Protein AF-A0A956M4W8-F1 (afdb_monomer_lite)

Secondary structure (DSSP, 8-state):
---S-TT-SSSTTGGGT-GGGGGGS-SEEEEEEEE-STTSSTT-TTSSEEEEEEEEES-STTSSEEEEEEEEEEE-SSEEEEEEEEEEEEEEETTEEEEEEEEEEEEEE-GGG---S-TT-GGGTT-SEEEEEEEEEEEEEE-SSSEEEEEEEE-TT--B--TT----BPPPEEEEEEEEEETTEEEEEEEEEETTEEEEEEEEEEEETTTEEEEEEEETTEEEEEEEEESSSSEEEEEEEEEE-SGGGGT---EEEEEEEEE-SS---------BS-SEEEEEEEEEEEEE-----S------GGGGTT-------TT-EEEEEEGGGS-------GGGS-HHHHHHHHHHHHHHHH-TTEEEEEEE-GGGHHHHHHHHHHHHHHH---GGGEEEEEEE-TT-TT-------------TT---EEE------SS-----EEEEEEEEEETTS-EEEEEEESSS--S-EEE-SB-TTSPBP-SEEEEEEEEEEETT--EEEPPPEEEEEEEEEEEEEEEEEE----SS---EEEEEEE--

Structure (mmCIF, N/CA/C/O backbone):
data_AF-A0A956M4W8-F1
#
_entry.id   AF-A0A956M4W8-F1
#
loop_
_atom_site.group_PDB
_atom_site.id
_atom_site.type_symbol
_atom_site.label_atom_id
_atom_site.label_alt_id
_atom_site.label_comp_id
_atom_site.label_asym_id
_atom_site.label_entity_id
_atom_site.label_seq_id
_atom_site.pdbx_PDB_ins_code
_atom_site.Cartn_x
_atom_site.Cartn_y
_atom_site.Cartn_z
_atom_site.occupancy
_atom_site.B_iso_or_equiv
_atom_site.auth_seq_id
_atom_site.auth_comp_id
_atom_site.auth_asym_id
_atom_site.auth_atom_id
_atom_site.pdbx_PDB_model_num
ATOM 1 N N . MET A 1 1 ? 10.907 4.126 -14.577 1.00 55.62 1 MET A N 1
ATOM 2 C CA . MET A 1 1 ? 10.685 3.325 -13.343 1.00 55.62 1 MET A CA 1
ATOM 3 C C . MET A 1 1 ? 9.929 4.182 -12.346 1.00 55.62 1 MET A C 1
ATOM 5 O O . MET A 1 1 ? 10.175 5.380 -12.286 1.00 55.62 1 MET A O 1
ATOM 9 N N . THR A 1 2 ? 9.020 3.588 -11.575 1.00 72.88 2 THR A N 1
ATOM 10 C CA . THR A 1 2 ? 8.290 4.302 -10.520 1.00 72.88 2 THR A CA 1
ATOM 11 C C . THR A 1 2 ? 9.212 4.561 -9.327 1.00 72.88 2 THR A C 1
ATOM 13 O O . THR A 1 2 ? 9.685 3.611 -8.712 1.00 72.88 2 THR A O 1
ATOM 16 N N . ASN A 1 3 ? 9.452 5.830 -8.992 1.00 85.69 3 ASN A N 1
ATOM 17 C CA . ASN A 1 3 ? 10.292 6.219 -7.858 1.00 85.69 3 ASN A CA 1
ATOM 18 C C . ASN A 1 3 ? 9.462 6.268 -6.568 1.00 85.69 3 ASN A C 1
ATOM 20 O O . ASN A 1 3 ? 9.004 7.327 -6.148 1.00 85.69 3 ASN A O 1
ATOM 24 N N . THR A 1 4 ? 9.236 5.100 -5.973 1.00 90.75 4 THR A N 1
ATOM 25 C CA . THR A 1 4 ? 8.591 4.955 -4.661 1.00 90.75 4 THR A CA 1
ATOM 26 C C . THR A 1 4 ? 9.123 3.714 -3.945 1.00 90.75 4 THR A C 1
ATOM 28 O O . THR A 1 4 ? 9.995 3.011 -4.461 1.00 90.75 4 THR A O 1
ATOM 31 N N . THR A 1 5 ? 8.631 3.437 -2.742 1.00 93.12 5 THR A N 1
ATOM 32 C CA . THR A 1 5 ? 9.071 2.307 -1.923 1.00 93.12 5 THR A CA 1
ATOM 33 C C . THR A 1 5 ? 8.136 1.103 -2.036 1.00 93.12 5 THR A C 1
ATOM 35 O O . THR A 1 5 ? 6.938 1.225 -2.281 1.00 93.12 5 THR A O 1
ATOM 38 N N . VAL A 1 6 ? 8.659 -0.093 -1.747 1.00 95.81 6 VAL A N 1
ATOM 39 C CA . VAL A 1 6 ? 7.882 -1.353 -1.690 1.00 95.81 6 VAL A CA 1
ATOM 40 C C . VAL A 1 6 ? 6.929 -1.453 -0.486 1.00 95.81 6 VAL A C 1
ATOM 42 O O . VAL A 1 6 ? 6.431 -2.537 -0.176 1.00 95.81 6 VAL A O 1
ATOM 45 N N . VAL A 1 7 ? 6.686 -0.335 0.203 1.00 95.06 7 VAL A N 1
ATOM 46 C CA . VAL A 1 7 ? 5.835 -0.209 1.396 1.00 95.06 7 VAL A CA 1
ATOM 47 C C . VAL A 1 7 ? 4.876 0.983 1.342 1.00 95.06 7 VAL A C 1
ATOM 49 O O . VAL A 1 7 ? 4.013 1.084 2.221 1.00 95.06 7 VAL A O 1
ATOM 52 N N . ASP A 1 8 ? 4.974 1.871 0.345 1.00 91.44 8 ASP A N 1
ATOM 53 C CA . ASP A 1 8 ? 4.045 2.995 0.204 1.00 91.44 8 ASP A CA 1
ATOM 54 C C . ASP A 1 8 ? 2.713 2.514 -0.391 1.00 91.44 8 ASP A C 1
ATOM 56 O O . ASP A 1 8 ? 2.595 2.238 -1.581 1.00 91.44 8 ASP A O 1
ATOM 60 N N . PHE A 1 9 ? 1.678 2.415 0.441 1.00 88.19 9 PHE A N 1
ATOM 61 C CA . PHE A 1 9 ? 0.339 2.008 0.010 1.00 88.19 9 PHE A CA 1
ATOM 62 C C . PHE A 1 9 ? -0.431 3.125 -0.707 1.00 88.19 9 PHE A C 1
ATOM 64 O O . PHE A 1 9 ? -1.422 2.836 -1.372 1.00 88.19 9 PHE A O 1
ATOM 71 N N . TYR A 1 10 ? -0.024 4.390 -0.570 1.00 83.88 10 TYR A N 1
ATOM 72 C CA . TYR A 1 10 ? -0.766 5.536 -1.108 1.00 83.88 10 TYR A CA 1
ATOM 73 C C . TYR A 1 10 ? -0.252 5.993 -2.458 1.00 83.88 10 TYR A C 1
ATOM 75 O O . TYR A 1 10 ? -1.006 6.606 -3.213 1.00 83.88 10 TYR A O 1
ATOM 83 N N . HIS A 1 11 ? 1.007 5.704 -2.776 1.00 90.19 11 HIS A N 1
ATOM 84 C CA . HIS A 1 11 ? 1.524 6.004 -4.094 1.00 90.19 11 HIS A CA 1
ATOM 85 C C . HIS A 1 11 ? 0.819 5.118 -5.155 1.00 90.19 11 HIS A C 1
ATOM 87 O O . HIS A 1 11 ? 0.816 3.886 -5.049 1.00 90.19 11 HIS A O 1
ATOM 93 N N . PRO A 1 12 ? 0.218 5.706 -6.212 1.00 87.81 12 PRO A N 1
ATOM 94 C CA . PRO A 1 12 ? -0.587 4.959 -7.189 1.00 87.81 12 PRO A CA 1
ATOM 95 C C . PRO A 1 12 ? 0.181 3.829 -7.892 1.00 87.81 12 PRO A C 1
ATOM 97 O O . PRO A 1 12 ? -0.344 2.735 -8.094 1.00 87.81 12 PRO A O 1
ATOM 100 N N . GLY A 1 13 ? 1.455 4.072 -8.202 1.00 89.31 13 GLY A N 1
ATOM 101 C CA . GLY A 1 13 ? 2.339 3.120 -8.879 1.00 89.31 13 GLY A CA 1
ATOM 102 C C . GLY A 1 13 ? 3.021 2.062 -7.998 1.00 89.31 13 GLY A C 1
ATOM 103 O O . GLY A 1 13 ? 3.844 1.319 -8.520 1.00 89.31 13 GLY A O 1
ATOM 104 N N . SER A 1 14 ? 2.752 1.969 -6.690 1.00 92.56 14 SER A N 1
ATOM 105 C CA . SER A 1 14 ? 3.516 1.050 -5.818 1.00 92.56 14 SER A CA 1
ATOM 106 C C . SER A 1 14 ? 3.260 -0.429 -6.092 1.00 92.56 14 SER A C 1
ATOM 108 O O . SER A 1 14 ? 4.164 -1.249 -5.936 1.00 92.56 14 SER A O 1
ATOM 110 N N . ALA A 1 15 ? 2.058 -0.792 -6.551 1.00 92.38 15 ALA A N 1
ATOM 111 C CA . ALA A 1 15 ? 1.762 -2.175 -6.927 1.00 92.38 15 ALA A CA 1
ATOM 112 C C . ALA A 1 15 ? 2.580 -2.649 -8.143 1.00 92.38 15 ALA A C 1
ATOM 114 O O . ALA A 1 15 ? 2.796 -3.849 -8.305 1.00 92.38 15 ALA A O 1
ATOM 115 N N . ALA A 1 16 ? 3.110 -1.730 -8.962 1.00 91.31 16 ALA A N 1
ATOM 116 C CA . ALA A 1 16 ? 4.058 -2.078 -10.016 1.00 91.31 16 ALA A CA 1
ATOM 117 C C . ALA A 1 16 ? 5.395 -2.611 -9.478 1.00 91.31 16 ALA A C 1
ATOM 119 O O . ALA A 1 16 ? 6.044 -3.379 -10.187 1.00 91.31 16 ALA A O 1
ATOM 120 N N . LEU A 1 17 ? 5.785 -2.199 -8.264 1.00 92.88 17 LEU A N 1
ATOM 121 C CA . LEU A 1 17 ? 7.017 -2.613 -7.583 1.00 92.88 17 LEU A CA 1
ATOM 122 C C . LEU A 1 17 ? 6.797 -3.803 -6.648 1.00 92.88 17 LEU A C 1
ATOM 124 O O . LEU A 1 17 ? 7.687 -4.622 -6.467 1.00 92.88 17 LEU A O 1
ATOM 128 N N . ASN A 1 18 ? 5.636 -3.876 -5.997 1.00 97.19 18 ASN A N 1
ATOM 129 C CA . ASN A 1 18 ? 5.330 -4.950 -5.062 1.00 97.19 18 ASN A CA 1
ATOM 130 C C . ASN A 1 18 ? 3.857 -5.369 -5.192 1.00 97.19 18 ASN A C 1
ATOM 132 O O . ASN A 1 18 ? 2.979 -4.668 -4.673 1.00 97.19 18 ASN A O 1
ATOM 136 N N . PRO A 1 19 ? 3.553 -6.523 -5.820 1.00 96.56 19 PRO A N 1
ATOM 137 C CA . PRO A 1 19 ? 2.172 -6.967 -5.994 1.00 96.56 19 PRO A CA 1
ATOM 138 C C . PRO A 1 19 ? 1.455 -7.192 -4.653 1.00 96.56 19 PRO A C 1
ATOM 140 O O . PRO A 1 19 ? 0.238 -7.046 -4.581 1.00 96.56 19 PRO A O 1
ATOM 143 N N . ALA A 1 20 ? 2.174 -7.462 -3.555 1.00 97.00 20 ALA A N 1
ATOM 144 C CA . ALA A 1 20 ? 1.566 -7.637 -2.235 1.00 97.00 20 ALA A CA 1
ATOM 145 C C . ALA A 1 20 ? 0.953 -6.349 -1.650 1.00 97.00 20 ALA A C 1
ATOM 147 O O . ALA A 1 20 ? 0.258 -6.420 -0.636 1.00 97.00 20 ALA A O 1
ATOM 148 N N . ILE A 1 21 ? 1.168 -5.184 -2.271 1.00 94.50 21 ILE A N 1
ATOM 149 C CA . ILE A 1 21 ? 0.552 -3.914 -1.865 1.00 94.50 21 ILE A CA 1
ATOM 150 C C . ILE A 1 21 ? -0.913 -3.807 -2.316 1.00 94.50 21 ILE A C 1
ATOM 152 O O . ILE A 1 21 ? -1.688 -3.110 -1.662 1.00 94.50 21 ILE A O 1
ATOM 156 N N . ILE A 1 22 ? -1.317 -4.502 -3.389 1.00 92.88 22 ILE A N 1
ATOM 157 C CA . ILE A 1 22 ? -2.647 -4.348 -4.009 1.00 92.88 22 ILE A CA 1
ATOM 158 C C . ILE A 1 22 ? -3.801 -4.440 -2.993 1.00 92.88 22 ILE A C 1
ATOM 160 O O . ILE A 1 22 ? -4.662 -3.566 -3.061 1.00 92.88 22 ILE A O 1
ATOM 164 N N . PRO A 1 23 ? -3.838 -5.387 -2.025 1.00 89.19 23 PRO A N 1
ATOM 165 C CA . PRO A 1 23 ? -4.940 -5.473 -1.060 1.00 89.19 23 PRO A CA 1
ATOM 166 C C . PRO A 1 23 ? -5.125 -4.224 -0.184 1.00 89.19 23 PRO A C 1
ATOM 168 O O . PRO A 1 23 ? -6.196 -4.034 0.386 1.00 89.19 23 PRO A O 1
ATOM 171 N N . PHE A 1 24 ? -4.091 -3.387 -0.058 1.00 86.31 24 PHE A N 1
ATOM 172 C CA . PHE A 1 24 ? -4.095 -2.172 0.761 1.00 86.31 24 PHE A CA 1
ATOM 173 C C . PHE A 1 24 ? -4.310 -0.885 -0.055 1.00 86.31 24 PHE A C 1
ATOM 175 O O . PHE A 1 24 ? -4.397 0.198 0.529 1.00 86.31 24 PHE A O 1
ATOM 182 N N . GLN A 1 25 ? -4.388 -0.989 -1.386 1.00 85.81 25 GLN A N 1
ATOM 183 C CA . GLN A 1 25 ? -4.691 0.123 -2.290 1.00 85.81 25 GLN A CA 1
ATOM 184 C C . GLN A 1 25 ? -6.196 0.274 -2.527 1.00 85.81 25 GLN A C 1
ATOM 186 O O . GLN A 1 25 ? -6.999 -0.573 -2.140 1.00 85.81 25 GLN A O 1
ATOM 191 N N . ASP A 1 26 ? -6.586 1.367 -3.186 1.00 84.56 26 ASP A N 1
ATOM 192 C CA . ASP A 1 26 ? -7.940 1.498 -3.721 1.00 84.56 26 ASP A CA 1
ATOM 193 C C . ASP A 1 26 ? -8.119 0.677 -5.001 1.00 84.56 26 ASP A C 1
ATOM 195 O O . ASP A 1 26 ? -7.163 0.403 -5.730 1.00 84.56 26 ASP A O 1
ATOM 199 N N . GLU A 1 27 ? -9.377 0.390 -5.336 1.00 88.94 27 GLU A N 1
ATOM 200 C CA . GLU A 1 27 ? -9.757 0.020 -6.698 1.00 88.94 27 GLU A CA 1
ATOM 201 C C . GLU A 1 27 ? -9.496 1.199 -7.635 1.00 88.94 27 GLU A C 1
ATOM 203 O O . GLU A 1 27 ? -10.240 2.188 -7.626 1.00 88.94 27 GLU A O 1
ATOM 208 N N . GLN A 1 28 ? -8.434 1.112 -8.431 1.00 92.31 28 GLN A N 1
ATOM 209 C CA . GLN A 1 28 ? -7.964 2.243 -9.220 1.00 92.31 28 GLN A CA 1
ATOM 210 C C . GLN A 1 28 ? -7.407 1.848 -10.583 1.00 92.31 28 GLN A C 1
ATOM 212 O O . GLN A 1 28 ? -6.894 0.748 -10.778 1.00 92.31 28 GLN A O 1
ATOM 217 N N . LEU A 1 29 ? -7.499 2.802 -11.502 1.00 95.69 29 LEU A N 1
ATOM 218 C CA . LEU A 1 29 ? -6.809 2.868 -12.776 1.00 95.69 29 LEU A CA 1
ATOM 219 C C . LEU A 1 29 ? -5.824 4.029 -12.716 1.00 95.69 29 LEU A C 1
ATOM 221 O O . LEU A 1 29 ? -6.204 5.151 -12.384 1.00 95.69 29 LEU A O 1
ATOM 225 N N . VAL A 1 30 ? -4.580 3.755 -13.073 1.00 97.00 30 VAL A N 1
ATOM 226 C CA . VAL A 1 30 ? -3.510 4.730 -13.234 1.00 97.00 30 VAL A CA 1
ATOM 227 C C . VAL A 1 30 ? -3.102 4.724 -14.696 1.00 97.00 30 VAL A C 1
ATOM 229 O O . VAL A 1 30 ? -2.858 3.660 -15.259 1.00 97.00 30 VAL A O 1
ATOM 232 N N . VAL A 1 31 ? -3.026 5.897 -15.308 1.00 98.06 31 VAL A N 1
ATOM 233 C CA . VAL A 1 31 ? -2.438 6.085 -16.637 1.00 98.06 31 VAL A CA 1
ATOM 234 C C . VAL A 1 31 ? -1.485 7.253 -16.542 1.00 98.06 31 VAL A C 1
ATOM 236 O O . VAL A 1 31 ? -1.883 8.318 -16.080 1.00 98.06 31 VAL A O 1
ATOM 239 N N . GLY A 1 32 ? -0.249 7.084 -16.981 1.00 96.31 32 GLY A N 1
ATOM 240 C CA . GLY A 1 32 ? 0.731 8.148 -16.889 1.00 96.31 32 GLY A CA 1
ATOM 241 C C . GLY A 1 32 ? 1.836 8.050 -17.911 1.00 96.31 32 GLY A C 1
ATOM 242 O O . GLY A 1 32 ? 1.986 7.057 -18.621 1.00 96.31 32 GLY A O 1
ATOM 243 N N . THR A 1 33 ? 2.597 9.129 -17.983 1.00 95.19 33 THR A N 1
ATOM 244 C CA . THR A 1 33 ? 3.746 9.263 -18.869 1.00 95.19 33 THR A CA 1
ATOM 245 C C . THR A 1 33 ? 4.869 9.976 -18.134 1.00 95.19 33 THR A C 1
ATOM 247 O O . THR A 1 33 ? 4.640 10.875 -17.317 1.00 95.19 33 THR A O 1
ATOM 250 N N . GLN A 1 34 ? 6.093 9.553 -18.407 1.00 94.44 34 GLN A N 1
ATOM 251 C CA . GLN A 1 34 ? 7.308 10.135 -17.874 1.00 94.44 34 GLN A CA 1
ATOM 252 C C . GLN A 1 34 ? 8.211 10.549 -19.029 1.00 94.44 34 GLN A C 1
ATOM 254 O O . GLN A 1 34 ? 8.673 9.704 -19.794 1.00 94.44 34 GLN A O 1
ATOM 259 N N . ALA A 1 35 ? 8.494 11.845 -19.120 1.00 93.00 35 ALA A N 1
ATOM 260 C CA . ALA A 1 35 ? 9.582 12.369 -19.928 1.00 93.00 35 ALA A CA 1
ATOM 261 C C . ALA A 1 35 ? 10.880 12.187 -19.139 1.00 93.00 35 ALA A C 1
ATOM 263 O O . ALA A 1 35 ? 11.041 12.744 -18.047 1.00 93.00 35 ALA A O 1
ATOM 264 N N . LEU A 1 36 ? 11.779 11.359 -19.660 1.00 90.81 36 LEU A N 1
ATOM 265 C CA . LEU A 1 36 ? 13.033 11.031 -19.002 1.00 90.81 36 LEU A CA 1
ATOM 266 C C . LEU A 1 36 ? 14.126 11.972 -19.476 1.00 90.81 36 LEU A C 1
ATOM 268 O O . LEU A 1 36 ? 14.299 12.180 -20.672 1.00 90.81 36 LEU A O 1
ATOM 272 N N . HIS A 1 37 ? 14.870 12.501 -18.512 1.00 88.75 37 HIS A N 1
ATOM 273 C CA . HIS A 1 37 ? 16.031 13.347 -18.744 1.00 88.75 37 HIS A CA 1
ATOM 274 C C . HIS A 1 37 ? 15.770 14.457 -19.774 1.00 88.75 37 HIS A C 1
ATOM 276 O O . HIS A 1 37 ? 16.412 14.531 -20.820 1.00 88.75 37 HIS A O 1
ATOM 282 N N . ALA A 1 38 ? 14.818 15.341 -19.472 1.00 84.25 38 ALA A N 1
ATOM 283 C CA . ALA A 1 38 ? 14.508 16.485 -20.315 1.00 84.25 38 ALA A CA 1
ATOM 284 C C . ALA A 1 38 ? 15.789 17.279 -20.638 1.00 84.25 38 ALA A C 1
ATOM 286 O O . ALA A 1 38 ? 16.643 17.486 -19.769 1.00 84.25 38 ALA A O 1
ATOM 287 N N . GLY A 1 39 ? 15.933 17.667 -21.907 1.00 78.44 39 GLY A N 1
ATOM 288 C CA . GLY A 1 39 ? 17.123 18.343 -22.433 1.00 78.44 39 GLY A CA 1
ATOM 289 C C . GLY A 1 39 ? 18.265 17.426 -22.887 1.00 78.44 39 GLY A C 1
ATOM 290 O O . GLY A 1 39 ? 19.198 17.931 -23.490 1.00 78.44 39 GLY A O 1
ATOM 291 N N . PHE A 1 40 ? 18.186 16.107 -22.666 1.00 81.69 40 PHE A N 1
ATOM 292 C CA . PHE A 1 40 ? 19.262 15.177 -23.043 1.00 81.69 40 PHE A CA 1
ATOM 293 C C . PHE A 1 40 ? 19.378 14.928 -24.555 1.00 81.69 40 PHE A C 1
ATOM 295 O O . PHE A 1 40 ? 20.442 14.562 -25.043 1.00 81.69 40 PHE A O 1
ATOM 302 N N . LEU A 1 41 ? 18.285 15.093 -25.304 1.00 79.75 41 LEU A N 1
ATOM 303 C CA . LEU A 1 41 ? 18.261 14.933 -26.759 1.00 79.75 41 LEU A CA 1
ATOM 304 C C . LEU A 1 41 ? 17.976 16.284 -27.418 1.00 79.75 41 LEU A C 1
ATOM 306 O O . LEU A 1 41 ? 16.873 16.816 -27.279 1.00 79.75 41 LEU A O 1
ATOM 310 N N . ASP A 1 42 ? 18.945 16.790 -28.184 1.00 66.19 42 ASP A N 1
ATOM 311 C CA . ASP A 1 42 ? 18.939 18.143 -28.767 1.00 66.19 42 ASP A CA 1
ATOM 312 C C . ASP A 1 42 ? 17.717 18.442 -29.661 1.00 66.19 42 ASP A C 1
ATOM 314 O O . ASP A 1 42 ? 17.279 19.586 -29.751 1.00 66.19 42 ASP A O 1
ATOM 318 N N . ASN A 1 43 ? 17.118 17.412 -30.276 1.00 62.84 43 ASN A N 1
ATOM 319 C CA . ASN A 1 43 ? 16.016 17.542 -31.242 1.00 62.84 43 ASN A CA 1
ATOM 320 C C . ASN A 1 43 ? 14.707 16.845 -30.822 1.00 62.84 43 ASN A C 1
ATOM 322 O O . ASN A 1 43 ? 13.794 16.712 -31.638 1.00 62.84 43 ASN A O 1
ATOM 326 N N . SER A 1 44 ? 14.585 16.369 -29.578 1.00 61.53 44 SER A N 1
ATOM 327 C CA . SER A 1 44 ? 13.360 15.695 -29.127 1.00 61.53 44 SER A CA 1
ATOM 328 C C . SER A 1 44 ? 13.097 15.897 -27.640 1.00 61.53 44 SER A C 1
ATOM 330 O O . SER A 1 44 ? 13.658 15.214 -26.784 1.00 61.53 44 SER A O 1
ATOM 332 N N . THR A 1 45 ? 12.158 16.793 -27.328 1.00 58.69 45 THR A N 1
ATOM 333 C CA . THR A 1 45 ? 11.713 17.094 -25.956 1.00 58.69 45 THR A CA 1
ATOM 334 C C . THR A 1 45 ? 11.094 15.896 -25.225 1.00 58.69 45 THR A C 1
ATOM 336 O O . THR A 1 45 ? 11.039 15.909 -23.999 1.00 58.69 45 THR A O 1
ATOM 339 N N . PHE A 1 46 ? 10.674 14.849 -25.946 1.00 68.62 46 PHE A N 1
ATOM 340 C CA . PHE A 1 46 ? 10.090 13.615 -25.395 1.00 68.62 46 PHE A CA 1
ATOM 341 C C . PHE A 1 46 ? 10.728 12.342 -25.977 1.00 68.62 46 PHE A C 1
ATOM 343 O O . PHE A 1 46 ? 10.089 11.291 -26.023 1.00 68.62 46 PHE A O 1
ATOM 350 N N . GLY A 1 47 ? 11.974 12.427 -26.457 1.00 75.31 47 GLY A N 1
ATOM 351 C CA . GLY A 1 47 ? 12.626 11.315 -27.155 1.00 75.31 47 GLY A CA 1
ATOM 352 C C . GLY A 1 47 ? 12.910 10.110 -26.261 1.00 75.31 47 GLY A C 1
ATOM 353 O O . GLY A 1 47 ? 12.916 8.988 -26.754 1.00 75.31 47 GLY A O 1
ATOM 354 N N . LEU A 1 48 ? 13.074 10.333 -24.953 1.00 89.62 48 LEU A N 1
ATOM 355 C CA . LEU A 1 48 ? 13.111 9.291 -23.930 1.00 89.62 48 LEU A CA 1
ATOM 356 C C . LEU A 1 48 ? 11.812 9.357 -23.125 1.00 89.62 48 LEU A C 1
ATOM 358 O O . LEU A 1 48 ? 11.588 10.302 -22.362 1.00 89.62 48 LEU A O 1
ATOM 362 N N . ARG A 1 49 ? 10.946 8.358 -23.294 1.00 92.06 49 ARG A N 1
ATOM 363 C CA . ARG A 1 49 ? 9.625 8.331 -22.656 1.00 92.06 49 ARG A CA 1
ATOM 364 C C . ARG A 1 49 ? 9.343 6.987 -22.006 1.00 92.06 49 ARG A C 1
ATOM 366 O O . ARG A 1 49 ? 9.698 5.943 -22.548 1.00 92.06 49 ARG A O 1
ATOM 373 N N . HIS A 1 50 ? 8.673 7.014 -20.859 1.00 94.69 50 HIS A N 1
ATOM 374 C CA . HIS A 1 50 ? 8.142 5.832 -20.183 1.00 94.69 50 HIS A CA 1
ATOM 375 C C . HIS A 1 50 ? 6.656 6.034 -19.886 1.00 94.69 50 HIS A C 1
ATOM 377 O O . HIS A 1 50 ? 6.294 6.852 -19.046 1.00 94.69 50 HIS A O 1
ATOM 383 N N . ASP A 1 51 ? 5.799 5.305 -20.591 1.00 95.88 51 ASP A N 1
ATOM 384 C CA . ASP A 1 51 ? 4.352 5.311 -20.387 1.00 95.88 51 ASP A CA 1
ATOM 385 C C . ASP A 1 51 ? 3.939 4.138 -19.502 1.00 95.88 51 ASP A C 1
ATOM 387 O O . ASP A 1 51 ? 4.492 3.040 -19.606 1.00 95.88 51 ASP A O 1
ATOM 391 N N . ILE A 1 52 ? 2.955 4.368 -18.636 1.00 95.69 52 ILE A N 1
ATOM 392 C CA . ILE A 1 52 ? 2.480 3.395 -17.655 1.00 95.69 52 ILE A CA 1
ATOM 393 C C . ILE A 1 52 ? 0.954 3.355 -17.677 1.00 95.69 52 ILE A C 1
ATOM 395 O O . ILE A 1 52 ? 0.279 4.382 -17.689 1.00 95.69 52 ILE A O 1
ATOM 399 N N . PHE A 1 53 ? 0.412 2.149 -17.607 1.00 96.25 53 PHE A N 1
ATOM 400 C CA . PHE A 1 53 ? -0.972 1.873 -17.256 1.00 96.25 53 PHE A CA 1
ATOM 401 C C . PHE A 1 53 ? -0.983 0.851 -16.118 1.00 96.25 53 PHE A C 1
ATOM 403 O O . PHE A 1 53 ? -0.232 -0.123 -16.144 1.00 96.25 53 PHE A O 1
ATOM 410 N N . GLN A 1 54 ? -1.836 1.038 -15.119 1.00 96.56 54 GLN A N 1
ATOM 411 C CA . GLN A 1 54 ? -1.979 0.094 -14.018 1.00 96.56 54 GLN A CA 1
ATOM 412 C C . GLN A 1 54 ? -3.430 0.024 -13.564 1.00 96.56 54 GLN A C 1
ATOM 414 O O . GLN A 1 54 ? -4.081 1.048 -13.385 1.00 96.56 54 GLN A O 1
ATOM 419 N N . VAL A 1 55 ? -3.923 -1.182 -13.319 1.00 95.94 55 VAL A N 1
ATOM 420 C CA . VAL A 1 55 ? -5.208 -1.438 -12.673 1.00 95.94 55 VAL A CA 1
ATOM 421 C C . VAL A 1 55 ? -4.953 -2.247 -11.412 1.00 95.94 55 VAL A C 1
ATOM 423 O O . VAL A 1 55 ? -4.283 -3.274 -11.472 1.00 95.94 55 VAL A O 1
ATOM 426 N N . SER A 1 56 ? -5.509 -1.796 -10.291 1.00 93.44 56 SER A N 1
ATOM 427 C CA . SER A 1 56 ? -5.450 -2.479 -8.996 1.00 93.44 56 SER A CA 1
ATOM 428 C C . SER A 1 56 ? -6.870 -2.797 -8.528 1.00 93.44 56 SER A C 1
ATOM 430 O O . SER A 1 56 ? -7.716 -1.904 -8.484 1.00 93.44 56 SER A O 1
ATOM 432 N N . LEU A 1 57 ? -7.132 -4.054 -8.166 1.00 91.44 57 LEU A N 1
ATOM 433 C CA . LEU A 1 57 ? -8.422 -4.553 -7.677 1.00 91.44 57 LEU A CA 1
ATOM 434 C C . LEU A 1 57 ? -8.220 -5.285 -6.331 1.00 91.44 57 LEU A C 1
ATOM 436 O O . LEU A 1 57 ? -8.037 -6.502 -6.331 1.00 91.44 57 LEU A O 1
ATOM 440 N N . PRO A 1 58 ? -8.224 -4.578 -5.181 1.00 85.62 58 PRO A N 1
ATOM 441 C CA . PRO A 1 58 ? -7.921 -5.108 -3.840 1.00 85.62 58 PRO A CA 1
ATOM 442 C C . PRO A 1 58 ? -8.824 -6.232 -3.314 1.00 85.62 58 PRO A C 1
ATOM 444 O O . PRO A 1 58 ? -8.384 -6.987 -2.452 1.00 85.62 58 PRO A O 1
ATOM 447 N N . ALA A 1 59 ? -10.070 -6.371 -3.768 1.00 75.06 59 ALA A N 1
ATOM 448 C CA . ALA A 1 59 ? -10.997 -7.330 -3.161 1.00 75.06 59 ALA A CA 1
ATOM 449 C C . ALA A 1 59 ? -11.970 -7.934 -4.179 1.00 75.06 59 ALA A C 1
ATOM 451 O O . ALA A 1 59 ? -13.156 -7.604 -4.222 1.00 75.06 59 ALA A O 1
ATOM 452 N N . VAL A 1 60 ? -11.488 -8.876 -4.987 1.00 69.69 60 VAL A N 1
ATOM 453 C CA . VAL A 1 60 ? -12.354 -9.596 -5.924 1.00 69.69 60 VAL A CA 1
ATOM 454 C C . VAL A 1 60 ? -13.190 -10.628 -5.148 1.00 69.69 60 VAL A C 1
ATOM 456 O O . VAL A 1 60 ? -12.669 -11.623 -4.650 1.00 69.69 60 VAL A O 1
ATOM 459 N N . ARG A 1 61 ? -14.508 -10.393 -5.037 1.00 56.16 61 ARG A N 1
ATOM 460 C CA . ARG A 1 61 ? -15.528 -11.348 -4.532 1.00 56.16 61 ARG A CA 1
ATOM 461 C C . ARG A 1 61 ? -15.255 -11.978 -3.144 1.00 56.16 61 ARG A C 1
ATOM 463 O O . ARG A 1 61 ? -15.379 -13.186 -2.989 1.00 56.16 61 ARG A O 1
ATOM 470 N N . ASN A 1 62 ? -14.955 -11.188 -2.108 1.00 57.28 62 ASN A N 1
ATOM 471 C CA . ASN A 1 62 ? -14.790 -11.660 -0.711 1.00 57.28 62 ASN A CA 1
ATOM 472 C C . ASN A 1 62 ? -13.719 -12.760 -0.484 1.00 57.28 62 ASN A C 1
ATOM 474 O O . ASN A 1 62 ? -13.692 -13.363 0.586 1.00 57.28 62 ASN A O 1
ATOM 478 N N . TRP A 1 63 ? -12.832 -13.040 -1.444 1.00 60.72 63 TRP A N 1
ATOM 479 C CA . TRP A 1 63 ? -11.901 -14.181 -1.381 1.00 60.72 63 TRP A CA 1
ATOM 480 C C . TRP A 1 63 ? -10.500 -13.857 -0.836 1.00 60.72 63 TRP A C 1
ATOM 482 O O . TRP A 1 63 ? -9.568 -14.613 -1.084 1.00 60.72 63 TRP A O 1
ATOM 492 N N . ASN A 1 64 ? -10.309 -12.741 -0.117 1.00 83.62 64 ASN A N 1
ATOM 493 C CA . ASN A 1 64 ? -8.975 -12.228 0.262 1.00 83.62 64 ASN A CA 1
ATOM 494 C C . ASN A 1 64 ? -7.987 -12.143 -0.923 1.00 83.62 64 ASN A C 1
ATOM 496 O O . ASN A 1 64 ? -6.775 -12.099 -0.723 1.00 83.62 64 ASN A O 1
ATOM 500 N N . LEU A 1 65 ? -8.515 -12.132 -2.150 1.00 89.69 65 LEU A N 1
ATOM 501 C CA . LEU A 1 65 ? -7.777 -12.136 -3.400 1.00 89.69 65 LEU A CA 1
ATOM 502 C C . LEU A 1 65 ? -7.876 -10.754 -4.031 1.00 89.69 65 LEU A C 1
ATOM 504 O O . LEU A 1 65 ? -8.970 -10.213 -4.227 1.00 89.69 65 LEU A O 1
ATOM 508 N N . SER A 1 66 ? -6.722 -10.238 -4.409 1.00 92.62 66 SER A N 1
ATOM 509 C CA . SER A 1 66 ? -6.573 -9.015 -5.171 1.00 92.62 66 SER A CA 1
ATOM 510 C C . SER A 1 66 ? -5.935 -9.317 -6.514 1.00 92.62 66 SER A C 1
ATOM 512 O O . SER A 1 66 ? -5.051 -10.169 -6.610 1.00 92.62 66 SER A O 1
ATOM 514 N N . LEU A 1 67 ? -6.365 -8.602 -7.547 1.00 95.50 67 LEU A N 1
ATOM 515 C CA . LEU A 1 67 ? -5.829 -8.734 -8.897 1.00 95.50 67 LEU A CA 1
ATOM 516 C C . LEU A 1 67 ? -5.230 -7.407 -9.346 1.00 95.50 67 LEU A C 1
ATOM 518 O O . LEU A 1 67 ? -5.728 -6.339 -8.990 1.00 95.50 67 LEU A O 1
ATOM 522 N N . GLY A 1 68 ? -4.176 -7.482 -10.147 1.00 95.88 68 GLY A N 1
ATOM 523 C CA . GLY A 1 68 ? -3.546 -6.321 -10.753 1.00 95.88 68 GLY A CA 1
ATOM 524 C C . GLY A 1 68 ? -3.157 -6.584 -12.200 1.00 95.88 68 GLY A C 1
ATOM 525 O O . GLY A 1 68 ? -2.851 -7.712 -12.588 1.00 95.88 68 GLY A O 1
ATOM 526 N N . LEU A 1 69 ? -3.171 -5.525 -12.997 1.00 97.75 69 LEU A N 1
ATOM 527 C CA . LEU A 1 69 ? -2.649 -5.520 -14.355 1.00 97.75 69 LEU A CA 1
ATOM 528 C C . LEU A 1 69 ? -1.760 -4.290 -14.515 1.00 97.75 69 LEU A C 1
ATOM 530 O O . LEU A 1 69 ? -2.156 -3.194 -14.130 1.00 97.75 69 LEU A O 1
ATOM 534 N N . ARG A 1 70 ? -0.576 -4.460 -15.092 1.00 96.00 70 ARG A N 1
ATOM 535 C CA . ARG A 1 70 ? 0.385 -3.384 -15.356 1.00 96.00 70 ARG A CA 1
ATOM 536 C C . ARG A 1 70 ? 0.817 -3.449 -16.810 1.00 96.00 70 ARG A C 1
ATOM 538 O O . ARG A 1 70 ? 1.208 -4.509 -17.277 1.00 96.00 70 ARG A O 1
ATOM 545 N N . GLY A 1 71 ? 0.788 -2.323 -17.501 1.00 96.94 71 GLY A N 1
ATOM 546 C CA . GLY A 1 71 ? 1.372 -2.143 -18.822 1.00 96.94 71 GLY A CA 1
ATOM 547 C C . GLY A 1 71 ? 2.420 -1.044 -18.765 1.00 96.94 71 GLY A C 1
ATOM 548 O O . GLY A 1 71 ? 2.184 -0.004 -18.155 1.00 96.94 71 GLY A O 1
ATOM 549 N N . GLU A 1 72 ? 3.565 -1.263 -19.394 1.00 96.56 72 GLU A N 1
ATOM 550 C CA . GLU A 1 72 ? 4.593 -0.244 -19.554 1.00 96.56 72 GLU A CA 1
ATOM 551 C C . GLU A 1 72 ? 5.146 -0.231 -20.965 1.00 96.56 72 GLU A C 1
ATOM 553 O O . GLU A 1 72 ? 5.360 -1.281 -21.573 1.00 96.56 72 GLU A O 1
ATOM 558 N N . HIS A 1 73 ? 5.424 0.971 -21.446 1.00 96.44 73 HIS A N 1
ATOM 559 C CA . HIS A 1 73 ? 6.056 1.208 -22.728 1.00 96.44 73 HIS A CA 1
ATOM 560 C C . HIS A 1 73 ? 7.200 2.197 -22.536 1.00 96.44 73 HIS A C 1
ATOM 562 O O . HIS A 1 73 ? 6.984 3.363 -22.218 1.00 96.44 73 HIS A O 1
ATOM 568 N N . PHE A 1 74 ? 8.429 1.724 -22.686 1.00 95.44 74 PHE A N 1
ATOM 569 C CA . PHE A 1 74 ? 9.617 2.562 -22.728 1.00 95.44 74 PHE A CA 1
ATOM 570 C C . PHE A 1 74 ? 10.051 2.734 -24.178 1.00 95.44 74 PHE A C 1
ATOM 572 O O . PHE A 1 74 ? 10.150 1.756 -24.922 1.00 95.44 74 PHE A O 1
ATOM 579 N N . ASN A 1 75 ? 10.307 3.975 -24.566 1.00 92.00 75 ASN A N 1
ATOM 580 C CA . ASN A 1 75 ? 10.645 4.336 -25.928 1.00 92.00 75 ASN A CA 1
ATOM 581 C C . ASN A 1 75 ? 11.840 5.283 -25.946 1.00 92.00 75 ASN A C 1
ATOM 583 O O . ASN A 1 75 ? 11.837 6.321 -25.280 1.00 92.00 75 ASN A O 1
ATOM 587 N N . THR A 1 76 ? 12.822 4.921 -26.760 1.00 90.00 76 THR A N 1
ATOM 588 C CA . THR A 1 76 ? 13.901 5.775 -27.253 1.00 90.00 76 THR A CA 1
ATOM 589 C C . THR A 1 76 ? 13.886 5.729 -28.788 1.00 90.00 76 THR A C 1
ATOM 591 O O . THR A 1 76 ? 13.162 4.904 -29.354 1.00 90.00 76 THR A O 1
ATOM 594 N N . PRO A 1 77 ? 14.666 6.572 -29.491 1.00 86.19 77 PRO A N 1
ATOM 595 C CA . PRO A 1 77 ? 14.772 6.479 -30.947 1.00 86.19 77 PRO A CA 1
ATOM 596 C C . PRO A 1 77 ? 15.209 5.085 -31.431 1.00 86.19 77 PRO A C 1
ATOM 598 O O . PRO A 1 77 ? 14.601 4.530 -32.335 1.00 86.19 77 PRO A O 1
ATOM 601 N N . ILE A 1 78 ? 16.199 4.475 -30.771 1.00 88.62 78 ILE A N 1
ATOM 602 C CA . ILE A 1 78 ? 16.817 3.210 -31.211 1.00 88.62 78 ILE A CA 1
ATOM 603 C C . ILE A 1 78 ? 16.286 1.960 -30.496 1.00 88.62 78 ILE A C 1
ATOM 605 O O . ILE A 1 78 ? 16.487 0.845 -30.974 1.00 88.62 78 ILE A O 1
ATOM 609 N N . PHE A 1 79 ? 15.655 2.109 -29.329 1.00 91.69 79 PHE A N 1
ATOM 610 C CA . PHE A 1 79 ? 15.299 1.000 -28.446 1.00 91.69 79 PHE A CA 1
ATOM 611 C C . PHE A 1 79 ? 13.910 1.192 -27.845 1.00 91.69 79 PHE A C 1
ATOM 613 O O . PHE A 1 79 ? 13.566 2.251 -27.321 1.00 91.69 79 PHE A O 1
ATOM 620 N N . LYS A 1 80 ? 13.116 0.125 -27.879 1.00 95.19 80 LYS A N 1
ATOM 621 C CA . LYS A 1 80 ? 11.757 0.087 -27.344 1.00 95.19 80 LYS A CA 1
ATOM 622 C C . LYS A 1 80 ? 11.611 -1.127 -26.442 1.00 95.19 80 LYS A C 1
ATOM 624 O O . LYS A 1 80 ? 12.093 -2.214 -26.757 1.00 95.19 80 LYS A O 1
ATOM 629 N N . GLN A 1 81 ? 10.898 -0.951 -25.339 1.00 96.38 81 GLN A N 1
ATOM 630 C CA . GLN A 1 81 ? 10.596 -2.020 -24.403 1.00 96.38 81 GLN A CA 1
ATOM 631 C C . GLN A 1 81 ? 9.126 -1.962 -23.995 1.00 96.38 81 GLN A C 1
ATOM 633 O O . GLN A 1 81 ? 8.664 -0.969 -23.443 1.00 96.38 81 GLN A O 1
ATOM 638 N N . ASN A 1 82 ? 8.404 -3.054 -24.226 1.00 97.75 82 ASN A N 1
ATOM 639 C CA . ASN A 1 82 ? 7.028 -3.239 -23.781 1.00 97.75 82 ASN A CA 1
ATOM 640 C C . ASN A 1 82 ? 6.998 -4.262 -22.653 1.00 97.75 82 ASN A C 1
ATOM 642 O O . ASN A 1 82 ? 7.585 -5.335 -22.783 1.00 97.75 82 ASN A O 1
ATOM 646 N N . ARG A 1 83 ? 6.289 -3.962 -21.568 1.00 97.06 83 ARG A N 1
ATOM 647 C CA . ARG A 1 83 ? 6.084 -4.895 -20.460 1.00 97.06 83 ARG A CA 1
ATOM 648 C C . ARG A 1 83 ? 4.604 -4.998 -20.133 1.00 97.06 83 ARG A C 1
ATOM 650 O O . ARG A 1 83 ? 3.940 -3.984 -19.949 1.00 97.06 83 ARG A O 1
ATOM 657 N N . LEU A 1 84 ? 4.107 -6.222 -20.009 1.00 98.38 84 LEU A N 1
ATOM 658 C CA . LEU A 1 84 ? 2.796 -6.528 -19.450 1.00 98.38 84 LEU A CA 1
ATOM 659 C C . LEU A 1 84 ? 3.000 -7.377 -18.195 1.00 98.38 84 LEU A C 1
ATOM 661 O O . LEU A 1 84 ? 3.666 -8.401 -18.251 1.00 98.38 84 LEU A O 1
ATOM 665 N N . GLY A 1 85 ? 2.456 -6.955 -17.063 1.00 97.81 85 GLY A N 1
ATOM 666 C CA . GLY A 1 85 ? 2.503 -7.681 -15.799 1.00 97.81 85 GLY A CA 1
ATOM 667 C C . GLY A 1 85 ? 1.102 -8.063 -15.351 1.00 97.81 85 GLY A C 1
ATOM 668 O O . GLY A 1 85 ? 0.237 -7.196 -15.226 1.00 97.81 85 GLY A O 1
ATOM 669 N N . MET A 1 86 ? 0.884 -9.347 -15.094 1.00 98.50 86 MET A N 1
ATOM 670 C CA . MET A 1 86 ? -0.325 -9.867 -14.463 1.00 98.50 86 MET A CA 1
ATOM 671 C C . MET A 1 86 ? -0.018 -10.188 -13.005 1.00 98.50 86 MET A C 1
ATOM 673 O O . MET A 1 86 ? 0.915 -10.936 -12.713 1.00 98.50 86 MET A O 1
ATOM 677 N N . GLN A 1 87 ? -0.801 -9.630 -12.090 1.00 98.19 87 GLN A N 1
ATOM 678 C CA . GLN A 1 87 ? -0.521 -9.686 -10.661 1.00 98.19 87 GLN A CA 1
ATOM 679 C C . GLN A 1 87 ? -1.685 -10.310 -9.898 1.00 98.19 87 GLN A C 1
ATOM 681 O O . GLN A 1 87 ? -2.855 -10.037 -10.177 1.00 98.19 87 GLN A O 1
ATOM 686 N N . ALA A 1 88 ? -1.352 -11.113 -8.895 1.00 97.06 88 ALA A N 1
ATOM 687 C CA . ALA A 1 88 ? -2.299 -11.614 -7.911 1.00 97.06 88 ALA A CA 1
ATOM 688 C C . ALA A 1 88 ? -1.704 -11.447 -6.514 1.00 97.06 88 ALA A C 1
ATOM 690 O O . ALA A 1 88 ? -0.520 -11.710 -6.306 1.00 97.06 88 ALA A O 1
ATOM 691 N N . ALA A 1 89 ? -2.519 -11.025 -5.555 1.00 96.38 89 ALA A N 1
ATOM 692 C CA . ALA A 1 89 ? -2.113 -10.910 -4.164 1.00 96.38 89 ALA A CA 1
ATOM 693 C C . ALA A 1 89 ? -3.160 -11.501 -3.232 1.00 96.38 89 ALA A C 1
ATOM 695 O O . ALA A 1 89 ? -4.359 -11.410 -3.480 1.00 96.38 89 ALA A O 1
ATOM 696 N N . PHE A 1 90 ? -2.685 -12.112 -2.158 1.00 93.00 90 PHE A N 1
ATOM 697 C CA . PHE A 1 90 ? -3.498 -12.774 -1.158 1.00 93.00 90 PHE A CA 1
ATOM 698 C C . PHE A 1 90 ? -3.270 -12.119 0.194 1.00 93.00 90 PHE A C 1
ATOM 700 O O . PHE A 1 90 ? -2.152 -12.103 0.717 1.00 93.00 90 PHE A O 1
ATOM 707 N N . LEU A 1 91 ? -4.354 -11.627 0.784 1.00 89.12 91 LEU A N 1
ATOM 708 C CA . LEU A 1 91 ? -4.371 -11.142 2.154 1.00 89.12 91 LEU A CA 1
ATOM 709 C C . LEU A 1 91 ? -4.449 -12.351 3.101 1.00 89.12 91 LEU A C 1
ATOM 711 O O . LEU A 1 91 ? -5.527 -12.860 3.409 1.00 89.12 91 LEU A O 1
ATOM 715 N N . VAL A 1 92 ? -3.284 -12.844 3.531 1.00 88.88 92 VAL A N 1
ATOM 716 C CA . VAL A 1 92 ? -3.151 -14.019 4.415 1.00 88.88 92 VAL A CA 1
ATOM 717 C C . VAL A 1 92 ? -3.803 -13.752 5.774 1.00 88.88 92 VAL A C 1
ATOM 719 O O . VAL A 1 92 ? -4.427 -14.630 6.369 1.00 88.88 92 VAL A O 1
ATOM 722 N N . ARG A 1 93 ? -3.650 -12.521 6.267 1.00 81.81 93 ARG A N 1
ATOM 723 C CA . ARG A 1 93 ? -4.311 -11.949 7.449 1.00 81.81 93 ARG A CA 1
ATOM 724 C C . ARG A 1 93 ? -4.554 -10.470 7.179 1.00 81.81 93 ARG A C 1
ATOM 726 O O . ARG A 1 93 ? -3.870 -9.919 6.327 1.00 81.81 93 ARG A O 1
ATOM 733 N N . ASP A 1 94 ? -5.401 -9.807 7.969 1.00 76.38 94 ASP A N 1
ATOM 734 C CA . ASP A 1 94 ? -5.692 -8.358 7.863 1.00 76.38 94 ASP A CA 1
ATOM 735 C C . ASP A 1 94 ? -4.444 -7.454 7.748 1.00 76.38 94 ASP A C 1
ATOM 737 O O . ASP A 1 94 ? -4.544 -6.297 7.358 1.00 76.38 94 ASP A O 1
ATOM 741 N N . ASN A 1 95 ? -3.272 -7.963 8.128 1.00 81.56 95 ASN A N 1
ATOM 742 C CA . ASN A 1 95 ? -2.027 -7.232 8.229 1.00 81.56 95 ASN A CA 1
ATOM 743 C C . ASN A 1 95 ? -0.823 -7.911 7.538 1.00 81.56 95 ASN A C 1
ATOM 745 O O . ASN A 1 95 ? 0.301 -7.432 7.675 1.00 81.56 95 ASN A O 1
ATOM 749 N N . ILE A 1 96 ? -1.030 -9.026 6.826 1.00 92.50 96 ILE A N 1
ATOM 750 C CA . ILE A 1 96 ? 0.010 -9.740 6.065 1.00 92.50 96 ILE A CA 1
ATOM 751 C C . ILE A 1 96 ? -0.531 -10.047 4.674 1.00 92.50 96 ILE A C 1
ATOM 753 O O . ILE A 1 96 ? -1.568 -10.697 4.541 1.00 92.50 96 ILE A O 1
ATOM 757 N N . SER A 1 97 ? 0.212 -9.643 3.650 1.00 95.50 97 SER A N 1
ATOM 758 C CA . SER A 1 97 ? -0.110 -9.906 2.251 1.00 95.50 97 SER A CA 1
ATOM 759 C C . SER A 1 97 ? 1.086 -10.502 1.525 1.00 95.50 97 SER A C 1
ATOM 761 O O . SER A 1 97 ? 2.218 -10.059 1.724 1.00 95.50 97 SER A O 1
ATOM 763 N N . CYS A 1 98 ? 0.815 -11.469 0.655 1.00 98.00 98 CYS A N 1
ATOM 764 C CA . CYS A 1 98 ? 1.787 -12.035 -0.271 1.00 98.00 98 CYS A CA 1
ATOM 765 C C . CYS A 1 98 ? 1.287 -11.832 -1.701 1.00 98.00 98 CYS A C 1
ATOM 767 O O . CYS A 1 98 ? 0.092 -11.955 -1.956 1.00 98.00 98 CYS A O 1
ATOM 769 N N . GLY A 1 99 ? 2.183 -11.562 -2.644 1.00 98.06 99 GLY A N 1
ATOM 770 C CA . GLY A 1 99 ? 1.832 -11.316 -4.038 1.00 98.06 99 GLY A CA 1
ATOM 771 C C . GLY A 1 99 ? 2.760 -12.025 -5.010 1.00 98.06 99 GLY A C 1
ATOM 772 O O . GLY A 1 99 ? 3.913 -12.304 -4.692 1.00 98.06 99 GLY A O 1
ATOM 773 N N . VAL A 1 100 ? 2.248 -12.291 -6.204 1.00 98.50 100 VAL A N 1
ATOM 774 C CA . VAL A 1 100 ? 2.987 -12.834 -7.3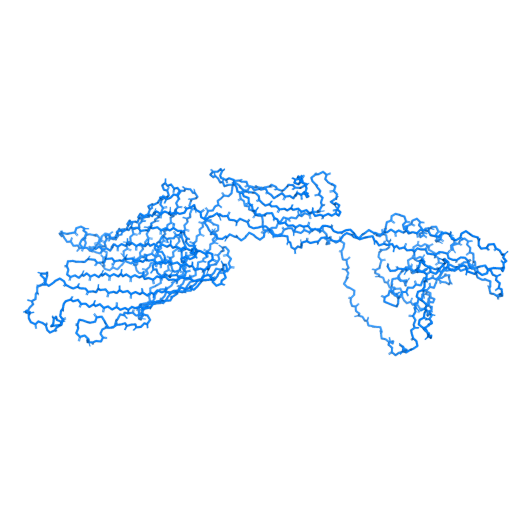43 1.00 98.50 100 VAL A CA 1
ATOM 775 C C . VAL A 1 100 ? 2.742 -11.957 -8.565 1.00 98.50 100 VAL A C 1
ATOM 777 O O . VAL A 1 100 ? 1.644 -11.428 -8.754 1.00 98.50 100 VAL A O 1
ATOM 780 N N . ASN A 1 101 ? 3.772 -11.804 -9.391 1.00 98.31 101 ASN A N 1
ATOM 781 C CA . ASN A 1 101 ? 3.711 -11.139 -10.682 1.00 98.31 101 ASN A CA 1
ATOM 782 C C . ASN A 1 101 ? 4.221 -12.090 -11.769 1.00 98.31 101 ASN A C 1
ATOM 784 O O . ASN A 1 101 ? 5.288 -12.679 -11.619 1.00 98.31 101 ASN A O 1
ATOM 788 N N . ILE A 1 102 ? 3.479 -12.196 -12.868 1.00 98.56 102 ILE A N 1
ATOM 789 C CA . ILE A 1 102 ? 3.930 -12.823 -14.111 1.00 98.56 102 ILE A CA 1
ATOM 790 C C . ILE A 1 102 ? 4.112 -11.702 -15.131 1.00 98.56 102 ILE A C 1
ATOM 792 O O . ILE A 1 102 ? 3.146 -11.042 -15.516 1.00 98.56 102 ILE A O 1
ATOM 796 N N . GLY A 1 103 ? 5.359 -11.460 -15.520 1.00 98.19 103 GLY A N 1
ATOM 797 C CA . GLY A 1 103 ? 5.756 -10.454 -16.493 1.00 98.19 103 GLY A CA 1
ATOM 798 C C . GLY A 1 103 ? 5.955 -11.048 -17.881 1.00 98.19 103 GLY A C 1
ATOM 799 O O . GLY A 1 103 ? 6.496 -12.138 -18.028 1.00 98.19 103 GLY A O 1
ATOM 800 N N . PHE A 1 104 ? 5.554 -10.300 -18.899 1.00 98.44 104 PHE A N 1
ATOM 801 C CA . PHE A 1 104 ? 5.869 -10.524 -20.302 1.00 98.44 104 PHE A CA 1
ATOM 802 C C . PHE A 1 104 ? 6.598 -9.288 -20.810 1.00 98.44 104 PHE A C 1
ATOM 804 O O . PHE A 1 104 ? 6.074 -8.176 -20.724 1.00 98.44 104 PHE A O 1
ATOM 8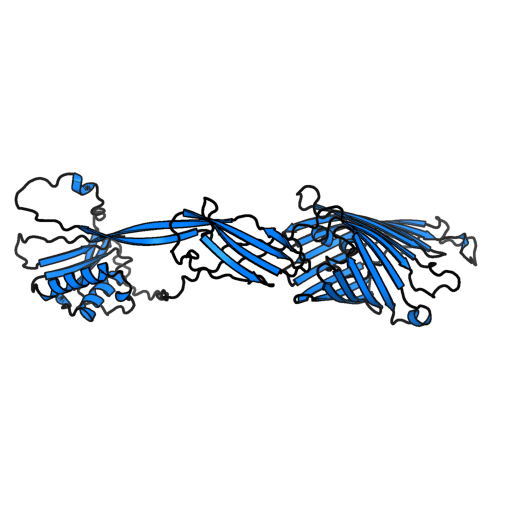11 N N . LEU A 1 105 ? 7.813 -9.475 -21.303 1.00 97.81 105 LEU A N 1
ATOM 812 C CA . LEU A 1 105 ? 8.718 -8.419 -21.724 1.00 97.81 105 LEU A CA 1
ATOM 813 C C . LEU A 1 105 ? 9.042 -8.610 -23.202 1.00 97.81 105 LEU A C 1
ATOM 815 O O . LEU A 1 105 ? 9.522 -9.666 -23.594 1.00 97.81 105 LEU A O 1
ATOM 819 N N . ASN A 1 106 ? 8.823 -7.572 -24.001 1.00 97.69 106 ASN A N 1
ATOM 820 C CA . ASN A 1 106 ? 9.296 -7.497 -25.374 1.00 97.69 106 ASN A CA 1
ATOM 821 C C . ASN A 1 106 ? 10.292 -6.347 -25.500 1.00 97.69 106 ASN A C 1
ATOM 823 O O . ASN A 1 106 ? 9.903 -5.188 -25.345 1.00 97.69 106 ASN A O 1
ATOM 827 N N . GLN A 1 107 ? 11.544 -6.658 -25.808 1.00 95.81 107 GLN A N 1
ATOM 828 C CA . GLN A 1 107 ? 12.564 -5.671 -26.154 1.00 95.81 107 GLN A CA 1
ATOM 829 C C . GLN A 1 107 ? 12.769 -5.681 -27.661 1.00 95.81 107 GLN A C 1
ATOM 831 O O . GLN A 1 107 ? 12.812 -6.745 -28.272 1.00 95.81 107 GLN A O 1
ATOM 836 N N . SER A 1 108 ? 12.870 -4.505 -28.266 1.00 94.81 108 SER A N 1
ATOM 837 C CA . SER A 1 108 ? 13.040 -4.369 -29.708 1.00 94.81 108 SER A CA 1
ATOM 838 C C . SER A 1 108 ? 13.907 -3.175 -30.060 1.00 94.81 108 SER A C 1
ATOM 840 O O . SER A 1 108 ? 13.818 -2.137 -29.406 1.00 94.81 108 SER A O 1
ATOM 842 N N . PHE A 1 109 ? 14.672 -3.304 -31.133 1.00 92.19 109 PHE A N 1
ATOM 843 C CA . PHE A 1 109 ? 15.509 -2.239 -31.656 1.00 92.19 109 PHE A CA 1
ATOM 844 C C . PHE A 1 109 ? 15.037 -1.761 -33.027 1.00 92.19 109 PHE A C 1
ATOM 846 O O . PHE A 1 109 ? 14.584 -2.560 -33.855 1.00 92.19 109 PHE A O 1
ATOM 853 N N . ASP A 1 110 ? 15.165 -0.456 -33.246 1.00 87.12 110 ASP A N 1
ATOM 854 C CA . ASP A 1 110 ? 14.797 0.210 -34.489 1.00 87.12 110 ASP A CA 1
ATOM 855 C C . ASP A 1 110 ? 16.002 0.261 -35.435 1.00 87.12 110 ASP A C 1
ATOM 857 O O . ASP A 1 110 ? 16.924 1.053 -35.244 1.00 87.12 110 ASP A O 1
ATOM 861 N N . LYS A 1 111 ? 16.023 -0.638 -36.428 1.00 81.69 111 LYS A N 1
ATOM 862 C CA . LYS A 1 111 ? 17.171 -0.779 -37.337 1.00 81.69 111 LYS A CA 1
ATOM 863 C C . LYS A 1 111 ? 17.367 0.442 -38.235 1.00 81.69 111 LYS A C 1
ATOM 865 O O . LYS A 1 111 ? 18.489 0.670 -38.678 1.00 81.69 111 LYS A O 1
ATOM 870 N N . ASP A 1 112 ? 16.308 1.203 -38.497 1.00 81.81 112 ASP A N 1
ATOM 871 C CA . ASP A 1 112 ? 16.362 2.356 -39.399 1.00 81.81 112 ASP A CA 1
ATOM 872 C C . ASP A 1 112 ? 17.126 3.533 -38.770 1.00 81.81 112 ASP A C 1
ATOM 874 O O . ASP A 1 112 ? 17.728 4.338 -39.477 1.00 81.81 112 ASP A O 1
ATOM 878 N N . GLU A 1 113 ? 17.178 3.580 -37.437 1.00 82.19 113 GLU A N 1
ATOM 879 C CA . GLU A 1 113 ? 17.938 4.566 -36.659 1.00 82.19 113 GLU A CA 1
ATOM 880 C C . GLU A 1 113 ? 19.392 4.131 -36.405 1.00 82.19 113 GLU A C 1
ATOM 882 O O . GLU A 1 113 ? 20.189 4.863 -35.810 1.00 82.19 113 GLU A O 1
ATOM 887 N N . PHE A 1 114 ? 19.779 2.927 -36.838 1.00 79.62 114 PHE A N 1
ATOM 888 C CA . PHE A 1 114 ? 21.140 2.454 -36.652 1.00 79.62 114 PHE A CA 1
ATOM 889 C C . PHE A 1 114 ? 22.089 3.073 -37.678 1.00 79.62 114 PHE A C 1
ATOM 891 O O . PHE A 1 114 ? 21.970 2.865 -38.885 1.00 79.62 114 PHE A O 1
ATOM 898 N N . GLN A 1 115 ? 23.148 3.715 -37.190 1.00 72.31 115 GLN A N 1
ATOM 899 C CA . GLN A 1 115 ? 24.340 3.975 -37.996 1.00 72.31 115 GLN A CA 1
ATOM 900 C C . GLN A 1 115 ? 25.229 2.726 -37.993 1.00 72.31 115 GLN A C 1
ATOM 902 O O . GLN A 1 115 ? 26.252 2.667 -37.314 1.00 72.31 115 GLN A O 1
ATOM 907 N N . LEU A 1 116 ? 24.790 1.682 -38.702 1.00 64.00 116 LEU A N 1
ATOM 908 C CA . LEU A 1 116 ? 25.528 0.423 -38.778 1.00 64.00 116 LEU A CA 1
ATOM 909 C C . LEU A 1 116 ? 26.853 0.612 -39.528 1.00 64.00 116 LEU A C 1
ATOM 911 O O . LEU A 1 116 ? 26.864 0.991 -40.700 1.00 64.00 116 LEU A O 1
ATOM 915 N N . VAL A 1 117 ? 27.962 0.274 -38.863 1.00 66.50 117 VAL A N 1
ATOM 916 C CA . VAL A 1 117 ? 29.271 0.087 -39.514 1.00 66.50 117 VAL A CA 1
ATOM 917 C C . VAL A 1 117 ? 29.255 -1.185 -40.376 1.00 66.50 117 VAL A C 1
ATOM 919 O O . VAL A 1 117 ? 29.850 -1.202 -41.452 1.00 66.50 117 VAL A O 1
ATOM 922 N N . ASP A 1 118 ? 28.513 -2.215 -39.947 1.00 72.25 118 ASP A N 1
ATOM 923 C CA . ASP A 1 118 ? 28.284 -3.466 -40.677 1.00 72.25 118 ASP A CA 1
ATOM 924 C C . ASP A 1 118 ? 26.779 -3.742 -40.829 1.00 72.25 118 ASP A C 1
ATOM 926 O O . ASP A 1 118 ? 26.044 -3.879 -39.851 1.00 72.25 118 ASP A O 1
ATOM 930 N N . LYS A 1 119 ? 26.310 -3.838 -42.078 1.00 71.88 119 LYS A N 1
ATOM 931 C CA . LYS A 1 119 ? 24.903 -4.129 -42.396 1.00 71.88 119 LYS A CA 1
ATOM 932 C C . LYS A 1 119 ? 24.492 -5.570 -42.063 1.00 71.88 119 LYS A C 1
ATOM 934 O O . LYS A 1 119 ? 23.295 -5.832 -41.977 1.00 71.88 119 LYS A O 1
ATOM 939 N N . ASN A 1 120 ? 25.452 -6.479 -41.877 1.00 77.81 120 ASN A N 1
ATOM 940 C CA . ASN A 1 120 ? 25.238 -7.900 -41.596 1.00 77.81 120 ASN A CA 1
ATOM 941 C C . ASN A 1 120 ? 25.710 -8.296 -40.187 1.00 77.81 120 ASN A C 1
ATOM 943 O O . ASN A 1 120 ? 26.210 -9.404 -39.994 1.00 77.81 120 ASN A O 1
ATOM 947 N N . ASP A 1 121 ? 25.548 -7.409 -39.205 1.00 81.62 121 ASP A N 1
ATOM 948 C CA . ASP A 1 121 ? 25.924 -7.692 -37.820 1.00 81.62 121 ASP A CA 1
ATOM 949 C C . ASP A 1 121 ? 25.231 -8.981 -37.296 1.00 81.62 121 ASP A C 1
ATOM 951 O O . ASP A 1 121 ? 23.990 -9.056 -37.279 1.00 81.62 121 ASP A O 1
ATOM 955 N N . PRO A 1 122 ? 26.003 -10.001 -36.857 1.00 84.75 122 PRO A N 1
ATOM 956 C CA . PRO A 1 122 ? 25.476 -11.275 -36.369 1.00 84.75 122 PRO A CA 1
ATOM 957 C C . PRO A 1 122 ? 24.480 -11.160 -35.210 1.00 84.75 122 PRO A C 1
ATOM 959 O O . PRO A 1 122 ? 23.623 -12.032 -35.071 1.00 84.75 122 PRO A O 1
ATOM 962 N N . VAL A 1 123 ? 24.538 -10.096 -34.400 1.00 85.81 123 VAL A N 1
ATOM 963 C CA . VAL A 1 123 ? 23.613 -9.872 -33.273 1.00 85.81 123 VAL A CA 1
ATOM 964 C C . VAL A 1 123 ? 22.164 -9.722 -33.744 1.00 85.81 123 VAL A C 1
ATOM 966 O O . VAL A 1 123 ? 21.235 -10.068 -33.017 1.00 85.81 123 VAL A O 1
ATOM 969 N N . PHE A 1 124 ? 21.948 -9.261 -34.976 1.00 85.12 124 PHE A N 1
ATOM 970 C CA . PHE A 1 124 ? 20.610 -9.060 -35.535 1.00 85.12 124 PHE A CA 1
ATOM 971 C C . PHE A 1 124 ? 20.193 -10.142 -36.537 1.00 85.12 124 PHE A C 1
ATOM 973 O O . PHE A 1 124 ? 19.171 -9.975 -37.218 1.00 85.12 124 PHE A O 1
ATOM 980 N N . ALA A 1 125 ? 20.958 -11.238 -36.634 1.00 83.00 125 ALA A N 1
ATOM 981 C CA . ALA A 1 125 ? 20.698 -12.347 -37.553 1.00 83.00 125 ALA A CA 1
ATOM 982 C C . ALA A 1 125 ? 19.358 -13.047 -37.269 1.00 83.00 125 ALA A C 1
ATOM 984 O O . ALA A 1 125 ? 18.664 -13.457 -38.196 1.00 83.00 125 ALA A O 1
ATOM 985 N N . SER A 1 126 ? 18.968 -13.123 -35.994 1.00 84.12 126 SER A N 1
ATOM 986 C CA . SER A 1 126 ? 17.719 -13.753 -35.538 1.00 84.12 126 SER A CA 1
ATOM 987 C C . SER A 1 126 ? 16.543 -12.773 -35.407 1.00 84.12 126 SER A C 1
ATOM 989 O O . SER A 1 126 ? 15.482 -13.146 -34.912 1.00 84.12 126 SER A O 1
ATOM 991 N N . GLY A 1 127 ? 16.712 -11.522 -35.848 1.00 88.75 127 GLY A N 1
ATOM 992 C CA . GLY A 1 127 ? 15.728 -10.446 -35.706 1.00 88.75 127 GLY A CA 1
ATOM 993 C C . GLY A 1 127 ? 16.224 -9.297 -34.825 1.00 88.75 127 GLY A C 1
ATOM 994 O O . GLY A 1 127 ? 17.352 -9.302 -34.344 1.00 88.75 127 GLY A O 1
ATOM 995 N N . SER A 1 128 ? 15.387 -8.273 -34.642 1.00 91.62 128 SER A N 1
ATOM 996 C CA . SER A 1 128 ? 15.681 -7.114 -33.780 1.00 91.62 128 SER A CA 1
ATOM 997 C C . SER A 1 128 ? 14.844 -7.077 -32.508 1.00 91.62 128 SER A C 1
ATOM 999 O O . SER A 1 128 ? 14.829 -6.052 -31.832 1.00 91.62 128 SER A O 1
ATOM 1001 N N . SER A 1 129 ? 14.138 -8.158 -32.173 1.00 94.19 129 SER A N 1
ATOM 1002 C CA . SER A 1 129 ? 13.305 -8.221 -30.975 1.00 94.19 129 SER A CA 1
ATOM 1003 C C . SER A 1 129 ? 13.416 -9.550 -30.251 1.00 94.19 129 SER A C 1
ATOM 1005 O O . SER A 1 129 ? 13.510 -10.597 -30.888 1.00 94.19 129 SER A O 1
ATOM 1007 N N . VAL A 1 130 ? 13.302 -9.500 -28.929 1.00 95.75 130 VAL A N 1
ATOM 1008 C CA . VAL A 1 130 ? 13.241 -10.663 -28.047 1.00 95.75 130 VAL A CA 1
ATOM 1009 C C . VAL A 1 130 ? 12.028 -10.543 -27.131 1.00 95.75 130 VAL A C 1
ATOM 1011 O O . VAL A 1 130 ? 11.739 -9.472 -26.591 1.00 95.75 130 VAL A O 1
ATOM 1014 N N . PHE A 1 131 ? 11.319 -11.657 -26.960 1.00 96.81 131 PHE A N 1
ATOM 1015 C CA . PHE A 1 131 ? 10.194 -11.780 -26.044 1.00 96.81 131 PHE A CA 1
ATOM 1016 C C . PHE A 1 131 ? 10.531 -12.787 -24.950 1.00 96.81 131 PHE A C 1
ATOM 1018 O O . PHE A 1 131 ? 10.909 -13.921 -25.241 1.00 96.81 131 PHE A O 1
ATOM 1025 N N . VAL A 1 132 ? 10.354 -12.390 -23.695 1.00 98.06 132 VAL A N 1
ATOM 1026 C CA . VAL A 1 132 ? 10.609 -13.239 -22.531 1.00 98.06 132 VAL A CA 1
ATOM 1027 C C . VAL A 1 132 ? 9.489 -13.128 -21.509 1.00 98.06 132 VAL A C 1
ATOM 1029 O O . VAL A 1 132 ? 8.768 -12.132 -21.455 1.00 98.06 132 VAL A O 1
ATOM 1032 N N . ALA A 1 133 ? 9.369 -14.151 -20.667 1.00 98.38 133 ALA A N 1
ATOM 1033 C CA . ALA A 1 133 ? 8.497 -14.128 -19.504 1.00 98.38 133 ALA A CA 1
ATOM 1034 C C . ALA A 1 133 ? 9.322 -14.179 -18.215 1.00 98.38 133 ALA A C 1
ATOM 1036 O O . ALA A 1 133 ? 10.319 -14.904 -18.134 1.00 98.38 133 ALA A O 1
ATOM 1037 N N . ASP A 1 134 ? 8.894 -13.430 -17.204 1.00 98.19 134 ASP A N 1
ATOM 1038 C CA . ASP A 1 134 ? 9.540 -13.378 -15.899 1.00 98.19 134 ASP A CA 1
ATOM 1039 C C . ASP A 1 134 ? 8.557 -13.518 -14.732 1.00 98.19 134 ASP A C 1
ATOM 1041 O O . ASP A 1 134 ? 7.354 -13.308 -14.883 1.00 98.19 134 ASP A O 1
ATOM 1045 N N . VAL A 1 135 ? 9.070 -13.910 -13.565 1.00 98.56 135 VAL A N 1
ATOM 1046 C CA . VAL A 1 135 ? 8.276 -14.077 -12.339 1.00 98.56 135 VAL A CA 1
ATOM 1047 C C . VAL A 1 135 ? 8.834 -13.202 -11.223 1.00 98.56 135 VAL A C 1
ATOM 1049 O O . VAL A 1 135 ? 10.045 -13.171 -10.998 1.00 98.56 135 VAL A O 1
ATOM 1052 N N . GLY A 1 136 ? 7.935 -12.536 -10.500 1.00 98.44 136 GLY A N 1
ATOM 1053 C CA . GLY A 1 136 ? 8.237 -11.759 -9.302 1.00 98.44 136 GLY A CA 1
ATOM 1054 C C . GLY A 1 136 ? 7.357 -12.148 -8.115 1.00 98.44 136 GLY A C 1
ATOM 1055 O O . GLY A 1 136 ? 6.268 -12.705 -8.279 1.00 98.44 136 GLY A O 1
ATOM 1056 N N . LEU A 1 137 ? 7.834 -11.853 -6.910 1.00 98.69 137 LEU A N 1
ATOM 1057 C CA . LEU A 1 137 ? 7.178 -12.120 -5.634 1.00 98.69 137 LEU A CA 1
ATOM 1058 C C . LEU A 1 137 ? 7.174 -10.869 -4.758 1.00 98.69 137 LEU A C 1
ATOM 1060 O O . LEU A 1 137 ? 8.109 -10.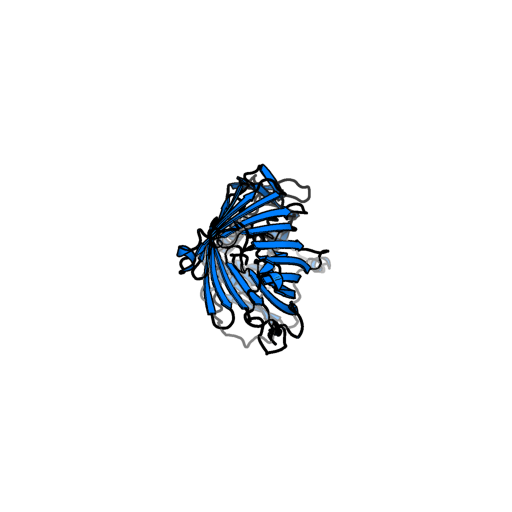074 -4.771 1.00 98.69 137 LEU A O 1
ATOM 1064 N N . GLY A 1 138 ? 6.133 -10.734 -3.948 1.00 98.56 138 GLY A N 1
ATOM 1065 C CA . GLY A 1 138 ? 5.955 -9.637 -3.010 1.00 98.56 138 GLY A CA 1
ATOM 1066 C C . GLY A 1 138 ? 5.528 -10.131 -1.635 1.00 98.56 138 GLY A C 1
ATOM 1067 O O . GLY A 1 138 ? 4.744 -11.073 -1.521 1.00 98.56 138 GLY A O 1
ATOM 1068 N N . LEU A 1 139 ? 6.002 -9.464 -0.591 1.00 98.69 139 LEU A N 1
ATOM 1069 C CA . LEU A 1 139 ? 5.558 -9.644 0.785 1.00 98.69 139 LEU A CA 1
ATOM 1070 C C . LEU A 1 139 ? 5.383 -8.274 1.432 1.00 98.69 139 LEU A C 1
ATOM 1072 O O . LEU A 1 139 ? 6.234 -7.394 1.297 1.00 98.69 139 LEU A O 1
ATOM 1076 N N . VAL A 1 140 ? 4.291 -8.110 2.167 1.00 97.81 140 VAL A N 1
ATOM 1077 C CA . VAL A 1 140 ? 4.017 -6.928 2.978 1.00 97.81 140 VAL A CA 1
ATOM 1078 C C . VAL A 1 140 ? 3.526 -7.371 4.347 1.00 97.81 140 VAL A C 1
ATOM 1080 O O . VAL A 1 140 ? 2.629 -8.208 4.463 1.00 97.81 140 VAL A O 1
ATOM 1083 N N . TYR A 1 141 ? 4.090 -6.769 5.389 1.00 96.25 141 TYR A N 1
ATOM 1084 C CA . TYR A 1 141 ? 3.656 -6.933 6.768 1.00 96.25 141 TYR A CA 1
ATOM 1085 C C . TYR A 1 141 ? 3.418 -5.571 7.413 1.00 96.25 141 TYR A C 1
ATOM 1087 O O . TYR A 1 141 ? 4.315 -4.732 7.501 1.00 96.25 141 TYR A O 1
ATOM 1095 N N . GLN A 1 142 ? 2.206 -5.365 7.909 1.00 90.94 142 GLN A N 1
ATOM 1096 C CA . GLN A 1 142 ? 1.836 -4.218 8.718 1.00 90.94 142 GLN A CA 1
ATOM 1097 C C . GLN A 1 142 ? 1.726 -4.666 10.181 1.00 90.94 142 GLN A C 1
ATOM 1099 O O . GLN A 1 142 ? 0.865 -5.461 10.546 1.00 90.94 142 GLN A O 1
ATOM 1104 N N . ARG A 1 143 ? 2.606 -4.184 11.059 1.00 86.25 143 ARG A N 1
ATOM 1105 C CA . ARG A 1 143 ? 2.546 -4.568 12.481 1.00 86.25 143 ARG A CA 1
ATOM 1106 C C . ARG A 1 143 ? 1.391 -3.862 13.194 1.00 86.25 143 ARG A C 1
ATOM 1108 O O . ARG A 1 143 ? 0.683 -4.480 13.984 1.00 86.25 143 ARG A O 1
ATOM 1115 N N . ASP A 1 144 ? 1.234 -2.573 12.919 1.00 80.56 144 ASP A N 1
ATOM 1116 C CA . ASP A 1 144 ? 0.232 -1.673 13.492 1.00 80.56 144 ASP A CA 1
ATOM 1117 C C . ASP A 1 144 ? 0.002 -0.471 12.546 1.00 80.56 144 ASP A C 1
ATOM 1119 O O . ASP A 1 144 ? 0.369 -0.506 11.370 1.00 80.56 144 ASP A O 1
ATOM 1123 N N . GLU A 1 145 ? -0.633 0.606 13.017 1.00 72.25 145 GLU A N 1
ATOM 1124 C CA . GLU A 1 145 ? -0.826 1.820 12.207 1.00 72.25 145 GLU A CA 1
ATOM 1125 C C . GLU A 1 145 ? 0.486 2.575 11.908 1.00 72.25 145 GLU A C 1
ATOM 1127 O O . GLU A 1 145 ? 0.502 3.409 10.998 1.00 72.25 145 GLU A O 1
ATOM 1132 N N . LYS A 1 146 ? 1.568 2.296 12.652 1.00 85.56 146 LYS A N 1
ATOM 1133 C CA . LYS A 1 146 ? 2.852 3.005 12.588 1.00 85.56 146 LYS A CA 1
ATOM 1134 C C . LYS A 1 146 ? 3.884 2.283 11.733 1.00 85.56 146 LYS A C 1
ATOM 1136 O O . LYS A 1 146 ? 4.598 2.949 10.995 1.00 85.56 146 LYS A O 1
ATOM 1141 N N . TRP A 1 147 ? 3.981 0.960 11.824 1.00 93.19 147 TRP A N 1
ATOM 1142 C CA . TRP A 1 147 ? 5.066 0.188 11.214 1.00 93.19 147 TRP A CA 1
ATOM 1143 C C . TRP A 1 147 ? 4.605 -0.666 10.033 1.00 93.19 147 TRP A C 1
ATOM 1145 O O . TRP A 1 147 ? 3.706 -1.505 10.164 1.00 93.19 147 TRP A O 1
ATOM 1155 N N . ARG A 1 148 ? 5.297 -0.510 8.901 1.00 96.19 148 ARG A N 1
ATOM 1156 C CA . ARG A 1 148 ? 5.155 -1.334 7.695 1.00 96.19 148 ARG A CA 1
ATOM 1157 C C . ARG A 1 148 ? 6.507 -1.871 7.243 1.00 96.19 148 ARG A C 1
ATOM 1159 O O . ARG A 1 148 ? 7.507 -1.165 7.296 1.00 96.19 148 ARG A O 1
ATOM 1166 N N . TYR A 1 149 ? 6.506 -3.107 6.770 1.00 98.38 149 TYR A N 1
ATOM 1167 C CA . TYR A 1 149 ? 7.665 -3.818 6.246 1.00 98.38 149 TYR A CA 1
ATOM 1168 C C . TYR A 1 149 ? 7.287 -4.401 4.890 1.00 98.38 149 TYR A C 1
ATOM 1170 O O . TYR A 1 149 ? 6.186 -4.936 4.738 1.00 98.38 149 TYR A O 1
ATOM 1178 N N . GLY A 1 150 ? 8.181 -4.307 3.916 1.00 98.44 150 GLY A N 1
ATOM 1179 C CA . GLY A 1 150 ? 7.925 -4.788 2.566 1.00 98.44 150 GLY A CA 1
ATOM 1180 C C . GLY A 1 150 ? 9.176 -5.365 1.943 1.00 98.44 150 GLY A C 1
ATOM 1181 O O . GLY A 1 150 ? 10.271 -4.838 2.138 1.00 98.44 150 GLY A O 1
ATOM 1182 N N . LEU A 1 151 ? 8.985 -6.449 1.201 1.00 98.69 151 LEU A N 1
ATOM 1183 C CA . LEU A 1 151 ? 9.993 -7.106 0.385 1.00 98.69 151 LEU A CA 1
ATOM 1184 C C . LEU A 1 151 ? 9.388 -7.377 -0.993 1.00 98.69 151 LEU A C 1
ATOM 1186 O O . LEU A 1 151 ? 8.235 -7.799 -1.085 1.00 98.69 151 LEU A O 1
ATOM 1190 N N . ALA A 1 152 ? 10.163 -7.157 -2.045 1.00 98.50 152 ALA A N 1
ATOM 1191 C CA . ALA A 1 152 ? 9.803 -7.520 -3.408 1.00 98.50 152 ALA A CA 1
ATOM 1192 C C . ALA A 1 152 ? 11.021 -8.102 -4.122 1.00 98.50 152 ALA A C 1
ATOM 1194 O O . ALA A 1 152 ? 12.129 -7.591 -3.964 1.00 98.50 152 ALA A O 1
ATOM 1195 N N . LEU A 1 153 ? 10.808 -9.172 -4.878 1.00 98.44 153 LEU A N 1
ATOM 1196 C CA . LEU A 1 153 ? 11.811 -9.831 -5.703 1.00 98.44 153 LEU A CA 1
ATOM 1197 C C . LEU A 1 153 ? 11.265 -9.898 -7.126 1.00 98.44 153 LEU A C 1
ATOM 1199 O O . LEU A 1 153 ? 10.177 -10.433 -7.318 1.00 98.44 153 LEU A O 1
ATOM 1203 N N . ASP A 1 154 ? 12.008 -9.417 -8.109 1.00 97.06 154 ASP A N 1
ATOM 1204 C CA . ASP A 1 154 ? 11.617 -9.456 -9.517 1.00 97.06 154 ASP A CA 1
ATOM 1205 C C . ASP A 1 154 ? 12.629 -10.252 -10.342 1.00 97.06 154 ASP A C 1
ATOM 1207 O O . ASP A 1 154 ? 13.793 -10.420 -9.970 1.00 97.06 154 ASP A O 1
ATOM 1211 N N . HIS A 1 155 ? 12.158 -10.760 -11.483 1.00 97.25 155 HIS A N 1
ATOM 1212 C CA . HIS A 1 155 ? 12.977 -11.483 -12.456 1.00 97.25 155 HIS A CA 1
ATOM 1213 C C . HIS A 1 155 ? 13.651 -12.739 -11.877 1.00 97.25 155 HIS A C 1
ATOM 1215 O O . HIS A 1 155 ? 14.777 -13.076 -12.236 1.00 97.25 155 HIS A O 1
ATOM 1221 N N . LEU A 1 156 ? 12.952 -13.473 -11.003 1.00 97.62 156 LEU A N 1
ATOM 1222 C CA . LEU A 1 156 ? 13.480 -14.645 -10.287 1.00 97.62 156 LEU A CA 1
ATOM 1223 C C . LEU A 1 156 ? 14.050 -15.726 -11.215 1.00 97.62 156 LEU A C 1
ATOM 1225 O O . LEU A 1 156 ? 15.026 -16.390 -10.877 1.00 97.62 156 LEU A O 1
ATOM 1229 N N . ASN A 1 157 ? 13.442 -15.902 -12.386 1.00 97.44 157 ASN A N 1
ATOM 1230 C CA . ASN A 1 157 ? 13.855 -16.869 -13.400 1.00 97.44 157 ASN A CA 1
ATOM 1231 C C . ASN A 1 157 ? 14.901 -16.324 -14.391 1.00 97.44 157 ASN A C 1
ATOM 1233 O O . ASN A 1 157 ? 15.302 -17.081 -15.272 1.00 97.44 157 ASN A O 1
ATOM 1237 N N . ARG A 1 158 ? 15.316 -15.050 -14.266 1.00 97.44 158 ARG A N 1
ATOM 1238 C CA . ARG A 1 158 ? 16.383 -14.378 -15.039 1.00 97.44 158 ARG A CA 1
ATOM 1239 C C . ARG A 1 158 ? 16.449 -14.843 -16.506 1.00 97.44 158 ARG A C 1
ATOM 1241 O O . ARG A 1 158 ? 17.432 -15.481 -16.898 1.00 97.44 158 ARG A O 1
ATOM 1248 N N . PRO A 1 159 ? 15.393 -14.617 -17.312 1.00 97.75 159 PRO A N 1
ATOM 1249 C CA . PRO A 1 159 ? 15.360 -15.088 -18.694 1.00 97.75 159 PRO A CA 1
ATOM 1250 C C . PRO A 1 159 ? 16.481 -14.465 -19.540 1.00 97.75 159 PRO A C 1
ATOM 1252 O O . PRO A 1 159 ? 17.003 -13.404 -19.207 1.00 97.75 159 PRO A O 1
ATOM 1255 N N . ASP A 1 160 ? 16.854 -15.137 -20.631 1.00 96.44 160 ASP A N 1
ATOM 1256 C CA . ASP A 1 160 ? 17.825 -14.616 -21.601 1.00 96.44 160 ASP A CA 1
ATOM 1257 C C . ASP A 1 160 ? 17.177 -13.536 -22.476 1.00 96.44 160 ASP A C 1
ATOM 1259 O O . ASP A 1 160 ? 16.191 -13.812 -23.153 1.00 96.44 160 ASP A O 1
ATOM 1263 N N . ILE A 1 161 ? 17.721 -12.324 -22.434 1.00 94.81 161 ILE A N 1
ATOM 1264 C CA . ILE A 1 161 ? 17.262 -11.144 -23.174 1.00 94.81 161 ILE A CA 1
ATOM 1265 C C . ILE A 1 161 ? 18.173 -10.805 -24.361 1.00 94.81 161 ILE A C 1
ATOM 1267 O O . ILE A 1 161 ? 18.047 -9.740 -24.961 1.00 94.81 161 ILE A O 1
ATOM 1271 N N . SER A 1 162 ? 19.106 -11.684 -24.723 1.00 93.19 162 SER A N 1
ATOM 1272 C CA . SER A 1 162 ? 19.890 -11.505 -25.943 1.00 93.19 162 SER A CA 1
ATOM 1273 C C . SER A 1 162 ? 19.066 -11.840 -27.191 1.00 93.19 162 SER A C 1
ATOM 1275 O O . SER A 1 162 ? 18.264 -12.773 -27.208 1.00 93.19 162 SER A O 1
ATOM 1277 N N . LEU A 1 163 ? 19.316 -11.115 -28.284 1.00 91.00 163 LEU A N 1
ATOM 1278 C CA . LEU A 1 163 ? 18.673 -11.373 -29.581 1.00 91.00 163 LEU A CA 1
ATOM 1279 C C . LEU A 1 163 ? 19.089 -12.720 -30.203 1.00 91.00 163 LEU A C 1
ATOM 1281 O O . LEU A 1 163 ? 18.382 -13.253 -31.054 1.00 91.00 163 LEU A O 1
ATOM 1285 N N . VAL A 1 164 ? 20.231 -13.270 -29.781 1.00 90.38 164 VAL A N 1
ATOM 1286 C CA . VAL A 1 164 ? 20.863 -14.464 -30.375 1.00 90.38 164 VAL A CA 1
ATOM 1287 C C . VAL A 1 164 ? 21.054 -15.623 -29.392 1.00 90.38 164 VAL A C 1
ATOM 1289 O O . VAL A 1 164 ? 21.675 -16.620 -29.747 1.00 90.38 164 VAL A O 1
ATOM 1292 N N . GLY A 1 165 ? 20.546 -15.522 -28.161 1.00 84.62 165 GLY A N 1
ATOM 1293 C CA . GLY A 1 165 ? 20.773 -16.540 -27.126 1.00 84.62 165 GLY A CA 1
ATOM 1294 C C . GLY A 1 165 ? 22.223 -16.594 -26.623 1.00 84.62 165 GLY A C 1
ATOM 1295 O O . GLY A 1 165 ? 22.724 -17.664 -26.287 1.00 84.62 165 GLY A O 1
ATOM 1296 N N . ALA A 1 166 ? 22.909 -15.449 -26.596 1.00 86.62 166 ALA A N 1
ATOM 1297 C CA . ALA A 1 166 ? 24.279 -15.288 -26.106 1.00 86.62 166 ALA A CA 1
ATOM 1298 C C . ALA A 1 166 ? 24.402 -15.331 -24.569 1.00 86.62 166 ALA A C 1
ATOM 1300 O O . ALA A 1 166 ? 25.509 -15.212 -24.049 1.00 86.62 166 ALA A O 1
ATOM 1301 N N . GLY A 1 167 ? 23.302 -15.518 -23.831 1.00 89.75 167 GLY A N 1
ATOM 1302 C CA . GLY A 1 167 ? 23.336 -15.674 -22.380 1.00 89.75 167 GLY A CA 1
ATOM 1303 C C . GLY A 1 167 ? 23.199 -14.382 -21.576 1.00 89.75 167 GLY A C 1
ATOM 1304 O O . GLY A 1 167 ? 23.321 -14.450 -20.353 1.00 89.75 167 GLY A O 1
ATOM 1305 N N . GLU A 1 168 ? 22.899 -13.241 -22.205 1.00 93.06 168 GLU A N 1
ATOM 1306 C CA . GLU A 1 168 ? 22.598 -11.991 -21.492 1.00 93.06 168 GLU A CA 1
ATOM 1307 C C . GLU A 1 168 ? 21.310 -12.155 -20.689 1.00 93.06 168 GLU A C 1
ATOM 1309 O O . GLU A 1 168 ? 20.232 -12.333 -21.251 1.00 93.06 168 GLU A O 1
ATOM 1314 N N . LYS A 1 169 ? 21.400 -12.146 -19.359 1.00 95.94 169 LYS A N 1
ATOM 1315 C CA . LYS A 1 169 ? 20.246 -12.404 -18.489 1.00 95.94 169 LYS A CA 1
ATOM 1316 C C . LYS A 1 169 ? 19.574 -11.114 -18.057 1.00 95.94 169 LYS A C 1
ATOM 1318 O O . LYS A 1 169 ? 20.242 -10.133 -17.744 1.00 95.94 169 LYS A O 1
ATOM 1323 N N . LEU A 1 170 ? 18.248 -11.156 -17.944 1.00 96.19 170 LEU A N 1
ATOM 1324 C CA . LEU A 1 170 ? 17.509 -10.106 -17.259 1.00 96.19 170 LEU A CA 1
ATOM 1325 C C . LEU A 1 170 ? 18.029 -9.996 -15.806 1.00 96.19 170 LEU A C 1
ATOM 1327 O O . LEU A 1 170 ? 18.071 -11.025 -15.113 1.00 96.19 170 LEU A O 1
ATOM 1331 N N . PRO A 1 171 ? 18.450 -8.798 -15.352 1.00 96.75 171 PRO A N 1
ATOM 1332 C CA . PRO A 1 171 ? 19.013 -8.610 -14.018 1.00 96.75 171 PRO A CA 1
ATOM 1333 C C . PRO A 1 171 ? 18.045 -9.058 -12.933 1.00 96.75 171 PRO A C 1
ATOM 1335 O O . PRO A 1 171 ? 16.846 -8.818 -13.036 1.00 96.75 171 PRO A O 1
ATOM 1338 N N . PHE A 1 172 ? 18.549 -9.700 -11.884 1.00 97.25 172 PHE A N 1
ATOM 1339 C CA . PHE A 1 172 ? 17.721 -9.977 -10.715 1.00 97.25 172 PHE A CA 1
ATOM 1340 C C . PHE A 1 172 ? 17.537 -8.690 -9.911 1.00 97.25 172 PHE A C 1
ATOM 1342 O O . PHE A 1 172 ? 18.513 -7.980 -9.660 1.00 97.25 172 PHE A O 1
ATOM 1349 N N . GLU A 1 173 ? 16.315 -8.411 -9.464 1.00 97.50 173 GLU A N 1
ATOM 1350 C CA . GLU A 1 173 ? 16.053 -7.263 -8.601 1.00 97.50 173 GLU A CA 1
ATOM 1351 C C . GLU A 1 173 ? 15.472 -7.688 -7.255 1.00 97.50 173 GLU A C 1
ATOM 1353 O O . GLU A 1 173 ? 14.548 -8.496 -7.176 1.00 97.50 173 GLU A O 1
ATOM 1358 N N . ALA A 1 174 ? 15.991 -7.099 -6.180 1.00 97.75 174 ALA A N 1
ATOM 1359 C CA . ALA A 1 174 ? 15.472 -7.275 -4.832 1.00 97.75 174 ALA A CA 1
ATOM 1360 C C . ALA A 1 174 ? 15.300 -5.916 -4.165 1.00 97.75 174 ALA A C 1
ATOM 1362 O O . ALA A 1 174 ? 16.214 -5.100 -4.159 1.00 97.75 174 ALA A O 1
ATOM 1363 N N . SER A 1 175 ? 14.142 -5.671 -3.570 1.00 97.88 175 SER A N 1
ATOM 1364 C CA . SER A 1 175 ? 13.841 -4.432 -2.863 1.00 97.88 175 SER A CA 1
ATOM 1365 C C . SER A 1 175 ? 13.297 -4.733 -1.478 1.00 97.88 175 SER A C 1
ATOM 1367 O O . SER A 1 175 ? 12.456 -5.615 -1.306 1.00 97.88 175 SER A O 1
ATOM 1369 N N . GLY A 1 176 ? 13.752 -3.980 -0.484 1.00 98.38 176 GLY A N 1
ATOM 1370 C CA . GLY A 1 176 ? 13.279 -4.090 0.888 1.00 98.38 176 GLY A CA 1
ATOM 1371 C C . GLY A 1 176 ? 13.158 -2.723 1.532 1.00 98.38 176 GLY A C 1
ATOM 1372 O O . GLY A 1 176 ? 14.032 -1.878 1.358 1.00 98.38 176 GLY A O 1
ATOM 1373 N N . ALA A 1 177 ? 12.079 -2.492 2.273 1.00 98.44 177 ALA A N 1
ATOM 1374 C CA . ALA A 1 177 ? 11.861 -1.225 2.957 1.00 98.44 177 ALA A CA 1
ATOM 1375 C C . ALA A 1 177 ? 11.102 -1.399 4.273 1.00 98.44 177 ALA A C 1
ATOM 1377 O O . ALA A 1 177 ? 10.297 -2.318 4.449 1.00 98.44 177 ALA A O 1
ATOM 1378 N N . VAL A 1 178 ? 11.351 -0.466 5.187 1.00 98.56 178 VAL A N 1
ATOM 1379 C CA . VAL A 1 178 ? 10.605 -0.274 6.426 1.00 98.56 178 VAL A CA 1
ATOM 1380 C C . VAL A 1 178 ? 10.063 1.141 6.426 1.00 98.56 178 VAL A C 1
ATOM 1382 O O . VAL A 1 178 ? 10.803 2.085 6.166 1.00 98.56 178 VAL A O 1
ATOM 1385 N N . LEU A 1 179 ? 8.785 1.292 6.744 1.00 97.50 179 LEU A N 1
ATOM 1386 C CA . LEU A 1 179 ? 8.130 2.581 6.882 1.00 97.50 179 LEU A CA 1
ATOM 1387 C C . LEU A 1 179 ? 7.631 2.752 8.311 1.00 97.50 179 LEU A C 1
ATOM 1389 O O . LEU A 1 179 ? 6.944 1.884 8.853 1.00 97.50 179 LEU A O 1
ATOM 1393 N N . TYR A 1 180 ? 7.973 3.897 8.895 1.00 96.00 180 TYR A N 1
ATOM 1394 C CA . TYR A 1 180 ? 7.452 4.371 10.166 1.00 96.00 180 TYR A CA 1
ATOM 1395 C C . TYR A 1 180 ? 6.571 5.601 9.952 1.00 96.00 180 TYR A C 1
ATOM 1397 O O . TYR A 1 180 ? 6.982 6.575 9.323 1.00 96.00 180 TYR A O 1
ATOM 1405 N N . ARG A 1 181 ? 5.357 5.577 10.500 1.00 89.06 181 ARG A N 1
ATOM 1406 C CA . ARG A 1 181 ? 4.438 6.712 10.504 1.00 89.06 181 ARG A CA 1
ATOM 1407 C C . ARG A 1 181 ? 4.444 7.411 11.856 1.00 89.06 181 ARG A C 1
ATOM 1409 O O . ARG A 1 181 ? 4.104 6.826 12.886 1.00 89.06 181 ARG A O 1
ATOM 1416 N N . GLN A 1 182 ? 4.689 8.714 11.811 1.00 85.56 182 GLN A N 1
ATOM 1417 C CA . GLN A 1 182 ? 4.516 9.640 12.918 1.00 85.56 182 GLN A CA 1
ATOM 1418 C C . GLN A 1 182 ? 3.419 10.655 12.576 1.00 85.56 182 GLN A C 1
ATOM 1420 O O . GLN A 1 182 ? 3.656 11.668 11.920 1.00 85.56 182 GLN A O 1
ATOM 1425 N N . LYS A 1 183 ? 2.198 10.395 13.060 1.00 77.00 183 LYS A N 1
ATOM 1426 C CA . LYS A 1 183 ? 1.012 11.240 12.845 1.00 77.00 183 LYS A CA 1
ATOM 1427 C C . LYS A 1 183 ? 0.725 11.474 11.349 1.00 77.00 183 LYS A C 1
ATOM 1429 O O . LYS A 1 183 ? 0.140 10.598 10.718 1.00 77.00 183 LYS A O 1
ATOM 1434 N N . TYR A 1 184 ? 1.139 12.617 10.799 1.00 74.94 184 TYR A N 1
ATOM 1435 C CA . TYR A 1 184 ? 0.908 13.018 9.404 1.00 74.94 184 TYR A CA 1
ATOM 1436 C C . TYR A 1 184 ? 2.089 12.761 8.473 1.00 74.94 184 TYR A C 1
ATOM 1438 O O . TYR A 1 184 ? 1.949 12.957 7.273 1.00 74.94 184 TYR A O 1
ATOM 1446 N N . VAL A 1 185 ? 3.234 12.344 9.012 1.00 88.62 185 VAL A N 1
ATOM 1447 C CA . VAL A 1 185 ? 4.445 12.099 8.231 1.00 88.62 185 VAL A CA 1
ATOM 1448 C C . VAL A 1 185 ? 4.755 10.612 8.245 1.00 88.62 185 VAL A C 1
ATOM 1450 O O . VAL A 1 185 ? 4.679 9.956 9.286 1.00 88.62 185 VAL A O 1
ATOM 1453 N N . GLU A 1 186 ? 5.111 10.084 7.087 1.00 94.06 186 GLU A N 1
ATOM 1454 C CA . GLU A 1 186 ? 5.673 8.752 6.930 1.00 94.06 186 GLU A CA 1
ATOM 1455 C C . GLU A 1 186 ? 7.110 8.880 6.477 1.00 94.06 186 GLU A C 1
ATOM 1457 O O . GLU A 1 186 ? 7.415 9.659 5.576 1.00 94.06 186 GLU A O 1
ATOM 1462 N N . THR A 1 187 ? 7.972 8.090 7.095 1.00 97.38 187 THR A N 1
ATOM 1463 C CA . THR A 1 187 ? 9.366 7.966 6.705 1.00 97.38 187 THR A CA 1
ATOM 1464 C C . THR A 1 187 ? 9.610 6.517 6.346 1.00 97.38 187 THR A C 1
ATOM 1466 O O . THR A 1 187 ? 9.445 5.635 7.191 1.00 97.38 187 THR A O 1
ATOM 1469 N N . ALA A 1 188 ? 10.007 6.270 5.107 1.00 97.75 188 ALA A N 1
ATOM 1470 C CA . ALA A 1 188 ? 10.444 4.971 4.644 1.00 97.75 188 ALA A CA 1
ATOM 1471 C C . ALA A 1 188 ? 11.956 4.973 4.426 1.00 97.75 188 ALA A C 1
ATOM 1473 O O . ALA A 1 188 ? 12.514 5.896 3.840 1.00 97.75 188 ALA A O 1
ATOM 1474 N N . ILE A 1 189 ? 12.611 3.923 4.905 1.00 98.44 189 ILE A N 1
ATOM 1475 C CA . ILE A 1 189 ? 14.020 3.639 4.650 1.00 98.44 189 ILE A CA 1
ATOM 1476 C C . ILE A 1 189 ? 14.074 2.261 4.011 1.00 98.44 189 ILE A C 1
ATOM 1478 O O . ILE A 1 189 ? 13.463 1.311 4.505 1.00 98.44 189 ILE A O 1
ATOM 1482 N N . GLY A 1 190 ? 14.799 2.148 2.911 1.00 98.00 190 GLY A N 1
ATOM 1483 C CA . GLY A 1 190 ? 14.906 0.908 2.173 1.00 98.00 190 GLY A CA 1
ATOM 1484 C C . GLY A 1 190 ? 16.167 0.821 1.342 1.00 98.00 190 GLY A C 1
ATOM 1485 O O . GLY A 1 190 ? 17.044 1.682 1.372 1.00 98.00 190 GLY A O 1
ATOM 1486 N N . MET A 1 191 ? 16.239 -0.263 0.594 1.00 97.56 191 MET A N 1
ATOM 1487 C CA . MET A 1 191 ? 17.284 -0.529 -0.372 1.00 97.56 191 MET A CA 1
ATOM 1488 C C . MET A 1 191 ? 16.683 -1.273 -1.554 1.00 97.56 191 MET A C 1
ATOM 1490 O O . MET A 1 191 ? 15.765 -2.082 -1.387 1.00 97.56 191 MET A O 1
ATOM 1494 N N . ARG A 1 192 ? 17.235 -1.018 -2.731 1.00 96.94 192 ARG A N 1
ATOM 1495 C CA . ARG A 1 192 ? 17.030 -1.818 -3.930 1.00 96.94 192 ARG A CA 1
ATOM 1496 C C . ARG A 1 192 ? 18.374 -2.336 -4.404 1.00 96.94 192 ARG A C 1
ATOM 1498 O O . ARG A 1 192 ? 19.355 -1.603 -4.416 1.00 96.94 192 ARG A O 1
ATOM 1505 N N . THR A 1 193 ? 18.404 -3.590 -4.805 1.00 97.06 193 THR A N 1
ATOM 1506 C CA . THR A 1 193 ? 19.564 -4.242 -5.387 1.00 97.06 193 THR A CA 1
ATOM 1507 C C . THR A 1 193 ? 19.206 -4.678 -6.796 1.00 97.06 193 THR A C 1
ATOM 1509 O O . THR A 1 193 ? 18.179 -5.326 -6.984 1.00 97.06 193 THR A O 1
ATOM 1512 N N . ILE A 1 194 ? 20.041 -4.321 -7.768 1.00 96.25 194 ILE A N 1
ATOM 1513 C CA . ILE A 1 194 ? 19.951 -4.773 -9.160 1.00 96.25 194 ILE A CA 1
ATOM 1514 C C . ILE A 1 194 ? 21.239 -5.547 -9.436 1.00 96.25 194 ILE A C 1
ATOM 1516 O O . ILE A 1 194 ? 22.318 -4.955 -9.495 1.00 96.25 194 ILE A O 1
ATOM 1520 N N . ASP A 1 195 ? 21.130 -6.872 -9.517 1.00 94.38 195 ASP A N 1
ATOM 1521 C CA . ASP A 1 195 ? 22.243 -7.822 -9.426 1.00 94.38 195 ASP A CA 1
ATOM 1522 C C . ASP A 1 195 ? 23.174 -7.527 -8.229 1.00 94.38 195 ASP A C 1
ATOM 1524 O O . ASP A 1 195 ? 22.873 -7.915 -7.102 1.00 94.38 195 ASP A O 1
ATOM 1528 N N . SER A 1 196 ? 24.304 -6.847 -8.447 1.00 91.25 196 SER A N 1
ATOM 1529 C CA . SER A 1 196 ? 25.277 -6.473 -7.407 1.00 91.25 196 SER A CA 1
ATOM 1530 C C . SER A 1 196 ? 25.242 -4.990 -7.020 1.00 91.25 196 SER A C 1
ATOM 1532 O O . SER A 1 196 ? 25.881 -4.598 -6.041 1.00 91.25 196 SER A O 1
ATOM 1534 N N . ARG A 1 197 ? 24.505 -4.147 -7.757 1.00 95.25 197 ARG A N 1
ATOM 1535 C CA . ARG A 1 197 ? 24.405 -2.707 -7.491 1.00 95.25 197 ARG A CA 1
ATOM 1536 C C . ARG A 1 197 ? 23.369 -2.443 -6.409 1.00 95.25 197 ARG A C 1
ATOM 1538 O O . ARG A 1 197 ? 22.218 -2.830 -6.569 1.00 95.25 197 ARG A O 1
ATOM 1545 N N . VAL A 1 198 ? 23.764 -1.731 -5.356 1.00 95.69 198 VAL A N 1
ATOM 1546 C CA . VAL A 1 198 ? 22.880 -1.343 -4.248 1.00 95.69 198 VAL A CA 1
ATOM 1547 C C . VAL A 1 198 ? 22.508 0.134 -4.356 1.00 95.69 198 VAL A C 1
ATOM 1549 O O . VAL A 1 198 ? 23.370 1.003 -4.465 1.00 95.69 198 VAL A O 1
ATOM 1552 N N . GLU A 1 199 ? 21.214 0.413 -4.277 1.00 95.44 199 GLU A N 1
ATOM 1553 C CA . GLU A 1 199 ? 20.608 1.738 -4.304 1.00 95.44 199 GLU A CA 1
ATOM 1554 C C . GLU A 1 199 ? 19.876 1.969 -2.972 1.00 95.44 199 GLU A C 1
ATOM 1556 O O . GLU A 1 199 ? 18.810 1.386 -2.746 1.00 95.44 199 GLU A O 1
ATOM 1561 N N . PRO A 1 200 ? 20.427 2.781 -2.050 1.00 97.19 200 PRO A N 1
ATOM 1562 C CA . PRO A 1 200 ? 19.715 3.147 -0.834 1.00 97.19 200 PRO A CA 1
ATOM 1563 C C . PRO A 1 200 ? 18.506 4.022 -1.174 1.00 97.19 200 PRO A C 1
ATOM 1565 O O . PRO A 1 200 ? 18.557 4.850 -2.086 1.00 97.19 200 PRO A O 1
ATOM 1568 N N . ILE A 1 201 ? 17.429 3.847 -0.413 1.00 97.50 201 ILE A N 1
ATOM 1569 C CA . ILE A 1 201 ? 16.193 4.607 -0.563 1.00 97.50 201 ILE A CA 1
ATOM 1570 C C . ILE A 1 201 ? 15.832 5.241 0.776 1.00 97.50 201 ILE A C 1
ATOM 1572 O O . ILE A 1 201 ? 15.779 4.564 1.804 1.00 97.50 201 ILE A O 1
ATOM 1576 N N . ILE A 1 202 ? 15.535 6.534 0.758 1.00 97.88 202 ILE A N 1
ATOM 1577 C CA . ILE A 1 202 ? 14.858 7.220 1.858 1.00 97.88 202 ILE A CA 1
ATOM 1578 C C . ILE A 1 202 ? 13.731 8.067 1.281 1.00 97.88 202 ILE A C 1
ATOM 1580 O O . ILE A 1 202 ? 13.950 8.854 0.368 1.00 97.88 202 ILE A O 1
ATOM 1584 N N . GLU A 1 203 ? 12.521 7.899 1.794 1.00 97.25 203 GLU A N 1
ATOM 1585 C CA . GLU A 1 203 ? 11.323 8.589 1.319 1.00 97.25 203 GLU A CA 1
ATOM 1586 C C . GLU A 1 203 ? 10.582 9.189 2.514 1.00 97.25 203 GLU A C 1
ATOM 1588 O O . GLU A 1 203 ? 10.409 8.550 3.550 1.00 97.25 203 GLU A O 1
ATOM 1593 N N . PHE A 1 204 ? 10.138 10.427 2.356 1.00 96.06 204 PHE A N 1
ATOM 1594 C CA . PHE A 1 204 ? 9.260 11.129 3.273 1.00 96.06 204 PHE A CA 1
ATOM 1595 C C . PHE A 1 204 ? 7.960 11.428 2.544 1.00 96.06 204 PHE A C 1
ATOM 1597 O O . PHE A 1 204 ? 7.968 12.039 1.472 1.00 96.06 204 PHE A O 1
ATOM 1604 N N . SER A 1 205 ? 6.837 11.049 3.136 1.00 93.56 205 SER A N 1
ATOM 1605 C CA . SER A 1 205 ? 5.522 11.392 2.613 1.00 93.56 205 SER A CA 1
ATOM 1606 C C . SER A 1 205 ? 4.663 12.041 3.686 1.00 93.56 205 SER A C 1
ATOM 1608 O O . SER A 1 205 ? 4.810 11.793 4.882 1.00 93.56 205 SER A O 1
ATOM 1610 N N . SER A 1 206 ? 3.780 12.935 3.264 1.00 89.81 206 SER A N 1
ATOM 1611 C CA . SER A 1 206 ? 2.813 13.582 4.142 1.00 89.81 206 SER A CA 1
ATOM 1612 C C . SER A 1 206 ? 1.498 13.744 3.408 1.00 89.81 206 SER A C 1
ATOM 1614 O O . SER A 1 206 ? 1.478 14.114 2.234 1.00 89.81 206 SER A O 1
ATOM 1616 N N . GLY A 1 207 ? 0.390 13.449 4.079 1.00 81.94 207 GLY A N 1
ATOM 1617 C CA . GLY A 1 207 ? -0.940 13.632 3.517 1.00 81.94 207 GLY A CA 1
ATOM 1618 C C . GLY A 1 207 ? -1.662 14.808 4.141 1.00 81.94 207 GLY A C 1
ATOM 1619 O O . GLY A 1 207 ? -1.732 14.932 5.361 1.00 81.94 207 GLY A O 1
ATOM 1620 N N . ILE A 1 208 ? -2.274 15.622 3.287 1.00 73.44 208 ILE A N 1
ATOM 1621 C CA . ILE A 1 208 ? -3.197 16.674 3.691 1.00 73.44 208 ILE A CA 1
ATOM 1622 C C . ILE A 1 208 ? -4.602 16.198 3.339 1.00 73.44 208 ILE A C 1
ATOM 1624 O O . ILE A 1 208 ? -4.936 15.986 2.169 1.00 73.44 208 ILE A O 1
ATOM 1628 N N . GLN A 1 209 ? -5.426 15.992 4.363 1.00 67.38 209 GLN A N 1
ATOM 1629 C CA . GLN A 1 209 ? -6.766 15.441 4.198 1.00 67.38 209 GLN A CA 1
ATOM 1630 C C . GLN A 1 209 ? -7.596 16.274 3.215 1.00 67.38 209 GLN A C 1
ATOM 1632 O O . GLN A 1 209 ? -7.645 17.495 3.300 1.00 67.38 209 GLN A O 1
ATOM 1637 N N . GLY A 1 210 ? -8.250 15.594 2.270 1.00 65.94 210 GLY A N 1
ATOM 1638 C CA . GLY A 1 210 ? -9.088 16.229 1.249 1.00 65.94 210 GLY A CA 1
ATOM 1639 C C . GLY A 1 210 ? -8.320 16.944 0.133 1.00 65.94 210 GLY A C 1
ATOM 1640 O O . GLY A 1 210 ? -8.911 17.188 -0.910 1.00 65.94 210 GLY A O 1
ATOM 1641 N N . ILE A 1 211 ? -7.022 17.215 0.309 1.00 78.88 211 ILE A N 1
ATOM 1642 C CA . ILE A 1 211 ? -6.205 17.941 -0.671 1.00 78.88 211 ILE A CA 1
ATOM 1643 C C . ILE A 1 211 ? -5.305 16.988 -1.451 1.00 78.88 211 ILE A C 1
ATOM 1645 O O . ILE A 1 211 ? -5.296 17.032 -2.676 1.00 78.88 211 ILE A O 1
ATOM 1649 N N . GLY A 1 212 ? -4.542 16.125 -0.781 1.00 84.00 212 GLY A N 1
ATOM 1650 C CA . GLY A 1 212 ? -3.539 15.332 -1.483 1.00 84.00 212 GLY A CA 1
ATOM 1651 C C . GLY A 1 212 ? -2.428 14.772 -0.611 1.00 84.00 212 GLY A C 1
ATOM 1652 O O . GLY A 1 212 ? -2.535 14.715 0.613 1.00 84.00 212 GLY A O 1
ATOM 1653 N N . THR A 1 213 ? -1.341 14.366 -1.255 1.00 90.19 213 THR A N 1
ATOM 1654 C CA . THR A 1 213 ? -0.117 13.888 -0.606 1.00 90.19 213 THR A CA 1
ATOM 1655 C C . THR A 1 213 ? 1.099 14.568 -1.204 1.00 90.19 213 THR A C 1
ATOM 1657 O O . THR A 1 213 ? 1.176 14.702 -2.420 1.00 90.19 213 THR A O 1
ATOM 1660 N N . LEU A 1 214 ? 2.073 14.916 -0.376 1.00 93.88 214 LEU A N 1
ATOM 1661 C CA . LEU A 1 214 ? 3.409 15.330 -0.789 1.00 93.88 214 LEU A CA 1
ATOM 1662 C C . LEU A 1 214 ? 4.388 14.185 -0.533 1.00 93.88 214 LEU A C 1
ATOM 1664 O O . LEU A 1 214 ? 4.260 13.478 0.467 1.00 93.88 214 LEU A O 1
ATOM 1668 N N . ARG A 1 215 ? 5.356 14.011 -1.430 1.00 94.44 215 ARG A N 1
ATOM 1669 C CA . ARG A 1 215 ? 6.403 12.988 -1.372 1.00 94.44 215 ARG A CA 1
ATOM 1670 C C . ARG A 1 215 ? 7.740 13.595 -1.762 1.00 94.44 215 ARG A C 1
ATOM 1672 O O . ARG A 1 215 ? 7.835 14.280 -2.776 1.00 94.44 215 ARG A O 1
ATOM 1679 N N . ASN A 1 216 ? 8.771 13.319 -0.976 1.00 96.94 216 ASN A N 1
ATOM 1680 C CA . ASN A 1 216 ? 10.149 13.657 -1.310 1.00 96.94 216 ASN A CA 1
ATOM 1681 C C . ASN A 1 216 ? 11.053 12.495 -0.913 1.00 96.94 216 ASN A C 1
ATOM 1683 O O . ASN A 1 216 ? 10.848 11.901 0.141 1.00 96.94 216 ASN A O 1
ATOM 1687 N N . GLY A 1 217 ? 12.064 12.172 -1.706 1.00 97.19 217 GLY A N 1
ATOM 1688 C CA . GLY A 1 217 ? 12.950 11.065 -1.382 1.00 97.19 217 GLY A CA 1
ATOM 1689 C C . GLY A 1 217 ? 14.235 11.050 -2.186 1.00 97.19 217 GLY A C 1
ATOM 1690 O O . GLY A 1 217 ? 14.364 11.740 -3.193 1.00 97.19 217 GLY A O 1
ATOM 1691 N N . PHE A 1 218 ? 15.184 10.247 -1.726 1.00 97.38 218 PHE A N 1
ATOM 1692 C CA . PHE A 1 218 ? 16.425 9.948 -2.424 1.00 97.38 218 PHE A CA 1
ATOM 1693 C C . PHE A 1 218 ? 16.433 8.468 -2.798 1.00 97.38 218 PHE A C 1
ATOM 1695 O O . PHE A 1 218 ? 16.171 7.615 -1.952 1.00 97.38 218 PHE A O 1
ATOM 1702 N N . TYR A 1 219 ? 16.740 8.190 -4.061 1.00 95.19 219 TYR A N 1
ATOM 1703 C CA . TYR A 1 219 ? 16.788 6.868 -4.680 1.00 95.19 219 TYR A CA 1
ATOM 1704 C C . TYR A 1 219 ? 18.160 6.713 -5.335 1.00 95.19 219 TYR A C 1
ATOM 1706 O O . TYR A 1 219 ? 18.397 7.220 -6.436 1.00 95.19 219 TYR A O 1
ATOM 1714 N N . GLY A 1 220 ? 19.107 6.106 -4.619 1.00 93.75 220 GLY A N 1
ATOM 1715 C CA . GLY A 1 220 ? 20.515 6.122 -5.008 1.00 93.75 220 GLY A CA 1
ATOM 1716 C C . GLY A 1 220 ? 21.037 7.558 -5.136 1.00 93.75 220 GLY A C 1
ATOM 1717 O O . GLY A 1 220 ? 21.050 8.312 -4.167 1.00 93.75 220 GLY A O 1
ATOM 1718 N N . SER A 1 221 ? 21.448 7.947 -6.343 1.00 93.12 221 SER A N 1
ATOM 1719 C CA . SER A 1 221 ? 21.925 9.299 -6.664 1.00 93.12 221 SER A CA 1
ATOM 1720 C C . SER A 1 221 ? 20.830 10.244 -7.174 1.00 93.12 221 SER A C 1
ATOM 1722 O O . SER A 1 221 ? 21.150 11.306 -7.699 1.00 93.12 221 SER A O 1
ATOM 1724 N N . THR A 1 222 ? 19.548 9.886 -7.063 1.00 95.12 222 THR A N 1
ATOM 1725 C CA . THR A 1 222 ? 18.437 10.693 -7.594 1.00 95.12 222 THR A CA 1
ATOM 1726 C C . THR A 1 222 ? 17.564 11.235 -6.472 1.00 95.12 222 THR A C 1
ATOM 1728 O O . THR A 1 222 ? 17.010 10.466 -5.692 1.00 95.12 222 THR A O 1
ATOM 1731 N N . TYR A 1 223 ? 17.403 12.554 -6.409 1.00 96.88 223 TYR A N 1
ATOM 1732 C CA . TYR A 1 223 ? 16.375 13.200 -5.599 1.00 96.88 223 TYR A CA 1
ATOM 1733 C C . TYR A 1 223 ? 15.051 13.234 -6.359 1.00 96.88 223 TYR A C 1
ATOM 1735 O O . TYR A 1 223 ? 15.017 13.552 -7.545 1.00 96.88 223 TYR A O 1
ATOM 1743 N N . VAL A 1 224 ? 13.953 12.938 -5.678 1.00 97.38 224 VAL A N 1
ATOM 1744 C CA . VAL A 1 224 ? 12.607 12.953 -6.245 1.00 97.38 224 VAL A CA 1
ATOM 1745 C C . VAL A 1 224 ? 11.716 13.795 -5.353 1.00 97.38 224 VAL A C 1
ATOM 1747 O O . VAL A 1 224 ? 11.653 13.561 -4.151 1.00 97.38 224 VAL A O 1
ATOM 1750 N N . ALA A 1 225 ? 11.013 14.751 -5.950 1.00 97.31 225 ALA A N 1
ATOM 1751 C CA . ALA A 1 225 ? 9.995 15.563 -5.301 1.00 97.31 225 ALA A CA 1
ATOM 1752 C C . ALA A 1 225 ? 8.696 15.459 -6.091 1.00 97.31 225 ALA A C 1
ATOM 1754 O O . ALA A 1 225 ? 8.690 15.551 -7.318 1.00 97.31 225 ALA A O 1
ATOM 1755 N N . GLY A 1 226 ? 7.580 15.282 -5.403 1.00 95.56 226 GLY A N 1
ATOM 1756 C CA . GLY A 1 226 ? 6.303 15.111 -6.066 1.00 95.56 226 GLY A CA 1
ATOM 1757 C C . GLY A 1 226 ? 5.129 15.107 -5.113 1.00 95.56 226 GLY A C 1
ATOM 1758 O O . GLY A 1 226 ? 5.247 15.331 -3.907 1.00 95.56 226 GLY A O 1
ATOM 1759 N N . GLY A 1 227 ? 3.962 14.844 -5.671 1.00 93.38 227 GLY A N 1
ATOM 1760 C CA . GLY A 1 227 ? 2.745 14.759 -4.900 1.00 93.38 227 GLY A CA 1
ATOM 1761 C C . GLY A 1 227 ? 1.534 14.438 -5.748 1.00 93.38 227 GLY A C 1
ATOM 1762 O O . GLY A 1 227 ? 1.520 14.634 -6.960 1.00 93.38 227 GLY A O 1
ATOM 1763 N N . GLN A 1 228 ? 0.497 13.979 -5.062 1.00 94.19 228 GLN A N 1
ATOM 1764 C CA . GLN A 1 228 ? -0.796 13.676 -5.642 1.00 94.19 228 GLN A CA 1
ATOM 1765 C C . GLN A 1 228 ? -1.807 14.702 -5.163 1.00 94.19 228 GLN A C 1
ATOM 1767 O O . GLN A 1 228 ? -2.001 14.858 -3.963 1.00 94.19 228 GLN A O 1
ATOM 1772 N N . LEU A 1 229 ? -2.476 15.363 -6.098 1.00 93.75 229 LEU A N 1
ATOM 1773 C CA . LEU A 1 229 ? -3.565 16.292 -5.850 1.00 93.75 229 LEU A CA 1
ATOM 1774 C C . LEU A 1 229 ? -4.906 15.585 -6.066 1.00 93.75 229 LEU A C 1
ATOM 1776 O O . LEU A 1 229 ? -5.160 14.998 -7.122 1.00 93.75 229 LEU A O 1
ATOM 1780 N N . TYR A 1 230 ? -5.782 15.643 -5.069 1.00 89.19 230 TYR A N 1
ATOM 1781 C CA . TYR A 1 230 ? -7.135 15.107 -5.135 1.00 89.19 230 TYR A CA 1
ATOM 1782 C C . TYR A 1 230 ? -8.075 16.154 -5.729 1.00 89.19 230 TYR A C 1
ATOM 1784 O O . TYR A 1 230 ? -8.397 17.153 -5.097 1.00 89.19 230 TYR A O 1
ATOM 1792 N N . LEU A 1 231 ? -8.524 15.917 -6.961 1.00 87.56 231 LEU A N 1
ATOM 1793 C CA . LEU A 1 231 ? -9.467 16.802 -7.651 1.00 87.56 231 LEU A CA 1
ATOM 1794 C C . LEU A 1 231 ? -10.916 16.491 -7.262 1.00 87.56 231 LEU A C 1
ATOM 1796 O O . LEU A 1 231 ? -11.782 17.359 -7.273 1.00 87.56 231 LEU A O 1
ATOM 1800 N N . SER A 1 232 ? -11.193 15.227 -6.941 1.00 84.31 232 SER A N 1
ATOM 1801 C CA . SER A 1 232 ? -12.467 14.760 -6.400 1.00 84.31 232 SER A CA 1
ATOM 1802 C C . SER A 1 232 ? -12.271 13.435 -5.661 1.00 84.31 232 SER A C 1
ATOM 1804 O O . SER A 1 232 ? -11.178 12.869 -5.635 1.00 84.31 232 SER A O 1
ATOM 1806 N N . ASN A 1 233 ? -13.356 12.865 -5.134 1.00 75.00 233 ASN A N 1
ATOM 1807 C CA . ASN A 1 233 ? -13.321 11.544 -4.500 1.00 75.00 233 ASN A CA 1
ATOM 1808 C C . ASN A 1 233 ? -12.898 10.413 -5.457 1.00 75.00 233 ASN A C 1
ATOM 1810 O O . ASN A 1 233 ? -12.443 9.369 -4.994 1.00 75.00 233 ASN A O 1
ATOM 1814 N N . LYS A 1 234 ? -13.045 10.605 -6.776 1.00 85.00 234 LYS A N 1
ATOM 1815 C CA . LYS A 1 234 ? -12.716 9.595 -7.795 1.00 85.00 234 LYS A CA 1
ATOM 1816 C C . LYS A 1 234 ? -11.482 9.928 -8.621 1.00 85.00 234 LYS A C 1
ATOM 1818 O O . LYS A 1 234 ? -10.846 9.011 -9.120 1.00 85.00 234 LYS A O 1
ATOM 1823 N N . PHE A 1 235 ? -11.144 11.205 -8.761 1.00 91.00 235 PHE A N 1
ATOM 1824 C CA . PHE A 1 235 ? -10.097 11.663 -9.671 1.00 91.00 235 PHE A CA 1
ATOM 1825 C C . PHE A 1 235 ? -8.973 12.362 -8.921 1.00 91.00 235 PHE A C 1
ATOM 1827 O O . PHE A 1 235 ? -9.211 13.215 -8.063 1.00 91.00 235 PHE A O 1
ATOM 1834 N N . SER A 1 236 ? -7.742 12.033 -9.285 1.00 94.06 236 SER A N 1
ATOM 1835 C CA . SER A 1 236 ? -6.548 12.704 -8.781 1.00 94.06 236 SER A CA 1
ATOM 1836 C C . SER A 1 236 ? -5.432 12.689 -9.810 1.00 94.06 236 SER A C 1
ATOM 1838 O O . SER A 1 236 ? -5.402 11.807 -10.665 1.00 94.06 236 SER A O 1
ATOM 1840 N N . ILE A 1 237 ? -4.523 13.648 -9.697 1.00 96.94 237 ILE A N 1
ATOM 1841 C CA . ILE A 1 237 ? -3.332 13.759 -10.537 1.00 96.94 237 ILE A CA 1
ATOM 1842 C C . ILE A 1 237 ? -2.120 13.603 -9.630 1.00 96.94 237 ILE A C 1
ATOM 1844 O O . ILE A 1 237 ? -2.056 14.270 -8.602 1.00 96.94 237 ILE A O 1
ATOM 1848 N N . ASP A 1 238 ? -1.190 12.729 -9.988 1.00 96.38 238 ASP A N 1
ATOM 1849 C CA . ASP A 1 238 ? 0.131 12.641 -9.372 1.00 96.38 238 ASP A CA 1
ATOM 1850 C C . ASP A 1 238 ? 1.172 13.249 -10.304 1.00 96.38 238 ASP A C 1
ATOM 1852 O O . ASP A 1 238 ? 1.131 13.039 -11.514 1.00 96.38 238 ASP A O 1
ATOM 1856 N N . TYR A 1 239 ? 2.090 14.021 -9.739 1.00 97.00 239 TYR A N 1
ATOM 1857 C CA . TYR A 1 239 ? 3.211 14.584 -10.468 1.00 97.00 239 TYR A CA 1
ATOM 1858 C C . TYR A 1 239 ? 4.504 14.363 -9.694 1.00 97.00 239 TYR A C 1
ATOM 1860 O O . TYR A 1 239 ? 4.552 14.570 -8.480 1.00 97.00 239 TYR A O 1
ATOM 1868 N N . GLN A 1 240 ? 5.563 13.987 -10.407 1.00 96.50 240 GLN A N 1
ATOM 1869 C CA . GLN A 1 240 ? 6.892 13.782 -9.844 1.00 96.50 240 GLN A CA 1
ATOM 1870 C C . GLN A 1 240 ? 7.958 14.422 -10.722 1.00 96.50 240 GLN A C 1
ATOM 1872 O O . GLN A 1 240 ? 7.959 14.287 -11.945 1.00 96.50 240 GLN A O 1
ATOM 1877 N N . TYR A 1 241 ? 8.908 15.065 -10.061 1.00 96.81 241 TYR A N 1
ATOM 1878 C CA . TYR A 1 241 ? 10.139 15.563 -10.635 1.00 96.81 241 TYR A CA 1
ATOM 1879 C C . TYR A 1 241 ? 11.316 14.795 -10.036 1.00 96.81 241 TYR A C 1
ATOM 1881 O O . TYR A 1 241 ? 11.418 14.670 -8.816 1.00 96.81 241 TYR A O 1
ATOM 1889 N N . ALA A 1 242 ? 12.196 14.277 -10.889 1.00 96.19 242 ALA A N 1
ATOM 1890 C CA . ALA A 1 242 ? 13.379 13.526 -10.490 1.00 96.19 242 ALA A CA 1
ATOM 1891 C C . ALA A 1 242 ? 14.651 14.217 -10.994 1.00 96.19 242 ALA A C 1
ATOM 1893 O O . ALA A 1 242 ? 14.838 14.382 -12.199 1.00 96.19 242 ALA A O 1
ATOM 1894 N N . TYR A 1 243 ? 15.539 14.574 -10.074 1.00 95.19 243 TYR A N 1
ATOM 1895 C CA . TYR A 1 243 ? 16.815 15.227 -10.332 1.00 95.19 243 TYR A CA 1
ATOM 1896 C C . TYR A 1 243 ? 17.971 14.298 -9.954 1.00 95.19 243 TYR A C 1
ATOM 1898 O O . TYR A 1 243 ? 18.053 13.836 -8.816 1.00 95.19 243 TYR A O 1
ATOM 1906 N N . SER A 1 244 ? 18.868 14.009 -10.898 1.00 93.44 244 SER A N 1
ATOM 1907 C CA . SER A 1 244 ? 20.041 13.164 -10.643 1.00 93.44 244 SER A CA 1
ATOM 1908 C C . SER A 1 244 ? 21.220 14.003 -10.148 1.00 93.44 244 SER A C 1
ATOM 1910 O O . SER A 1 244 ? 21.458 15.091 -10.652 1.00 93.44 244 SER A O 1
ATOM 1912 N N . PHE A 1 245 ? 21.995 13.489 -9.196 1.00 91.94 245 PHE A N 1
ATOM 1913 C CA . PHE A 1 245 ? 23.280 14.059 -8.768 1.00 91.94 245 PHE A CA 1
ATOM 1914 C C . PHE A 1 245 ? 24.484 13.409 -9.461 1.00 91.94 245 PHE A C 1
ATOM 1916 O O . PHE A 1 245 ? 25.624 13.722 -9.134 1.00 91.94 245 PHE A O 1
ATOM 1923 N N . SER A 1 246 ? 24.242 12.481 -10.388 1.00 89.94 246 SER A N 1
ATOM 1924 C CA . SER A 1 246 ? 25.293 11.918 -11.238 1.00 89.94 246 SER A CA 1
ATOM 1925 C C . SER A 1 246 ? 25.690 12.890 -12.354 1.00 89.94 246 SER A C 1
ATOM 1927 O O . SER A 1 246 ? 25.053 13.926 -12.538 1.00 89.94 246 SER A O 1
ATOM 1929 N N . GLU A 1 247 ? 26.696 12.520 -13.149 1.00 90.50 247 GLU A N 1
ATOM 1930 C CA . GLU A 1 247 ? 27.153 13.280 -14.324 1.00 90.50 247 GLU A CA 1
ATOM 1931 C C . GLU A 1 247 ? 26.032 13.586 -15.337 1.00 90.50 247 GLU A C 1
ATOM 1933 O O . GLU A 1 247 ? 26.134 14.544 -16.100 1.00 90.50 247 GLU A O 1
ATOM 1938 N N . LEU A 1 248 ? 24.916 12.843 -15.295 1.00 85.12 248 LEU A N 1
ATOM 1939 C CA . LEU A 1 248 ? 23.710 13.118 -16.086 1.00 85.12 248 LEU A CA 1
ATOM 1940 C C . LEU A 1 248 ? 23.154 14.536 -15.884 1.00 85.12 248 LEU A C 1
ATOM 1942 O O . LEU A 1 248 ? 22.498 15.053 -16.786 1.00 85.12 248 LEU A O 1
ATOM 1946 N N . ASN A 1 249 ? 23.398 15.180 -14.739 1.00 87.19 249 ASN A N 1
ATOM 1947 C CA . ASN A 1 249 ? 22.917 16.542 -14.484 1.00 87.19 249 ASN A CA 1
ATOM 1948 C C . ASN A 1 249 ? 23.594 17.622 -15.337 1.00 87.19 249 ASN A C 1
ATOM 1950 O O . ASN A 1 249 ? 23.068 18.726 -15.436 1.00 87.19 249 ASN A O 1
ATOM 1954 N N . GLN A 1 250 ? 24.719 17.306 -15.983 1.00 87.94 250 GLN A N 1
ATOM 1955 C CA . GLN A 1 250 ? 25.382 18.210 -16.924 1.00 87.94 250 GLN A CA 1
ATOM 1956 C C . GLN A 1 250 ? 24.629 18.292 -18.258 1.00 87.94 250 GLN A C 1
ATOM 1958 O O . GLN A 1 250 ? 24.753 19.280 -18.975 1.00 87.94 250 GLN A O 1
ATOM 1963 N N . PHE A 1 251 ? 23.832 17.266 -18.571 1.00 86.25 251 PHE A N 1
ATOM 1964 C CA . PHE A 1 251 ? 23.161 17.092 -19.862 1.00 86.25 251 PHE A CA 1
ATOM 1965 C C . PHE A 1 251 ? 21.635 17.058 -19.742 1.00 86.25 251 PHE A C 1
ATOM 1967 O O . PHE A 1 251 ? 20.936 16.909 -20.738 1.00 86.25 251 PHE A O 1
ATOM 1974 N N . SER A 1 252 ? 21.089 17.147 -18.528 1.00 88.50 252 SER A N 1
ATOM 1975 C CA . SER A 1 252 ? 19.653 17.038 -18.304 1.00 88.50 252 SER A CA 1
ATOM 1976 C C . SER A 1 252 ? 19.171 17.912 -17.156 1.00 88.50 252 SER A C 1
ATOM 1978 O O . SER A 1 252 ? 19.787 17.973 -16.095 1.00 88.50 252 SER A O 1
ATOM 1980 N N . SER A 1 253 ? 17.991 18.506 -17.338 1.00 87.00 253 SER A N 1
ATOM 1981 C CA . SER A 1 253 ? 17.267 19.225 -16.291 1.00 87.00 253 SER A CA 1
ATOM 1982 C C . SER A 1 253 ? 16.453 18.312 -15.364 1.00 87.00 253 SER A C 1
ATOM 1984 O O . SER A 1 253 ? 15.782 18.812 -14.463 1.00 87.00 253 SER A O 1
ATOM 1986 N N . GLY A 1 254 ? 16.513 16.988 -15.542 1.00 91.75 254 GLY A N 1
ATOM 1987 C CA . GLY A 1 254 ? 15.774 16.003 -14.751 1.00 91.75 254 GLY A CA 1
ATOM 1988 C C . GLY A 1 254 ? 14.632 15.337 -15.519 1.00 91.75 254 GLY A C 1
ATOM 1989 O O . GLY A 1 254 ? 14.438 15.549 -16.712 1.00 91.75 254 GLY A O 1
ATOM 1990 N N . SER A 1 255 ? 13.884 14.475 -14.836 1.00 94.25 255 SER A N 1
ATOM 1991 C CA . SER A 1 255 ? 12.749 13.743 -15.408 1.00 94.25 255 SER A CA 1
ATOM 1992 C C . SER A 1 255 ? 11.435 14.225 -14.814 1.00 94.25 255 SER A C 1
ATOM 1994 O O . SER A 1 255 ? 11.350 14.489 -13.615 1.00 94.25 255 SER A O 1
ATOM 1996 N N . HIS A 1 256 ? 10.399 14.282 -15.643 1.00 94.38 256 HIS A N 1
ATOM 1997 C CA . HIS A 1 256 ? 9.066 14.747 -15.271 1.00 94.38 256 HIS A CA 1
ATOM 1998 C C . HIS A 1 256 ? 8.061 13.632 -15.515 1.00 94.38 256 HIS A C 1
ATOM 2000 O O . HIS A 1 256 ? 8.004 13.084 -16.614 1.00 94.38 256 HIS A O 1
ATOM 2006 N N . LYS A 1 257 ? 7.261 13.302 -14.507 1.00 95.44 257 LYS A N 1
ATOM 2007 C CA . LYS A 1 257 ? 6.227 12.275 -14.590 1.00 95.44 257 LYS A CA 1
ATOM 2008 C C . LYS A 1 257 ? 4.882 12.848 -14.184 1.00 95.44 257 LYS A C 1
ATOM 2010 O O . LYS A 1 257 ? 4.799 13.553 -13.182 1.00 95.44 257 LYS A O 1
ATOM 2015 N N . ILE A 1 258 ? 3.846 12.505 -14.939 1.00 96.62 258 ILE A N 1
ATOM 2016 C CA . ILE A 1 258 ? 2.456 12.799 -14.599 1.00 96.62 258 ILE A CA 1
ATOM 2017 C C . ILE A 1 258 ? 1.620 11.524 -14.709 1.00 96.62 258 ILE A C 1
ATOM 2019 O O . ILE A 1 258 ? 1.640 10.855 -15.742 1.00 96.62 258 ILE A O 1
ATOM 2023 N N . ASP A 1 259 ? 0.877 11.209 -13.652 1.00 97.44 259 ASP A N 1
ATOM 2024 C CA . ASP A 1 259 ? -0.086 10.113 -13.619 1.00 97.44 259 ASP A CA 1
ATOM 2025 C C . ASP A 1 259 ? -1.500 10.655 -13.361 1.00 97.44 259 ASP A C 1
ATOM 2027 O O . ASP A 1 259 ? -1.747 11.440 -12.444 1.00 97.44 259 ASP A O 1
ATOM 2031 N N . PHE A 1 260 ? -2.464 10.172 -14.133 1.00 97.94 260 PHE A N 1
ATOM 2032 C CA . PHE A 1 260 ? -3.890 10.353 -13.906 1.00 97.94 260 PHE A CA 1
ATOM 2033 C C . PHE A 1 260 ? -4.441 9.119 -13.205 1.00 97.94 260 PHE A C 1
ATOM 2035 O O . PHE A 1 260 ? -4.255 7.992 -13.663 1.00 97.94 260 PHE A O 1
ATOM 2042 N N . VAL A 1 261 ? -5.146 9.334 -12.097 1.00 96.00 261 VAL A N 1
ATOM 2043 C CA . VAL A 1 261 ? -5.670 8.258 -11.257 1.00 96.00 261 VAL A CA 1
ATOM 2044 C C . VAL A 1 261 ? -7.186 8.365 -11.175 1.00 96.00 261 VAL A C 1
ATOM 2046 O O . VAL A 1 261 ? -7.718 9.363 -10.677 1.00 96.00 261 VAL A O 1
ATOM 2049 N N . TYR A 1 262 ? -7.870 7.313 -11.619 1.00 95.31 262 TYR A N 1
ATOM 2050 C CA . TYR A 1 262 ? -9.308 7.126 -11.476 1.00 95.31 262 TYR A CA 1
ATOM 2051 C C . TYR A 1 262 ? -9.610 6.008 -10.482 1.00 95.31 262 TYR A C 1
ATOM 2053 O O . TYR A 1 262 ? -9.071 4.915 -10.607 1.00 95.31 262 TYR A O 1
ATOM 2061 N N . ARG A 1 263 ? -10.498 6.251 -9.518 1.00 90.75 263 ARG A N 1
ATOM 2062 C CA . ARG A 1 263 ? -10.945 5.255 -8.534 1.00 90.75 263 ARG A CA 1
ATOM 2063 C C . ARG A 1 263 ? -12.355 4.768 -8.876 1.00 90.75 263 ARG A C 1
ATOM 2065 O O . ARG A 1 263 ? -13.283 5.575 -8.964 1.00 90.75 263 ARG A O 1
ATOM 2072 N N . PHE A 1 264 ? -12.503 3.456 -9.076 1.00 82.50 264 PHE A N 1
ATOM 2073 C CA . PHE A 1 264 ? -13.731 2.827 -9.585 1.00 82.50 264 PHE A CA 1
ATOM 2074 C C . PHE A 1 264 ? -14.835 2.710 -8.517 1.00 82.50 264 PHE A C 1
ATOM 2076 O O . PHE A 1 264 ? -16.012 2.929 -8.818 1.00 82.50 264 PHE A O 1
ATOM 2083 N N . GLY A 1 265 ? -14.464 2.422 -7.266 1.00 63.81 265 GLY A N 1
ATOM 2084 C CA . GLY A 1 265 ? -15.389 2.206 -6.149 1.00 63.81 265 GLY A CA 1
ATOM 2085 C C . GLY A 1 265 ? -15.679 3.445 -5.290 1.00 63.81 265 GLY A C 1
ATOM 2086 O O . GLY A 1 265 ? -15.096 4.519 -5.461 1.00 63.81 265 GLY A O 1
ATOM 2087 N N . LYS A 1 266 ? -16.581 3.295 -4.306 1.00 47.09 266 LYS A N 1
ATOM 2088 C CA . LYS A 1 266 ? -16.577 4.187 -3.133 1.00 47.09 266 LYS A CA 1
ATOM 2089 C C . LYS A 1 266 ? -15.233 3.989 -2.439 1.00 47.09 266 LYS A C 1
ATOM 2091 O O . LYS A 1 266 ? -14.825 2.845 -2.259 1.00 47.09 266 LYS A O 1
ATOM 2096 N N . THR A 1 267 ? -14.570 5.079 -2.046 1.00 44.06 267 THR A N 1
ATOM 2097 C CA . THR A 1 267 ? -13.383 5.020 -1.185 1.00 44.06 267 THR A CA 1
ATOM 2098 C C . THR A 1 267 ? -13.655 4.005 -0.086 1.00 44.06 267 THR A C 1
ATOM 2100 O O . THR A 1 267 ? -14.705 4.143 0.558 1.00 44.06 267 THR A O 1
ATOM 2103 N N . PRO A 1 268 ? -12.789 2.999 0.104 1.00 43.22 268 PRO A N 1
ATOM 2104 C CA . PRO A 1 268 ? -13.059 1.964 1.074 1.00 43.22 268 PRO A CA 1
ATOM 2105 C C . PRO A 1 268 ? -13.461 2.593 2.404 1.00 43.22 268 PRO A C 1
ATOM 2107 O O . PRO A 1 268 ? -12.825 3.557 2.855 1.00 43.22 268 PRO A O 1
ATOM 2110 N N . GLU A 1 269 ? -14.590 2.158 2.966 1.00 44.16 269 GLU A N 1
ATOM 2111 C CA . GLU A 1 269 ? -15.083 2.813 4.163 1.00 44.16 269 GLU A CA 1
ATOM 2112 C C . GLU A 1 269 ? -14.049 2.637 5.273 1.00 44.16 269 GLU A C 1
ATOM 2114 O O . GLU A 1 269 ? -13.611 1.529 5.576 1.00 44.16 269 GLU A O 1
ATOM 2119 N N . ILE A 1 270 ? -13.588 3.756 5.832 1.00 51.03 270 ILE A N 1
ATOM 2120 C CA . ILE A 1 270 ? -12.756 3.722 7.027 1.00 51.03 270 ILE A CA 1
ATOM 2121 C C . ILE A 1 270 ? -13.659 3.171 8.114 1.00 51.03 270 ILE A C 1
ATOM 2123 O O . ILE A 1 270 ? -14.522 3.891 8.603 1.00 51.03 270 ILE A O 1
ATOM 2127 N N . GLU A 1 271 ? -13.505 1.900 8.444 1.00 53.38 271 GLU A N 1
ATOM 2128 C CA . GLU A 1 271 ? -14.209 1.280 9.553 1.00 53.38 271 GLU A CA 1
ATOM 2129 C C . GLU A 1 271 ? -13.340 1.438 10.796 1.00 53.38 271 GLU A C 1
ATOM 2131 O O . GLU A 1 271 ? -12.242 0.895 10.873 1.00 53.38 271 GLU A O 1
ATOM 2136 N N . TYR A 1 272 ? -13.803 2.227 11.766 1.00 59.44 272 TYR A N 1
ATOM 2137 C CA . TYR A 1 272 ? -13.261 2.144 13.115 1.00 59.44 272 TYR A CA 1
ATOM 2138 C C . TYR A 1 272 ? -13.975 1.001 13.827 1.00 59.44 272 TYR A C 1
ATOM 2140 O O . TYR A 1 272 ? -15.204 0.969 13.887 1.00 59.44 272 TYR A O 1
ATOM 2148 N N . GLU A 1 273 ? -13.211 0.074 14.391 1.00 60.94 273 GLU A N 1
ATOM 2149 C CA . GLU A 1 273 ? -13.743 -0.976 15.253 1.00 60.94 273 GLU A CA 1
ATOM 2150 C C . GLU A 1 273 ? -13.579 -0.582 16.730 1.00 60.94 273 GLU A C 1
ATOM 2152 O O . GLU A 1 273 ? -12.574 0.002 17.126 1.00 60.94 273 GLU A O 1
ATOM 2157 N N . VAL A 1 274 ? -14.575 -0.877 17.568 1.00 60.44 274 VAL A N 1
ATOM 2158 C CA . VAL A 1 274 ? -14.485 -0.697 19.025 1.00 60.44 274 VAL A CA 1
ATOM 2159 C C . VAL A 1 274 ? -14.731 -2.041 19.680 1.00 60.44 274 VAL A C 1
ATOM 2161 O O . VAL A 1 274 ? -15.729 -2.702 19.410 1.00 60.44 274 VAL A O 1
ATOM 2164 N N . THR A 1 275 ? -13.821 -2.453 20.559 1.00 55.19 275 THR A N 1
ATOM 2165 C CA . THR A 1 275 ? -13.895 -3.727 21.279 1.00 55.19 275 THR A CA 1
ATOM 2166 C C . THR A 1 275 ? -13.816 -3.470 22.782 1.00 55.19 275 THR A C 1
ATOM 2168 O O . THR A 1 275 ? -12.945 -2.736 23.237 1.00 55.19 275 THR A O 1
ATOM 2171 N N . ALA A 1 276 ? -14.724 -4.053 23.561 1.00 53.56 276 ALA A N 1
ATOM 2172 C CA . ALA A 1 276 ? -14.604 -4.086 25.011 1.00 53.56 276 ALA A CA 1
ATOM 2173 C C . ALA A 1 276 ? -13.564 -5.141 25.416 1.00 53.56 276 ALA A C 1
ATOM 2175 O O . ALA A 1 276 ? -13.447 -6.173 24.759 1.00 53.56 276 ALA A O 1
ATOM 2176 N N . LEU A 1 277 ? -12.810 -4.896 26.493 1.00 44.19 277 LEU A N 1
ATOM 2177 C CA . LEU A 1 277 ? -11.857 -5.889 27.010 1.00 44.19 277 LEU A CA 1
ATOM 2178 C C . LEU A 1 277 ? -12.560 -7.155 27.524 1.00 44.19 277 LEU A C 1
ATOM 2180 O O . LEU A 1 277 ? -11.968 -8.229 27.508 1.00 44.19 277 LEU A O 1
ATOM 2184 N N . PHE A 1 278 ? -13.822 -7.017 27.934 1.00 47.78 278 PHE A N 1
ATOM 2185 C CA . PHE A 1 278 ? -14.697 -8.095 28.373 1.00 47.78 278 PHE A CA 1
ATOM 2186 C C . PHE A 1 278 ? -16.092 -7.856 27.791 1.00 47.78 278 PHE A C 1
ATOM 2188 O O . PHE A 1 278 ? -16.563 -6.720 27.740 1.00 47.78 278 PHE A O 1
ATOM 2195 N N . ASP A 1 279 ? -16.748 -8.920 27.351 1.00 46.50 279 ASP A N 1
ATOM 2196 C CA . ASP A 1 279 ? -18.092 -8.916 26.767 1.00 46.50 279 ASP A CA 1
ATOM 2197 C C . ASP A 1 279 ? -19.197 -9.179 27.804 1.00 46.50 279 ASP A C 1
ATOM 2199 O O . ASP A 1 279 ? -20.388 -9.048 27.498 1.00 46.50 279 ASP A O 1
ATOM 2203 N N . SER A 1 280 ? -18.815 -9.503 29.045 1.00 47.22 280 SER A N 1
ATOM 2204 C CA . SER A 1 280 ? -19.740 -9.719 30.149 1.00 47.22 280 SER A CA 1
ATOM 2205 C C . SER A 1 280 ? -19.255 -9.162 31.492 1.00 47.22 280 SER A C 1
ATOM 2207 O O . SER A 1 280 ? -18.083 -9.274 31.847 1.00 47.22 280 SER A O 1
ATOM 2209 N N . LEU A 1 281 ? -20.183 -8.577 32.257 1.00 46.06 281 LEU A N 1
ATOM 2210 C CA . LEU A 1 281 ? -19.993 -8.176 33.653 1.00 46.06 281 LEU A CA 1
ATOM 2211 C C . LEU A 1 281 ? -20.839 -9.070 34.561 1.00 46.06 281 LEU A C 1
ATOM 2213 O O . LEU A 1 281 ? -22.007 -9.340 34.270 1.00 46.06 281 LEU A O 1
ATOM 2217 N N . ARG A 1 282 ? -20.260 -9.504 35.684 1.00 44.41 282 ARG A N 1
ATOM 2218 C CA . ARG A 1 282 ? -20.965 -10.247 36.733 1.00 44.41 282 ARG A CA 1
ATOM 2219 C C . ARG A 1 282 ? -21.050 -9.393 37.993 1.00 44.41 282 ARG A C 1
ATOM 2221 O O . ARG A 1 282 ? -20.031 -9.132 38.624 1.00 44.41 282 ARG A O 1
ATOM 2228 N N . ILE A 1 283 ? -22.258 -8.977 38.357 1.00 41.44 283 ILE A N 1
ATOM 2229 C CA . ILE A 1 283 ? -22.539 -8.245 39.596 1.00 41.44 283 ILE A CA 1
ATOM 2230 C C . ILE A 1 283 ? -23.054 -9.259 40.620 1.00 41.44 283 ILE A C 1
ATOM 2232 O O . ILE A 1 283 ? -24.085 -9.893 40.401 1.00 41.44 283 ILE A O 1
ATOM 2236 N N . SER A 1 284 ? -22.322 -9.449 41.720 1.00 36.47 284 SER A N 1
ATOM 2237 C CA . SER A 1 284 ? -22.772 -10.279 42.842 1.00 36.47 284 SER A CA 1
ATOM 2238 C C . SER A 1 284 ? -23.434 -9.384 43.877 1.00 36.47 284 SER A C 1
ATOM 2240 O O . SER A 1 284 ? -22.775 -8.514 44.441 1.00 36.47 284 SER A O 1
ATOM 2242 N N . GLU A 1 285 ? -24.703 -9.638 44.174 1.00 35.22 285 GLU A N 1
ATOM 2243 C CA . GLU A 1 285 ? -25.374 -9.028 45.322 1.00 35.22 285 GLU A CA 1
ATOM 2244 C C . GLU A 1 285 ? -25.545 -10.080 46.412 1.00 35.22 285 GLU A C 1
ATOM 2246 O O . GLU A 1 285 ? -26.054 -11.173 46.153 1.00 35.22 285 GLU A O 1
ATOM 2251 N N . ARG A 1 286 ? -25.053 -9.767 47.614 1.00 34.25 286 ARG A N 1
ATOM 2252 C CA . ARG A 1 286 ? -25.177 -10.634 48.785 1.00 34.25 286 ARG A CA 1
ATOM 2253 C C . ARG A 1 286 ? -26.444 -10.253 49.537 1.00 34.25 286 ARG A C 1
ATOM 2255 O O . ARG A 1 286 ? -26.557 -9.118 49.990 1.00 34.25 286 ARG A O 1
ATOM 2262 N N . TYR A 1 287 ? -27.364 -11.197 49.654 1.00 30.31 287 TYR A N 1
ATOM 2263 C CA . TYR A 1 287 ? -28.586 -11.068 50.437 1.00 30.31 287 TYR A CA 1
ATOM 2264 C C . TYR A 1 287 ? -28.448 -11.937 51.678 1.00 30.31 287 TYR A C 1
ATOM 2266 O O . TYR A 1 287 ? -28.059 -13.093 51.559 1.00 30.31 287 TYR A O 1
ATOM 2274 N N . VAL A 1 288 ? -28.742 -11.381 52.849 1.00 35.06 288 VAL A N 1
ATOM 2275 C CA . VAL A 1 288 ? -28.795 -12.147 54.096 1.00 35.06 288 VAL A CA 1
ATOM 2276 C C . VAL A 1 288 ? -30.250 -12.515 54.345 1.00 35.06 288 VAL A C 1
ATOM 2278 O O . VAL A 1 288 ? -31.077 -11.616 54.495 1.00 35.06 288 VAL A O 1
ATOM 2281 N N . ASN A 1 289 ? -30.563 -13.808 54.383 1.00 34.47 289 ASN A N 1
ATOM 2282 C CA . ASN A 1 289 ? -31.856 -14.274 54.876 1.00 34.47 289 ASN A CA 1
ATOM 2283 C C . ASN A 1 289 ? -31.721 -14.513 56.386 1.00 34.47 289 ASN A C 1
ATOM 2285 O O . ASN A 1 289 ? -30.824 -15.228 56.835 1.00 34.47 289 ASN A O 1
ATOM 2289 N N . GLN A 1 290 ? -32.591 -13.882 57.173 1.00 34.94 290 GLN A N 1
ATOM 2290 C CA . GLN A 1 290 ? -32.659 -14.062 58.622 1.00 34.94 290 GLN A CA 1
ATOM 2291 C C . GLN A 1 290 ? -33.725 -15.126 58.916 1.00 34.94 290 GLN A C 1
ATOM 2293 O O . GLN A 1 290 ? -34.905 -14.882 58.666 1.00 34.94 290 GLN A O 1
ATOM 2298 N N . VAL A 1 291 ? -33.336 -16.294 59.435 1.00 35.31 291 VAL A N 1
ATOM 2299 C CA . VAL A 1 291 ? -34.288 -17.301 59.935 1.00 35.31 291 VAL A CA 1
ATOM 2300 C C . VAL A 1 291 ? -34.208 -17.311 61.461 1.00 35.31 291 VAL A C 1
ATOM 2302 O O . VAL A 1 291 ? -33.248 -17.811 62.041 1.00 35.31 291 VAL A O 1
ATOM 2305 N N . PHE A 1 292 ? -35.209 -16.724 62.121 1.00 28.23 292 PHE A N 1
ATOM 2306 C CA . PHE A 1 292 ? -35.441 -16.938 63.549 1.00 28.23 292 PHE A CA 1
ATOM 2307 C C . PHE A 1 292 ? -36.353 -18.157 63.702 1.00 28.23 292 PHE A C 1
ATOM 2309 O O . PHE A 1 292 ? -37.543 -18.065 63.400 1.00 28.23 292 PHE A O 1
ATOM 2316 N N . ASP A 1 293 ? -35.824 -19.282 64.190 1.00 34.41 293 ASP A N 1
ATOM 2317 C CA . ASP A 1 293 ? -36.671 -20.383 64.661 1.00 34.41 293 ASP A CA 1
ATOM 2318 C C . ASP A 1 293 ? -37.373 -19.922 65.951 1.00 34.41 293 ASP A C 1
ATOM 2320 O O . ASP A 1 293 ? -36.828 -19.953 67.060 1.00 34.41 293 ASP A O 1
ATOM 2324 N N . ASN A 1 294 ? -38.603 -19.429 65.796 1.00 30.83 294 ASN A N 1
ATOM 2325 C CA . ASN A 1 294 ? -39.499 -19.160 66.909 1.00 30.83 294 ASN A CA 1
ATOM 2326 C C . ASN A 1 294 ? -39.889 -20.491 67.565 1.00 30.83 294 ASN A C 1
ATOM 2328 O O . ASN A 1 294 ? -40.696 -21.238 67.031 1.00 30.83 294 ASN A O 1
ATOM 2332 N N . VAL A 1 295 ? -39.346 -20.728 68.762 1.00 29.84 295 VAL A N 1
ATOM 2333 C CA . VAL A 1 295 ? -39.903 -21.590 69.818 1.00 29.84 295 VAL A CA 1
ATOM 2334 C C . VAL A 1 295 ? -40.254 -23.018 69.367 1.00 29.84 295 VAL A C 1
ATOM 2336 O O . VAL A 1 295 ? -41.395 -23.318 69.024 1.00 29.84 295 VAL A O 1
ATOM 2339 N N . ILE A 1 296 ? -39.315 -23.956 69.532 1.00 28.98 296 ILE A N 1
ATOM 2340 C CA . ILE A 1 296 ? -39.672 -25.380 69.634 1.00 28.98 296 ILE A CA 1
ATOM 2341 C C . ILE A 1 296 ? -40.357 -25.578 70.993 1.00 28.98 296 ILE A C 1
ATOM 2343 O O . ILE A 1 296 ? -39.721 -25.837 72.018 1.00 28.98 296 ILE A O 1
ATOM 2347 N N . ALA A 1 297 ? -41.675 -25.381 71.011 1.00 25.66 297 ALA A N 1
ATOM 2348 C CA . ALA A 1 297 ? -42.523 -25.780 72.117 1.00 25.66 297 ALA A CA 1
ATOM 2349 C C . ALA A 1 297 ? -42.463 -27.307 72.255 1.00 25.66 297 ALA A C 1
ATOM 2351 O O . ALA A 1 297 ? -42.601 -28.062 71.296 1.00 25.66 297 ALA A O 1
ATOM 2352 N N . ALA A 1 298 ? -42.215 -27.751 73.480 1.00 33.16 298 ALA A N 1
ATOM 2353 C CA . ALA A 1 298 ? -42.076 -29.146 73.844 1.00 33.16 298 ALA A CA 1
ATOM 2354 C C . ALA A 1 298 ? -43.345 -29.968 73.556 1.00 33.16 298 ALA A C 1
ATOM 2356 O O . ALA A 1 298 ? -44.383 -29.710 74.161 1.00 33.16 298 ALA A O 1
ATOM 2357 N N . LYS A 1 299 ? -43.220 -31.020 72.739 1.00 27.23 299 LYS A N 1
ATOM 2358 C CA . LYS A 1 299 ? -43.564 -32.427 73.045 1.00 27.23 299 LYS A CA 1
ATOM 2359 C C . LYS A 1 299 ? -43.562 -33.250 71.758 1.00 27.23 299 LYS A C 1
ATOM 2361 O O . LYS A 1 299 ? -44.138 -32.830 70.767 1.00 27.23 299 LYS A O 1
ATOM 2366 N N . ASP A 1 300 ? -42.915 -34.410 71.836 1.00 35.25 300 ASP A N 1
ATOM 2367 C CA . ASP A 1 300 ? -42.959 -35.555 70.922 1.00 35.25 300 ASP A CA 1
ATOM 2368 C C . ASP A 1 300 ? -43.971 -35.455 69.769 1.00 35.25 300 ASP A C 1
ATOM 2370 O O . ASP A 1 300 ? -45.135 -35.813 69.928 1.00 35.25 300 ASP A O 1
ATOM 2374 N N . GLN A 1 301 ? -43.508 -35.034 68.591 1.00 26.77 301 GLN A N 1
ATOM 2375 C CA . GLN A 1 301 ? -44.077 -35.434 67.306 1.00 26.77 301 GLN A CA 1
ATOM 2376 C C . GLN A 1 301 ? -43.054 -35.167 66.195 1.00 26.77 301 GLN A C 1
ATOM 2378 O O . GLN A 1 301 ? -42.602 -34.046 66.002 1.00 26.77 301 GLN A O 1
ATOM 2383 N N . VAL A 1 302 ? -42.648 -36.267 65.555 1.00 28.47 302 VAL A N 1
ATOM 2384 C CA . VAL A 1 302 ? -42.055 -36.429 64.218 1.00 28.47 302 VAL A CA 1
ATOM 2385 C C . VAL A 1 302 ? -41.689 -35.122 63.505 1.00 28.47 302 VAL A C 1
ATOM 2387 O O . VAL A 1 302 ? -42.566 -34.374 63.082 1.00 28.47 302 VAL A O 1
ATOM 2390 N N . VAL A 1 303 ? -40.385 -34.909 63.305 1.00 28.11 303 VAL A N 1
ATOM 2391 C CA . VAL A 1 303 ? -39.839 -33.935 62.348 1.00 28.11 303 VAL A CA 1
ATOM 2392 C C . VAL A 1 303 ? -40.522 -34.181 61.000 1.00 28.11 303 VAL A C 1
ATOM 2394 O O . VAL A 1 303 ? -40.302 -35.221 60.379 1.00 28.11 303 VAL A O 1
ATOM 2397 N N . SER A 1 304 ? -41.421 -33.284 60.594 1.00 27.70 304 SER A N 1
ATOM 2398 C CA . SER A 1 304 ? -42.146 -33.409 59.334 1.00 27.70 304 SER A CA 1
ATOM 2399 C C . SER A 1 304 ? -41.177 -33.278 58.158 1.00 27.70 304 SER A C 1
ATOM 2401 O O . SER A 1 304 ? -40.231 -32.488 58.176 1.00 27.70 304 SER A O 1
ATOM 2403 N N . GLN A 1 305 ? -41.445 -34.069 57.121 1.00 28.55 305 GLN A N 1
ATOM 2404 C CA . GLN A 1 305 ? -40.685 -34.199 55.876 1.00 28.55 305 GLN A CA 1
ATOM 2405 C C . GLN A 1 305 ? -40.379 -32.860 55.158 1.00 28.55 305 GLN A C 1
ATOM 2407 O O . GLN A 1 305 ? -39.509 -32.826 54.298 1.00 28.55 305 GLN A O 1
ATOM 2412 N N . GLU A 1 306 ? -41.036 -31.751 55.514 1.00 27.56 306 GLU A N 1
ATOM 2413 C CA . GLU A 1 306 ? -40.821 -30.419 54.920 1.00 27.56 306 GLU A CA 1
ATOM 2414 C C . GLU A 1 306 ? -39.508 -29.739 55.345 1.00 27.56 306 GLU A C 1
ATOM 2416 O O . GLU A 1 306 ? -39.005 -28.892 54.610 1.00 27.56 306 GLU A O 1
ATOM 2421 N N . MET A 1 307 ? -38.884 -30.125 56.469 1.00 27.86 307 MET A N 1
ATOM 2422 C CA . MET A 1 307 ? -37.558 -29.587 56.836 1.00 27.86 307 MET A CA 1
ATOM 2423 C C . MET A 1 307 ? -36.409 -30.145 55.975 1.00 27.86 307 MET A C 1
ATOM 2425 O O . MET A 1 307 ? -35.281 -29.663 56.079 1.00 27.86 307 MET A O 1
ATOM 2429 N N . ILE A 1 308 ? -36.684 -31.149 55.135 1.00 28.91 308 ILE A N 1
ATOM 2430 C CA . ILE A 1 308 ? -35.704 -31.786 54.245 1.00 28.91 308 ILE A CA 1
ATOM 2431 C C . ILE A 1 308 ? -35.588 -31.028 52.905 1.00 28.91 308 ILE A C 1
ATOM 2433 O O . ILE A 1 308 ? -34.509 -31.002 52.319 1.00 28.91 308 ILE A O 1
ATOM 2437 N N . ASP A 1 309 ? -36.634 -30.324 52.453 1.00 27.19 309 ASP A N 1
ATOM 2438 C CA . ASP A 1 309 ? -36.686 -29.747 51.094 1.00 27.19 309 ASP A CA 1
ATOM 2439 C C . ASP A 1 309 ? -36.084 -28.333 50.949 1.00 27.19 309 ASP A C 1
ATOM 2441 O O . ASP A 1 309 ? -35.946 -27.829 49.834 1.00 27.19 309 ASP A O 1
ATOM 2445 N N . HIS A 1 310 ? -35.639 -27.700 52.041 1.00 26.64 310 HIS A N 1
ATOM 2446 C CA . HIS A 1 310 ? -35.015 -26.364 52.017 1.00 26.64 310 HIS A CA 1
ATOM 2447 C C . HIS A 1 310 ? -33.493 -26.357 52.262 1.00 26.64 310 HIS A C 1
ATOM 2449 O O . HIS A 1 310 ? -32.939 -25.368 52.731 1.00 26.64 310 HIS A O 1
ATOM 2455 N N . GLY A 1 311 ? -32.785 -27.431 51.895 1.00 28.53 311 GLY A N 1
ATOM 2456 C CA . GLY A 1 311 ? -31.317 -27.402 51.786 1.00 28.53 311 GLY A CA 1
ATOM 2457 C C . GLY A 1 311 ? -30.560 -27.361 53.119 1.00 28.53 311 GLY A C 1
ATOM 2458 O O . GLY A 1 311 ? -29.432 -26.870 53.173 1.00 28.53 311 GLY A O 1
ATOM 2459 N N . ARG A 1 312 ? -31.151 -27.892 54.196 1.00 29.27 312 ARG A N 1
ATOM 2460 C CA . ARG A 1 312 ? -30.437 -28.152 55.453 1.00 29.27 312 ARG A CA 1
ATOM 2461 C C . ARG A 1 312 ? -29.526 -29.366 55.286 1.00 29.27 312 ARG A C 1
ATOM 2463 O O . ARG A 1 312 ? -30.019 -30.456 55.032 1.00 29.27 312 ARG A O 1
ATOM 2470 N N . PHE A 1 313 ? -28.230 -29.148 55.522 1.00 31.52 313 PHE A N 1
ATOM 2471 C CA . PHE A 1 313 ? -27.193 -30.161 55.731 1.00 31.52 313 PHE A CA 1
ATOM 2472 C C . PHE A 1 313 ? -27.141 -31.252 54.649 1.00 31.52 313 PHE A C 1
ATOM 2474 O O . PHE A 1 313 ? -27.862 -32.245 54.719 1.00 31.52 313 PHE A O 1
ATOM 2481 N N . ASP A 1 314 ? -26.172 -31.154 53.729 1.00 29.89 314 ASP A N 1
ATOM 2482 C CA . ASP A 1 314 ? -25.570 -32.380 53.198 1.00 29.89 314 ASP A CA 1
ATOM 2483 C C . ASP A 1 314 ? -25.235 -33.234 54.424 1.00 29.89 314 ASP A C 1
ATOM 2485 O O . ASP A 1 314 ? -24.426 -32.819 55.264 1.00 29.89 314 ASP A O 1
ATOM 2489 N N . ALA A 1 315 ? -25.927 -34.364 54.591 1.00 35.81 315 ALA A N 1
ATOM 2490 C CA . ALA A 1 315 ? -25.582 -35.335 55.610 1.00 35.81 315 ALA A CA 1
ATOM 2491 C C . ALA A 1 315 ? -24.069 -35.531 55.512 1.00 35.81 315 ALA A C 1
ATOM 2493 O O . ALA A 1 315 ? -23.561 -35.841 54.429 1.00 35.81 315 ALA A O 1
ATOM 2494 N N . LEU A 1 316 ? -23.350 -35.240 56.605 1.00 37.09 316 LEU A N 1
ATOM 2495 C CA . LEU A 1 316 ? -21.909 -35.454 56.661 1.00 37.09 316 LEU A CA 1
ATOM 2496 C C . LEU A 1 316 ? -21.645 -36.847 56.075 1.00 37.09 316 LEU A C 1
ATOM 2498 O O . LEU A 1 316 ? -22.328 -37.788 56.497 1.00 37.09 316 LEU A O 1
ATOM 2502 N N . PRO A 1 317 ? -20.731 -36.986 55.094 1.00 38.31 317 PRO A N 1
ATOM 2503 C CA . PRO A 1 317 ? -20.377 -38.293 54.565 1.00 38.31 317 PRO A CA 1
ATOM 2504 C C . PRO A 1 317 ? -20.133 -39.240 55.734 1.00 38.31 317 PRO A C 1
ATOM 2506 O O . PRO A 1 317 ? -19.540 -38.825 56.731 1.00 38.31 317 PRO A O 1
ATOM 2509 N N . GLU A 1 318 ? -20.637 -40.467 55.648 1.00 37.88 318 GLU A N 1
ATOM 2510 C CA . GLU A 1 318 ? -20.568 -41.439 56.738 1.00 37.88 318 GLU A CA 1
ATOM 2511 C C . GLU A 1 318 ? -19.121 -41.514 57.278 1.00 37.88 318 GLU A C 1
ATOM 2513 O O . GLU A 1 318 ? -18.196 -41.885 56.556 1.00 37.88 318 GLU A O 1
ATOM 2518 N N . GLY A 1 319 ? -18.902 -41.052 58.519 1.00 40.16 319 GLY A N 1
ATOM 2519 C CA . GLY A 1 319 ? -17.569 -40.944 59.136 1.00 40.16 319 GLY A CA 1
ATOM 2520 C C . GLY A 1 319 ? -16.892 -39.559 59.134 1.00 40.16 319 GLY A C 1
ATOM 2521 O O . GLY A 1 319 ? -15.754 -39.455 59.586 1.00 40.16 319 GLY A O 1
ATOM 2522 N N . ALA A 1 320 ? -17.529 -38.483 58.670 1.00 44.78 320 ALA A N 1
ATOM 2523 C CA . ALA A 1 320 ? -17.010 -37.121 58.832 1.00 44.78 320 ALA A CA 1
ATOM 2524 C C . ALA A 1 320 ? -17.428 -36.505 60.182 1.00 44.78 320 ALA A C 1
ATOM 2526 O O . ALA A 1 320 ? -18.543 -36.715 60.658 1.00 44.78 320 ALA A O 1
ATOM 2527 N N . TYR A 1 321 ? -16.541 -35.718 60.800 1.00 51.69 321 TYR A N 1
ATOM 2528 C CA . TYR A 1 321 ? -16.812 -35.005 62.055 1.00 51.69 321 TYR A CA 1
ATOM 2529 C C . TYR A 1 321 ? -16.348 -33.548 61.984 1.00 51.69 321 TYR A C 1
ATOM 2531 O O . TYR A 1 321 ? -15.459 -33.189 61.210 1.00 51.69 321 TYR A O 1
ATOM 2539 N N . TYR A 1 322 ? -16.949 -32.679 62.798 1.00 53.50 322 TYR A N 1
ATOM 2540 C CA . TYR A 1 322 ? -16.498 -31.295 62.922 1.00 53.50 322 TYR A CA 1
ATOM 2541 C C . TYR A 1 322 ? -15.330 -31.203 63.898 1.00 53.50 322 TYR A C 1
ATOM 2543 O O . TYR A 1 322 ? -15.428 -31.633 65.048 1.00 53.50 322 TYR A O 1
ATOM 2551 N N . ARG A 1 323 ? -14.230 -30.594 63.453 1.00 62.44 323 ARG A N 1
ATOM 2552 C CA . ARG A 1 323 ? -13.129 -30.203 64.333 1.00 62.44 323 ARG A CA 1
ATOM 2553 C C . ARG A 1 323 ? -13.334 -28.759 64.761 1.00 62.44 323 ARG A C 1
ATOM 2555 O O . ARG A 1 323 ? -13.392 -27.888 63.898 1.00 62.44 323 ARG A O 1
ATOM 2562 N N . PHE A 1 324 ? -13.398 -28.523 66.068 1.00 65.88 324 PHE A N 1
ATOM 2563 C CA . PHE A 1 324 ? -13.484 -27.190 66.661 1.00 65.88 324 PHE A CA 1
ATOM 2564 C C . PHE A 1 324 ? -12.153 -26.781 67.275 1.00 65.88 324 PHE A C 1
ATOM 2566 O O . PHE A 1 324 ? -11.397 -27.618 67.772 1.00 65.88 324 PHE A O 1
ATOM 2573 N N . VAL A 1 325 ? -11.867 -25.488 67.202 1.00 74.00 325 VAL A N 1
ATOM 2574 C CA . VAL A 1 325 ? -10.634 -24.891 67.695 1.00 74.00 325 VAL A CA 1
ATOM 2575 C C . VAL A 1 325 ? -11.000 -23.666 68.543 1.00 74.00 325 VAL A C 1
ATOM 2577 O O . VAL A 1 325 ? -11.594 -22.728 67.999 1.00 74.00 325 VAL A O 1
ATOM 2580 N N . PRO A 1 326 ? -10.682 -23.667 69.854 1.00 74.75 326 PRO A N 1
ATOM 2581 C CA . PRO A 1 326 ? -10.838 -22.495 70.715 1.00 74.75 326 PRO A CA 1
ATOM 2582 C C . PRO A 1 326 ? -9.965 -21.342 70.230 1.00 74.75 326 PRO A C 1
ATOM 2584 O O . PRO A 1 326 ? -8.845 -21.579 69.763 1.00 74.75 326 PRO A O 1
ATOM 2587 N N . LEU A 1 327 ? -10.436 -20.103 70.374 1.00 73.12 327 LEU A N 1
ATOM 2588 C CA . LEU A 1 327 ? -9.697 -18.927 69.908 1.00 73.12 327 LEU A CA 1
ATOM 2589 C C . LEU A 1 327 ? -8.267 -18.857 70.475 1.00 73.12 327 LEU A C 1
ATOM 2591 O O . LEU A 1 327 ? -7.327 -18.592 69.728 1.00 73.12 327 LEU A O 1
ATOM 2595 N N . ASP A 1 328 ? -8.095 -19.191 71.757 1.00 70.50 328 ASP A N 1
ATOM 2596 C CA . ASP A 1 328 ? -6.811 -19.139 72.478 1.00 70.50 328 ASP A CA 1
ATOM 2597 C C . ASP A 1 328 ? -5.743 -20.104 71.948 1.00 70.50 328 ASP A C 1
ATOM 2599 O O . ASP A 1 328 ? -4.562 -19.992 72.277 1.00 70.50 328 ASP A O 1
ATOM 2603 N N . SER A 1 329 ? -6.140 -21.071 71.120 1.00 60.75 329 SER A N 1
ATOM 2604 C CA . SER A 1 329 ? -5.245 -22.109 70.607 1.00 60.75 329 SER A CA 1
ATOM 2605 C C . SER A 1 329 ? -4.610 -21.775 69.250 1.00 60.75 329 SER A C 1
ATOM 2607 O O . SER A 1 329 ? -3.840 -22.583 68.725 1.00 60.75 329 SER A O 1
ATOM 2609 N N . VAL A 1 330 ? -4.899 -20.601 68.664 1.00 58.38 330 VAL A N 1
ATOM 2610 C CA . VAL A 1 330 ? -4.420 -20.210 67.325 1.00 58.38 330 VAL A CA 1
ATOM 2611 C C . VAL A 1 330 ? -3.953 -18.755 67.281 1.00 58.38 330 VAL A C 1
ATOM 2613 O O . VAL A 1 330 ? -4.594 -17.856 67.814 1.00 58.38 330 VAL A O 1
ATOM 2616 N N . ALA A 1 331 ? -2.826 -18.514 66.603 1.00 54.25 331 ALA A N 1
ATOM 2617 C CA . ALA A 1 331 ? -2.314 -17.165 66.385 1.00 54.25 331 ALA A CA 1
ATOM 2618 C C . ALA A 1 331 ? -3.254 -16.351 65.465 1.00 54.25 331 ALA A C 1
ATOM 2620 O O . ALA A 1 331 ? -3.714 -16.884 64.449 1.00 54.25 331 ALA A O 1
ATOM 2621 N N . PRO A 1 332 ? -3.506 -15.063 65.767 1.00 56.25 332 PRO A N 1
ATOM 2622 C CA . PRO A 1 332 ? -4.397 -14.219 64.977 1.00 56.25 332 PRO A CA 1
ATOM 2623 C C . PRO A 1 332 ? -3.937 -14.118 63.520 1.00 56.25 332 PRO A C 1
ATOM 2625 O O . PRO A 1 332 ? -2.757 -13.899 63.247 1.00 56.25 332 PRO A O 1
ATOM 2628 N N . ILE A 1 333 ? -4.878 -14.261 62.581 1.00 56.88 333 ILE A N 1
ATOM 2629 C CA . ILE A 1 333 ? -4.637 -14.114 61.138 1.00 56.88 333 ILE A CA 1
ATOM 2630 C C . ILE A 1 333 ? -5.054 -12.691 60.726 1.00 56.88 333 ILE A C 1
ATOM 2632 O O . ILE A 1 333 ? -6.254 -12.408 60.675 1.00 56.88 333 ILE A O 1
ATOM 2636 N N . PRO A 1 334 ? -4.109 -11.781 60.433 1.00 49.59 334 PRO A N 1
ATOM 2637 C CA . PRO A 1 334 ? -4.402 -10.364 60.275 1.00 49.59 334 PRO A CA 1
ATOM 2638 C C . PRO A 1 334 ? -4.607 -10.020 58.798 1.00 49.59 334 PRO A C 1
ATOM 2640 O O . PRO A 1 334 ? -3.678 -9.537 58.168 1.00 49.59 334 PRO A O 1
ATOM 2643 N N . GLU A 1 335 ? -5.771 -10.299 58.198 1.00 51.69 335 GLU A N 1
ATOM 2644 C CA . GLU A 1 335 ? -5.965 -9.889 56.787 1.00 51.69 335 GLU A CA 1
ATOM 2645 C C . GLU A 1 335 ? -7.414 -9.799 56.265 1.00 51.69 335 GLU A C 1
ATOM 2647 O O . GLU A 1 335 ? -7.615 -9.688 55.056 1.00 51.69 335 GLU A O 1
ATOM 2652 N N . ILE A 1 336 ? -8.443 -9.823 57.126 1.00 52.53 336 ILE A N 1
ATOM 2653 C CA . ILE A 1 336 ? -9.841 -9.643 56.685 1.00 52.53 336 ILE A CA 1
ATOM 2654 C C . ILE A 1 336 ? -10.426 -8.369 57.295 1.00 52.53 336 ILE A C 1
ATOM 2656 O O . ILE A 1 336 ? -10.646 -8.294 58.499 1.00 52.53 336 ILE A O 1
ATOM 2660 N N . ASP A 1 337 ? -10.683 -7.380 56.438 1.00 51.22 337 ASP A N 1
ATOM 2661 C CA . ASP A 1 337 ? -11.396 -6.149 56.781 1.00 51.22 337 ASP A CA 1
ATOM 2662 C C . ASP A 1 337 ? -12.909 -6.431 56.845 1.00 51.22 337 ASP A C 1
ATOM 2664 O O . ASP A 1 337 ? -13.574 -6.606 55.816 1.00 51.22 337 ASP A O 1
ATOM 2668 N N . PHE A 1 338 ? -13.443 -6.541 58.064 1.00 51.25 338 PHE A N 1
ATOM 2669 C CA . PHE A 1 338 ? -14.873 -6.748 58.316 1.00 51.25 338 PHE A CA 1
ATOM 2670 C C . PHE A 1 338 ? -15.692 -5.446 58.280 1.00 51.25 338 PHE A C 1
ATOM 2672 O O . PHE A 1 338 ? -16.920 -5.509 58.214 1.00 51.25 338 PHE A O 1
ATOM 2679 N N . ASP A 1 339 ? -15.042 -4.283 58.194 1.00 46.91 339 ASP A N 1
ATOM 2680 C CA . ASP A 1 339 ? -15.718 -2.987 58.075 1.00 46.91 339 ASP A CA 1
ATOM 2681 C C . ASP A 1 339 ? -16.198 -2.715 56.637 1.00 46.91 339 ASP A C 1
ATOM 2683 O O . ASP A 1 339 ? -16.967 -1.790 56.382 1.00 46.91 339 ASP A O 1
ATOM 2687 N N . ALA A 1 340 ? -15.788 -3.554 55.679 1.00 37.31 340 ALA A N 1
ATOM 2688 C CA . ALA A 1 340 ? -16.188 -3.486 54.273 1.00 37.31 340 ALA A CA 1
ATOM 2689 C C . ALA A 1 340 ? -17.537 -4.174 53.950 1.00 37.31 340 ALA A C 1
ATOM 2691 O O . ALA A 1 340 ? -17.935 -4.227 52.781 1.00 37.31 340 ALA A O 1
ATOM 2692 N N . TYR A 1 341 ? -18.232 -4.733 54.944 1.00 46.41 341 TYR A N 1
ATOM 2693 C CA . TYR A 1 341 ? -19.519 -5.417 54.766 1.00 46.41 341 TYR A CA 1
ATOM 2694 C C . TYR A 1 341 ? -20.703 -4.429 54.878 1.00 46.41 341 TYR A C 1
ATOM 2696 O O . TYR A 1 341 ? -20.598 -3.383 55.507 1.00 46.41 341 TYR A O 1
ATOM 2704 N N . LEU A 1 342 ? -21.837 -4.737 54.229 1.00 41.06 342 LEU A N 1
ATOM 2705 C CA . LEU A 1 342 ? -23.063 -3.911 54.234 1.00 41.06 342 LEU A CA 1
ATOM 2706 C C . LEU A 1 342 ? -23.515 -3.550 55.665 1.00 41.06 342 LEU A C 1
ATOM 2708 O O . LEU A 1 342 ? -23.398 -4.380 56.559 1.00 41.06 342 LEU A O 1
ATOM 2712 N N . VAL A 1 343 ? -24.124 -2.370 55.851 1.00 41.41 343 VAL A N 1
ATOM 2713 C CA . VAL A 1 343 ? -24.627 -1.850 57.150 1.00 41.41 343 VAL A CA 1
ATOM 2714 C C . VAL A 1 343 ? -25.435 -2.895 57.942 1.00 41.41 343 VAL A C 1
ATOM 2716 O O . VAL A 1 343 ? -25.205 -3.083 59.129 1.00 41.41 343 VAL A O 1
ATOM 2719 N N . HIS A 1 344 ? -26.287 -3.682 57.276 1.00 39.16 344 HIS A N 1
ATOM 2720 C CA . HIS A 1 344 ? -27.073 -4.746 57.923 1.00 39.16 344 HIS A CA 1
ATOM 2721 C C . HIS A 1 344 ? -26.235 -5.889 58.530 1.00 39.16 344 HIS A C 1
ATOM 2723 O O . HIS A 1 344 ? -26.668 -6.542 59.476 1.00 39.16 344 HIS A O 1
ATOM 2729 N N . TYR A 1 345 ? -25.038 -6.147 57.999 1.00 48.94 345 TYR A N 1
ATOM 2730 C CA . TYR A 1 345 ? -24.105 -7.135 58.546 1.00 48.94 345 TYR A CA 1
ATOM 2731 C C . TYR A 1 345 ? -23.442 -6.615 59.827 1.00 48.94 345 TYR A C 1
ATOM 2733 O O . TYR A 1 345 ? -23.268 -7.370 60.781 1.00 48.94 345 TYR A O 1
ATOM 2741 N N . GLN A 1 346 ? -23.134 -5.316 59.876 1.00 55.31 346 GLN A N 1
ATOM 2742 C CA . GLN A 1 346 ? -22.604 -4.664 61.075 1.00 55.31 346 GLN A CA 1
ATOM 2743 C C . GLN A 1 346 ? -23.642 -4.635 62.203 1.00 55.31 346 GLN A C 1
ATOM 2745 O O . GLN A 1 346 ? -23.294 -4.925 63.347 1.00 55.31 346 GLN A O 1
ATOM 2750 N N . ASP A 1 347 ? -24.916 -4.381 61.888 1.00 55.94 347 ASP A N 1
ATOM 2751 C CA . ASP A 1 347 ? -26.004 -4.421 62.874 1.00 55.94 347 ASP A CA 1
ATOM 2752 C C . ASP A 1 347 ? -26.149 -5.814 63.503 1.00 55.94 347 ASP A C 1
ATOM 2754 O O . ASP A 1 347 ? -26.251 -5.938 64.725 1.00 55.94 347 ASP A O 1
ATOM 2758 N N . LEU A 1 348 ? -26.108 -6.875 62.688 1.00 55.06 348 LEU A N 1
ATOM 2759 C CA . LEU A 1 348 ? -26.217 -8.258 63.158 1.00 55.06 348 LEU A CA 1
ATOM 2760 C C . LEU A 1 348 ? -25.033 -8.663 64.044 1.00 55.06 348 LEU A C 1
ATOM 2762 O O . LEU A 1 348 ? -25.237 -9.249 65.106 1.00 55.06 348 LEU A O 1
ATOM 2766 N N . ILE A 1 349 ? -23.806 -8.326 63.637 1.00 62.47 349 ILE A N 1
ATOM 2767 C CA . ILE A 1 349 ? -22.602 -8.584 64.440 1.00 62.47 349 ILE A CA 1
ATOM 2768 C C . ILE A 1 349 ? -22.676 -7.835 65.768 1.00 62.47 349 ILE A C 1
ATOM 2770 O O . ILE A 1 349 ? -22.353 -8.406 66.807 1.00 62.47 349 ILE A O 1
ATOM 2774 N N . THR A 1 350 ? -23.135 -6.585 65.747 1.00 68.50 350 THR A N 1
ATOM 2775 C CA . THR A 1 350 ? -23.257 -5.760 66.952 1.00 68.50 350 THR A CA 1
ATOM 2776 C C . THR A 1 350 ? -24.268 -6.361 67.930 1.00 68.50 350 THR A C 1
ATOM 2778 O O . THR A 1 350 ? -23.942 -6.533 69.103 1.00 68.50 350 THR A O 1
ATOM 2781 N N . HIS A 1 351 ? -25.441 -6.792 67.454 1.00 66.81 351 HIS A N 1
ATOM 2782 C CA . HIS A 1 351 ? -26.439 -7.467 68.294 1.00 66.81 351 HIS A CA 1
ATOM 2783 C C . HIS A 1 351 ? -25.935 -8.812 68.840 1.00 66.81 351 HIS A C 1
ATOM 2785 O O . HIS A 1 351 ? -26.128 -9.117 70.017 1.00 66.81 351 HIS A O 1
ATOM 2791 N N . LEU A 1 352 ? -25.261 -9.616 68.010 1.00 64.81 352 LEU A N 1
ATOM 2792 C CA . LEU A 1 352 ? -24.671 -10.888 68.436 1.00 64.81 352 LEU A CA 1
ATOM 2793 C C . LEU A 1 352 ? -23.601 -10.669 69.516 1.00 64.81 352 LEU A C 1
ATOM 2795 O O . LEU A 1 352 ? -23.581 -11.366 70.530 1.00 64.81 352 LEU A O 1
ATOM 2799 N N . ALA A 1 353 ? -22.736 -9.674 69.324 1.00 72.62 353 ALA A N 1
ATOM 2800 C CA . ALA A 1 353 ? -21.718 -9.296 70.291 1.00 72.62 353 ALA A CA 1
ATOM 2801 C C . ALA A 1 353 ? -22.333 -8.822 71.617 1.00 72.62 353 ALA A C 1
ATOM 2803 O O . ALA A 1 353 ? -21.861 -9.197 72.688 1.00 72.62 353 ALA A O 1
ATOM 2804 N N . GLU A 1 354 ? -23.408 -8.035 71.576 1.00 73.19 354 GLU A N 1
ATOM 2805 C CA . GLU A 1 354 ? -24.141 -7.637 72.780 1.00 73.19 354 GLU A CA 1
ATOM 2806 C C . GLU A 1 354 ? -24.710 -8.837 73.539 1.00 73.19 354 GLU A C 1
ATOM 2808 O O . GLU A 1 354 ? -24.548 -8.914 74.757 1.00 73.19 354 GLU A O 1
ATOM 2813 N N . GLN A 1 355 ? -25.302 -9.810 72.843 1.00 65.19 355 GLN A N 1
ATOM 2814 C CA . GLN A 1 355 ? -25.799 -11.034 73.475 1.00 65.19 355 GLN A CA 1
ATOM 2815 C C . GLN A 1 355 ? -24.671 -11.849 74.121 1.00 65.19 355 GLN A C 1
ATOM 2817 O O . GLN A 1 355 ? -24.808 -12.278 75.265 1.00 65.19 355 GLN A O 1
ATOM 2822 N N . LEU A 1 356 ? -23.536 -12.004 73.433 1.00 69.06 356 LEU A N 1
ATOM 2823 C CA . LEU A 1 356 ? -22.365 -12.726 73.949 1.00 69.06 356 LEU A CA 1
ATOM 2824 C C . LEU A 1 356 ? -21.710 -12.030 75.150 1.00 69.06 356 LEU A C 1
ATOM 2826 O O . LEU A 1 356 ? -21.143 -12.701 76.015 1.00 69.06 356 LEU A O 1
ATOM 2830 N N . ARG A 1 357 ? -21.790 -10.697 75.243 1.00 78.12 357 ARG A N 1
ATOM 2831 C CA . ARG A 1 357 ? -21.337 -9.954 76.433 1.00 78.12 357 ARG A CA 1
ATOM 2832 C C . ARG A 1 357 ? -22.292 -10.117 77.606 1.00 78.12 357 ARG A C 1
ATOM 2834 O O . ARG A 1 357 ? -21.837 -10.328 78.727 1.00 78.12 357 ARG A O 1
ATOM 2841 N N . ASN A 1 358 ? -23.592 -10.025 77.344 1.00 72.00 358 ASN A N 1
ATOM 2842 C CA . ASN A 1 358 ? -24.609 -9.944 78.389 1.00 72.00 358 ASN A CA 1
ATOM 2843 C C . ASN A 1 358 ? -24.992 -11.312 78.974 1.00 72.00 358 ASN A C 1
ATOM 2845 O O . ASN A 1 358 ? -25.401 -11.378 80.131 1.00 72.00 358 ASN A O 1
ATOM 2849 N N . ASP A 1 359 ? -24.847 -12.401 78.214 1.00 64.94 359 ASP A N 1
ATOM 2850 C CA . ASP A 1 359 ? -25.104 -13.761 78.695 1.00 64.94 359 ASP A CA 1
ATOM 2851 C C . ASP A 1 359 ? -23.783 -14.476 79.028 1.00 64.94 359 ASP A C 1
ATOM 2853 O O . ASP A 1 359 ? -22.972 -14.806 78.158 1.00 64.94 359 ASP A O 1
ATOM 2857 N N . ALA A 1 360 ? -23.550 -14.705 80.324 1.00 59.75 360 ALA A N 1
ATOM 2858 C CA . ALA A 1 360 ? -22.341 -15.346 80.840 1.00 59.75 360 ALA A CA 1
ATOM 2859 C C . ALA A 1 360 ? -22.163 -16.793 80.352 1.00 59.75 360 ALA A C 1
ATOM 2861 O O . ALA A 1 360 ? -21.032 -17.261 80.273 1.00 59.75 360 ALA A O 1
ATOM 2862 N N . LEU A 1 361 ? -23.257 -17.476 80.006 1.00 54.59 361 LEU A N 1
ATOM 2863 C CA . LEU A 1 361 ? -23.258 -18.881 79.601 1.00 54.59 361 LEU A CA 1
ATOM 2864 C C . LEU A 1 361 ? -23.265 -19.056 78.079 1.00 54.59 361 LEU A C 1
ATOM 2866 O O . LEU A 1 361 ? -23.177 -20.191 77.613 1.00 54.59 361 LEU A O 1
ATOM 2870 N N . LEU A 1 362 ? -23.401 -17.964 77.316 1.00 55.25 362 LEU A N 1
ATOM 2871 C CA . LEU A 1 362 ? -23.511 -17.983 75.861 1.00 55.25 362 LEU A CA 1
ATOM 2872 C C . LEU A 1 362 ? -22.143 -18.073 75.184 1.00 55.25 362 LEU A C 1
ATOM 2874 O O . LEU A 1 362 ? -21.296 -17.197 75.356 1.00 55.25 362 LEU A O 1
ATOM 2878 N N . THR A 1 363 ? -21.967 -19.104 74.364 1.00 63.91 363 THR A N 1
ATOM 2879 C CA . THR A 1 363 ? -20.799 -19.310 73.500 1.00 63.91 363 THR A CA 1
ATOM 2880 C C . THR A 1 363 ? -21.203 -19.281 72.026 1.00 63.91 363 THR A C 1
ATOM 2882 O O . THR A 1 363 ? -22.343 -19.595 71.672 1.00 63.91 363 THR A O 1
ATOM 2885 N N . LEU A 1 364 ? -20.273 -18.886 71.156 1.00 67.25 364 LEU A N 1
ATOM 2886 C CA . LEU A 1 364 ? -20.443 -18.841 69.706 1.00 67.25 364 LEU A CA 1
ATOM 2887 C C . LEU A 1 364 ? -19.497 -19.837 69.038 1.00 67.25 364 LEU A C 1
ATOM 2889 O O . LEU A 1 364 ? -18.280 -19.751 69.208 1.00 67.25 364 LEU A O 1
ATOM 2893 N N . ARG A 1 365 ? -20.053 -20.711 68.195 1.00 67.50 365 ARG A N 1
ATOM 2894 C CA . ARG A 1 365 ? -19.286 -21.532 67.256 1.00 67.50 365 ARG A CA 1
ATOM 2895 C C . ARG A 1 365 ? -19.507 -21.068 65.836 1.00 67.50 365 ARG A C 1
ATOM 2897 O O . ARG A 1 365 ? -20.642 -20.935 65.399 1.00 67.50 365 ARG A O 1
ATOM 2904 N N . VAL A 1 366 ? -18.429 -20.889 65.087 1.00 61.88 366 VAL A N 1
ATOM 2905 C CA . VAL A 1 366 ? -18.495 -20.510 63.671 1.00 61.88 366 VAL A CA 1
ATOM 2906 C C . VAL A 1 366 ? -18.091 -21.697 62.813 1.00 61.88 366 VAL A C 1
ATOM 2908 O O . VAL A 1 366 ? -16.924 -22.088 62.795 1.00 61.88 366 VAL A O 1
ATOM 2911 N N . ILE A 1 367 ? -19.052 -22.282 62.103 1.00 61.25 367 ILE A N 1
ATOM 2912 C CA . ILE A 1 367 ? -18.852 -23.494 61.305 1.00 61.25 367 ILE A CA 1
ATOM 2913 C C . ILE A 1 367 ? -18.721 -23.115 59.830 1.00 61.25 367 ILE A C 1
ATOM 2915 O O . ILE A 1 367 ? -19.595 -22.462 59.258 1.00 61.25 367 ILE A O 1
ATOM 2919 N N . VAL A 1 368 ? -17.620 -23.534 59.201 1.00 56.22 368 VAL A N 1
ATOM 2920 C CA . VAL A 1 368 ? -17.323 -23.263 57.786 1.00 56.22 368 VAL A CA 1
ATOM 2921 C C . VAL A 1 368 ? -16.774 -24.495 57.060 1.00 56.22 368 VAL A C 1
ATOM 2923 O O . VAL A 1 368 ? -16.185 -25.377 57.685 1.00 56.22 368 VAL A O 1
ATOM 2926 N N . PRO A 1 369 ? -16.851 -24.559 55.719 1.00 54.78 369 PRO A N 1
ATOM 2927 C CA . PRO A 1 369 ? -16.096 -25.547 54.948 1.00 54.78 369 PRO A CA 1
ATOM 2928 C C . PRO A 1 369 ? -14.580 -25.431 55.198 1.00 54.78 369 PRO A C 1
ATOM 2930 O O . PRO A 1 369 ? -14.068 -24.321 55.350 1.00 54.78 369 PRO A O 1
ATOM 2933 N N . GLN A 1 370 ? -13.824 -26.537 55.130 1.00 60.72 370 GLN A N 1
ATOM 2934 C CA . GLN A 1 370 ? -12.369 -26.568 55.402 1.00 60.72 370 GLN A CA 1
ATOM 2935 C C . GLN A 1 370 ? -11.576 -25.490 54.633 1.00 60.72 370 GLN A C 1
ATOM 2937 O O . GLN A 1 370 ? -10.713 -24.813 55.197 1.00 60.72 370 GLN A O 1
ATOM 2942 N N . ARG A 1 371 ? -11.926 -25.245 53.361 1.00 53.97 371 ARG A N 1
ATOM 2943 C CA . ARG A 1 371 ? -11.335 -24.194 52.501 1.00 53.97 371 ARG A CA 1
ATOM 2944 C C . ARG A 1 371 ? -11.532 -22.755 53.010 1.00 53.97 371 ARG A C 1
ATOM 2946 O O . ARG A 1 371 ? -10.889 -21.835 52.514 1.00 53.97 371 ARG A O 1
ATOM 2953 N N . LYS A 1 372 ? -12.434 -22.542 53.971 1.00 55.44 372 LYS A N 1
ATOM 2954 C CA . LYS A 1 372 ? -12.793 -21.246 54.564 1.00 55.44 372 LYS A CA 1
ATOM 2955 C C . LYS A 1 372 ? -12.364 -21.110 56.028 1.00 55.44 372 LYS A C 1
ATOM 2957 O O . LYS A 1 372 ? -12.656 -20.077 56.621 1.00 55.44 372 LYS A O 1
ATOM 2962 N N . LYS A 1 373 ? -11.601 -22.058 56.593 1.00 63.44 373 LYS A N 1
ATOM 2963 C CA . LYS A 1 373 ? -11.145 -22.010 58.000 1.00 63.44 373 LYS A CA 1
ATOM 2964 C C . LYS A 1 373 ? -10.476 -20.685 58.402 1.00 63.44 373 LYS A C 1
ATOM 2966 O O . LYS A 1 373 ? -10.695 -20.199 59.504 1.00 63.44 373 LYS A O 1
ATOM 2971 N N . ARG A 1 374 ? -9.725 -20.056 57.483 1.00 61.78 374 ARG A N 1
ATOM 2972 C CA . ARG A 1 374 ? -9.091 -18.740 57.706 1.00 61.78 374 ARG A CA 1
ATOM 2973 C C . ARG A 1 374 ? -10.113 -17.615 57.908 1.00 61.78 374 ARG A C 1
ATOM 2975 O O . ARG A 1 374 ? -9.856 -16.709 58.684 1.00 61.78 374 ARG A O 1
ATOM 2982 N N . VAL A 1 375 ? -11.261 -17.684 57.229 1.00 58.88 375 VAL A N 1
ATOM 2983 C CA . VAL A 1 375 ? -12.336 -16.685 57.341 1.00 58.88 375 VAL A CA 1
ATOM 2984 C C . VAL A 1 375 ? -13.036 -16.799 58.688 1.00 58.88 375 VAL A C 1
ATOM 2986 O O . VAL A 1 375 ? -13.241 -15.784 59.341 1.00 58.88 375 VAL A O 1
ATOM 2989 N N . ALA A 1 376 ? -13.346 -18.023 59.125 1.00 65.12 376 ALA A N 1
ATOM 2990 C CA . ALA A 1 376 ? -13.947 -18.246 60.437 1.00 65.12 376 ALA A CA 1
ATOM 2991 C C . ALA A 1 376 ? -13.013 -17.800 61.565 1.00 65.12 376 ALA A C 1
ATOM 2993 O O . ALA A 1 376 ? -13.445 -17.054 62.435 1.00 65.12 376 ALA A O 1
ATOM 2994 N N . SER A 1 377 ? -11.727 -18.167 61.486 1.00 71.19 377 SER A N 1
ATOM 2995 C CA . SER A 1 377 ? -10.691 -17.707 62.419 1.00 71.19 377 SER A CA 1
ATOM 2996 C C . SER A 1 377 ? -10.611 -16.178 62.469 1.00 71.19 377 SER A C 1
ATOM 2998 O O . SER A 1 377 ? -10.707 -15.594 63.545 1.00 71.19 377 SER A O 1
ATOM 3000 N N . ALA A 1 378 ? -10.513 -15.502 61.322 1.00 66.88 378 ALA A N 1
ATOM 3001 C CA . ALA A 1 378 ? -10.47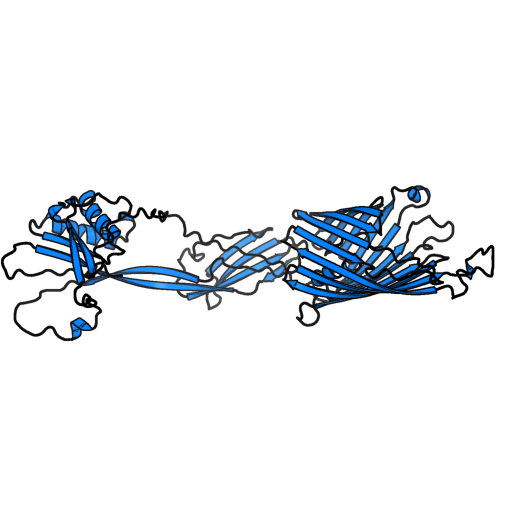1 -14.043 61.290 1.00 66.88 378 ALA A CA 1
ATOM 3002 C C . ALA A 1 378 ? -11.743 -13.402 61.878 1.00 66.88 378 ALA A C 1
ATOM 3004 O O . ALA A 1 378 ? -11.650 -12.385 62.558 1.00 66.88 378 ALA A O 1
ATOM 3005 N N . PHE A 1 379 ? -12.916 -14.002 61.657 1.00 71.81 379 PHE A N 1
ATOM 3006 C CA . PHE A 1 379 ? -14.186 -13.498 62.178 1.00 71.81 379 PHE A CA 1
ATOM 3007 C C . PHE A 1 379 ? -14.275 -13.601 63.705 1.00 71.81 379 PHE A C 1
ATOM 3009 O O . PHE A 1 379 ? -14.618 -12.619 64.360 1.00 71.81 379 PHE A O 1
ATOM 3016 N N . VAL A 1 380 ? -13.895 -14.739 64.298 1.00 77.50 380 VAL A N 1
ATOM 3017 C CA . VAL A 1 380 ? -13.862 -14.863 65.765 1.00 77.50 380 VAL A CA 1
ATOM 3018 C C . VAL A 1 380 ? -12.794 -13.956 66.391 1.00 77.50 380 VAL A C 1
ATOM 3020 O O . VAL A 1 380 ? -13.060 -13.316 67.406 1.00 77.50 380 VAL A O 1
ATOM 3023 N N . HIS A 1 381 ? -11.629 -13.781 65.752 1.00 77.56 381 HIS A N 1
ATOM 3024 C CA . HIS A 1 381 ? -10.633 -12.800 66.207 1.00 77.56 381 HIS A CA 1
ATOM 3025 C C . HIS A 1 381 ? -11.148 -11.360 66.114 1.00 77.56 381 HIS A C 1
ATOM 3027 O O . HIS A 1 381 ? -10.835 -10.556 66.987 1.00 77.56 381 HIS A O 1
ATOM 3033 N N . HIS A 1 382 ? -11.947 -11.027 65.098 1.00 76.44 382 HIS A N 1
ATOM 3034 C CA . HIS A 1 382 ? -12.574 -9.713 64.976 1.00 76.44 382 HIS A CA 1
ATOM 3035 C C . HIS A 1 382 ? -13.600 -9.471 66.093 1.00 76.44 382 HIS A C 1
ATOM 3037 O O . HIS A 1 382 ? -13.573 -8.413 66.714 1.00 76.44 382 HIS A O 1
ATOM 3043 N N . LEU A 1 383 ? -14.436 -10.460 66.433 1.00 77.75 383 LEU A N 1
ATOM 3044 C CA . LEU A 1 383 ? -15.353 -10.365 67.578 1.00 77.75 383 LEU A CA 1
ATOM 3045 C C . LEU A 1 383 ? -14.610 -10.133 68.901 1.00 77.75 383 LEU A C 1
ATOM 3047 O O . LEU A 1 383 ? -14.993 -9.263 69.682 1.00 77.75 383 LEU A O 1
ATOM 3051 N N . HIS A 1 384 ? -13.518 -10.858 69.132 1.00 84.75 384 HIS A N 1
ATOM 3052 C CA . HIS A 1 384 ? -12.677 -10.651 70.308 1.00 84.75 384 HIS A CA 1
ATOM 3053 C C . HIS A 1 384 ? -12.026 -9.258 70.313 1.00 84.75 384 HIS A C 1
ATOM 3055 O O . HIS A 1 384 ? -12.144 -8.516 71.285 1.00 84.75 384 HIS A O 1
ATOM 3061 N N . ALA A 1 385 ? -11.359 -8.878 69.220 1.00 79.19 385 ALA A N 1
ATOM 3062 C CA . ALA A 1 385 ? -10.548 -7.664 69.150 1.00 79.19 385 ALA A CA 1
ATOM 3063 C C . ALA A 1 385 ? -11.371 -6.368 69.075 1.00 79.19 385 ALA A C 1
ATOM 3065 O O . ALA A 1 385 ? -10.970 -5.365 69.658 1.00 79.19 385 ALA A O 1
ATOM 3066 N N . VAL A 1 386 ? -12.496 -6.375 68.355 1.00 79.81 386 VAL A N 1
ATOM 3067 C CA . VAL A 1 386 ? -13.307 -5.172 68.100 1.00 79.81 386 VAL A CA 1
ATOM 3068 C C . VAL A 1 386 ? -14.460 -5.047 69.088 1.00 79.81 386 VAL A C 1
ATOM 3070 O O . VAL A 1 386 ? -14.759 -3.947 69.545 1.00 79.81 386 VAL A O 1
ATOM 3073 N N . TYR A 1 387 ? -15.083 -6.165 69.469 1.00 79.75 387 TYR A N 1
ATOM 3074 C CA . TYR A 1 387 ? -16.266 -6.153 70.332 1.00 79.75 387 TYR A CA 1
ATOM 3075 C C . TYR A 1 387 ? -15.992 -6.593 71.779 1.00 79.75 387 TYR A C 1
ATOM 3077 O O . TYR A 1 387 ? -16.896 -6.506 72.617 1.00 79.75 387 TYR A O 1
ATOM 3085 N N . GLY A 1 388 ? -14.760 -7.008 72.096 1.00 82.44 388 GLY A N 1
ATOM 3086 C CA . GLY A 1 388 ? -14.334 -7.361 73.453 1.00 82.44 388 GLY A CA 1
ATOM 3087 C C . GLY A 1 388 ? -14.961 -8.651 73.983 1.00 82.44 388 GLY A C 1
ATOM 3088 O O . GLY A 1 388 ? -15.169 -8.779 75.188 1.00 82.44 388 GLY A O 1
ATOM 3089 N N . ILE A 1 389 ? -15.328 -9.584 73.099 1.00 84.00 389 ILE A N 1
ATOM 3090 C CA . ILE A 1 389 ? -15.882 -10.882 73.505 1.00 84.00 389 ILE A CA 1
ATOM 3091 C C . ILE A 1 389 ? -14.759 -11.759 74.053 1.00 84.00 389 ILE A C 1
ATOM 3093 O O . ILE A 1 389 ? -13.728 -11.895 73.402 1.00 84.00 389 ILE A O 1
ATOM 3097 N N . ALA A 1 390 ? -14.961 -12.361 75.225 1.00 82.25 390 ALA A N 1
ATOM 3098 C CA . ALA A 1 390 ? -13.971 -13.234 75.847 1.00 82.25 390 ALA A CA 1
ATOM 3099 C C . ALA A 1 390 ? -13.656 -14.451 74.953 1.00 82.25 390 ALA A C 1
ATOM 3101 O O . ALA A 1 390 ? -14.546 -15.023 74.321 1.00 82.25 390 ALA A O 1
ATOM 3102 N N . ALA A 1 391 ? -12.374 -14.805 74.853 1.00 80.06 391 ALA A N 1
ATOM 3103 C CA . ALA A 1 391 ? -11.884 -15.802 73.903 1.00 80.06 391 ALA A CA 1
ATOM 3104 C C . ALA A 1 391 ? -12.398 -17.225 74.185 1.00 80.06 391 ALA A C 1
ATOM 3106 O O . ALA A 1 391 ? -12.624 -17.994 73.253 1.00 80.06 391 ALA A O 1
ATOM 3107 N N . ASP A 1 392 ? -12.673 -17.530 75.452 1.00 80.12 392 ASP A N 1
ATOM 3108 C CA . ASP A 1 392 ? -13.304 -18.766 75.923 1.00 80.12 392 ASP A CA 1
ATOM 3109 C C . ASP A 1 392 ? -14.757 -18.924 75.446 1.00 80.12 392 ASP A C 1
ATOM 3111 O O . ASP A 1 392 ? -15.283 -20.035 75.407 1.00 80.12 392 ASP A O 1
ATOM 3115 N N . LYS A 1 393 ? -15.403 -17.829 75.025 1.00 76.94 393 LYS A N 1
ATOM 3116 C CA . LYS A 1 393 ? -16.740 -17.849 74.422 1.00 76.94 393 LYS A CA 1
ATOM 3117 C C . LYS A 1 393 ? -16.732 -18.071 72.911 1.00 76.94 393 LYS A C 1
ATOM 3119 O O . LYS A 1 393 ? -17.811 -18.137 72.320 1.00 76.94 393 LYS A O 1
ATOM 3124 N N . LEU A 1 394 ? -15.564 -18.143 72.270 1.00 80.00 394 LEU A N 1
ATOM 3125 C CA . LEU A 1 394 ? -15.429 -18.135 70.815 1.00 80.00 394 LEU A CA 1
ATOM 3126 C C . LEU A 1 394 ? -14.706 -19.381 70.300 1.00 80.00 394 LEU A C 1
ATOM 3128 O O . LEU A 1 394 ? -13.520 -19.603 70.548 1.00 80.00 394 LEU A O 1
ATOM 3132 N N . GLU A 1 395 ? -15.407 -20.152 69.478 1.00 77.12 395 GLU A N 1
ATOM 3133 C CA . GLU A 1 395 ? -14.859 -21.310 68.779 1.00 77.12 395 GLU A CA 1
ATOM 3134 C C . GLU A 1 395 ? -15.147 -21.203 67.278 1.00 77.12 395 GLU A C 1
ATOM 3136 O O . GLU A 1 395 ? -16.147 -20.633 66.838 1.00 77.12 395 GLU A O 1
ATOM 3141 N N . TYR A 1 396 ? -14.289 -21.799 66.456 1.00 73.50 396 TYR A N 1
ATOM 3142 C CA . TYR A 1 396 ? -14.602 -22.023 65.048 1.00 73.50 396 TYR A CA 1
ATOM 3143 C C . TYR A 1 396 ? -14.290 -23.460 64.653 1.00 73.50 396 TYR A C 1
ATOM 3145 O O . TYR A 1 396 ? -13.410 -24.097 65.232 1.00 73.50 396 TYR A O 1
ATOM 3153 N N . GLY A 1 397 ? -15.016 -23.987 63.670 1.00 67.88 397 GLY A N 1
ATOM 3154 C CA . GLY A 1 397 ? -14.859 -25.368 63.243 1.00 67.88 397 GLY A CA 1
ATOM 3155 C C . GLY A 1 397 ? -15.120 -25.613 61.766 1.00 67.88 397 GLY A C 1
ATOM 3156 O O . GLY A 1 397 ? -15.700 -24.789 61.058 1.00 67.88 397 GLY A O 1
ATOM 3157 N N . TRP A 1 398 ? -14.643 -26.759 61.288 1.00 63.94 398 TRP A N 1
ATOM 3158 C CA . TRP A 1 398 ? -14.839 -27.222 59.916 1.00 63.94 398 TRP A CA 1
ATOM 3159 C C . TRP A 1 398 ? -14.991 -28.742 59.861 1.00 63.94 398 TRP A C 1
ATOM 3161 O O . TRP A 1 398 ? -14.521 -29.452 60.752 1.00 63.94 398 TRP A O 1
ATOM 3171 N N . ALA A 1 399 ? -15.654 -29.242 58.818 1.00 61.50 399 ALA A N 1
ATOM 3172 C CA . ALA A 1 399 ? -15.809 -30.679 58.593 1.00 61.50 399 ALA A CA 1
ATOM 3173 C C . ALA A 1 399 ? -14.471 -31.325 58.188 1.00 61.50 399 ALA A C 1
ATOM 3175 O O . ALA A 1 399 ? -13.755 -30.785 57.339 1.00 61.50 399 ALA A O 1
ATOM 3176 N N . VAL A 1 400 ? -14.147 -32.469 58.791 1.00 54.12 400 VAL A N 1
ATOM 3177 C CA . VAL A 1 400 ? -12.971 -33.303 58.506 1.00 54.12 400 VAL A CA 1
ATOM 3178 C C . VAL A 1 400 ? -13.451 -34.702 58.118 1.00 54.12 400 VAL A C 1
ATOM 3180 O O . VAL A 1 400 ? -14.268 -35.286 58.828 1.00 54.12 400 VAL A O 1
ATOM 3183 N N . ASN A 1 401 ? -12.942 -35.240 57.008 1.00 51.94 401 ASN A N 1
ATOM 3184 C CA . ASN A 1 401 ? -13.205 -36.618 56.590 1.00 51.94 401 ASN A CA 1
ATOM 3185 C C . ASN A 1 401 ? -12.220 -37.583 57.275 1.00 51.94 401 ASN A C 1
ATOM 3187 O O . ASN A 1 401 ? -11.033 -37.266 57.400 1.00 51.94 401 ASN A O 1
ATOM 3191 N N . HIS A 1 402 ? -12.680 -38.779 57.665 1.00 46.81 402 HIS A N 1
ATOM 3192 C CA . HIS A 1 402 ? -11.800 -39.871 58.098 1.00 46.81 402 HIS A CA 1
ATOM 3193 C C . HIS A 1 402 ? -10.877 -40.291 56.935 1.00 46.81 402 HIS A C 1
ATOM 3195 O O . HIS A 1 402 ? -11.276 -41.030 56.041 1.00 46.81 402 HIS A O 1
ATOM 3201 N N . GLY A 1 403 ? -9.646 -39.769 56.925 1.00 43.69 403 GLY A N 1
ATOM 3202 C CA . GLY A 1 403 ? -8.629 -40.038 55.898 1.00 43.69 403 GLY A CA 1
ATOM 3203 C C . GLY A 1 403 ? -7.604 -38.912 55.710 1.00 43.69 403 GLY A C 1
ATOM 3204 O O . GLY A 1 403 ? -6.482 -39.175 55.288 1.00 43.69 403 GLY A O 1
ATOM 3205 N N . ASP A 1 404 ? -7.944 -37.677 56.094 1.00 46.66 404 ASP A N 1
ATOM 3206 C CA . ASP A 1 404 ? -7.116 -36.482 55.842 1.00 46.66 404 ASP A CA 1
ATOM 3207 C C . ASP A 1 404 ? -6.138 -36.116 56.984 1.00 46.66 404 ASP A C 1
ATOM 3209 O O . ASP A 1 404 ? -5.604 -35.003 57.025 1.00 46.66 404 ASP A O 1
ATOM 3213 N N . GLU A 1 405 ? -5.851 -37.028 57.922 1.00 41.44 405 GLU A N 1
ATOM 3214 C CA . GLU A 1 405 ? -5.001 -36.739 59.098 1.00 41.44 405 GLU A CA 1
ATOM 3215 C C . GLU A 1 405 ? -3.521 -36.424 58.774 1.00 41.44 405 GLU A C 1
ATOM 3217 O O . GLU A 1 405 ? -2.774 -36.005 59.657 1.00 41.44 405 GLU A O 1
ATOM 3222 N N . ALA A 1 406 ? -3.079 -36.533 57.516 1.00 37.25 406 ALA A N 1
ATOM 3223 C CA . ALA A 1 406 ? -1.662 -36.442 57.147 1.00 37.25 406 ALA A CA 1
ATOM 3224 C C . ALA A 1 406 ? -1.170 -35.082 56.597 1.00 37.25 406 ALA A C 1
ATOM 3226 O O . ALA A 1 406 ? -0.019 -34.990 56.174 1.00 37.25 406 ALA A O 1
ATOM 3227 N N . ALA A 1 407 ? -1.965 -34.005 56.609 1.00 35.69 407 ALA A N 1
ATOM 3228 C CA . ALA A 1 407 ? -1.544 -32.711 56.041 1.00 35.69 407 ALA A CA 1
ATOM 3229 C C . ALA A 1 407 ? -1.485 -31.560 57.065 1.00 35.69 407 ALA A C 1
ATOM 3231 O O . ALA A 1 407 ? -2.026 -30.474 56.847 1.00 35.69 407 ALA A O 1
ATOM 3232 N N . ASN A 1 408 ? -0.774 -31.763 58.178 1.00 36.56 408 ASN A N 1
ATOM 3233 C CA . ASN A 1 408 ? -0.288 -30.658 59.012 1.00 36.56 408 ASN A CA 1
ATOM 3234 C C . ASN A 1 408 ? 0.964 -30.036 58.374 1.00 36.56 408 ASN A C 1
ATOM 3236 O O . ASN A 1 408 ? 2.090 -30.260 58.804 1.00 36.56 408 ASN A O 1
ATOM 3240 N N . GLY A 1 409 ? 0.750 -29.232 57.337 1.00 31.42 409 GLY A N 1
ATOM 3241 C CA . GLY A 1 409 ? 1.741 -28.299 56.818 1.00 31.42 409 GLY A CA 1
ATOM 3242 C C . GLY A 1 409 ? 1.109 -26.920 56.735 1.00 31.42 409 GLY A C 1
ATOM 3243 O O . GLY A 1 409 ? 0.178 -26.711 55.956 1.00 31.42 409 GLY A O 1
ATOM 3244 N N . TYR A 1 410 ? 1.591 -25.971 57.539 1.00 36.56 410 TYR A N 1
ATOM 3245 C CA . TYR A 1 410 ? 1.283 -24.551 57.374 1.00 36.56 410 TYR A CA 1
ATOM 3246 C C . TYR A 1 410 ? 1.892 -24.066 56.051 1.00 36.56 410 TYR A C 1
ATOM 3248 O O . TYR A 1 410 ? 2.974 -23.494 56.010 1.00 36.56 410 TYR A O 1
ATOM 3256 N N . GLY A 1 411 ? 1.198 -24.338 54.945 1.00 27.38 411 GLY A N 1
ATOM 3257 C CA . GLY A 1 411 ? 1.541 -23.836 53.625 1.00 27.38 411 GLY A CA 1
ATOM 3258 C C . GLY A 1 411 ? 1.268 -22.338 53.553 1.00 27.38 411 GLY A C 1
ATOM 3259 O O . GLY A 1 411 ? 0.114 -21.893 53.522 1.00 27.38 411 GLY A O 1
ATOM 3260 N N . THR A 1 412 ? 2.343 -21.559 53.527 1.00 28.91 412 THR A N 1
ATOM 3261 C CA . THR A 1 412 ? 2.363 -20.140 53.177 1.00 28.91 412 THR A CA 1
ATOM 3262 C C . THR A 1 412 ? 2.026 -19.974 51.696 1.00 28.91 412 THR A C 1
ATOM 3264 O O . THR A 1 412 ? 2.893 -19.714 50.870 1.00 28.91 412 THR A O 1
ATOM 3267 N N . ASN A 1 413 ? 0.752 -20.128 51.340 1.00 27.70 413 ASN A N 1
ATOM 3268 C CA . ASN A 1 413 ? 0.260 -19.568 50.090 1.00 27.70 413 ASN A CA 1
ATOM 3269 C C . ASN A 1 413 ? 0.006 -18.085 50.336 1.00 27.70 413 ASN A C 1
ATOM 3271 O O . ASN A 1 413 ? -0.934 -17.722 51.053 1.00 27.70 413 ASN A O 1
ATOM 3275 N N . SER A 1 414 ? 0.909 -17.275 49.787 1.00 26.12 414 SER A N 1
ATOM 3276 C CA . SER A 1 414 ? 0.855 -15.822 49.710 1.00 26.12 414 SER A CA 1
ATOM 3277 C C . SER A 1 414 ? -0.549 -15.388 49.305 1.00 26.12 414 SER A C 1
ATOM 3279 O O . SER A 1 414 ? -1.009 -15.670 48.197 1.00 26.12 414 SER A O 1
ATOM 3281 N N . ALA A 1 415 ? -1.250 -14.748 50.236 1.00 27.59 415 ALA A N 1
ATOM 3282 C CA . ALA A 1 415 ? -2.511 -14.101 49.958 1.00 27.59 415 ALA A CA 1
ATOM 3283 C C . ALA A 1 415 ? -2.232 -12.972 48.963 1.00 27.59 415 ALA A C 1
ATOM 3285 O O . ALA A 1 415 ? -1.533 -12.009 49.269 1.00 27.59 415 ALA A O 1
ATOM 3286 N N . SER A 1 416 ? -2.751 -13.096 47.744 1.00 24.41 416 SER A N 1
ATOM 3287 C CA . SER A 1 416 ? -2.897 -11.940 46.875 1.00 24.41 416 SER A CA 1
ATOM 3288 C C . SER A 1 416 ? -3.916 -11.019 47.539 1.00 24.41 416 SER A C 1
ATOM 3290 O O . SER A 1 416 ? -5.119 -11.293 47.516 1.00 24.41 416 SER A O 1
ATOM 3292 N N . THR A 1 417 ? -3.419 -9.965 48.173 1.00 24.73 417 THR A N 1
ATOM 3293 C CA . THR A 1 417 ? -4.190 -8.862 48.735 1.00 24.73 417 THR A CA 1
ATOM 3294 C C . THR A 1 417 ? -5.149 -8.354 47.654 1.00 24.73 417 THR A C 1
ATOM 3296 O O . THR A 1 417 ? -4.717 -7.792 46.647 1.00 24.73 417 THR A O 1
ATOM 3299 N N . LEU A 1 418 ? -6.455 -8.590 47.813 1.00 26.77 418 LEU A N 1
ATOM 3300 C CA . LEU A 1 418 ? -7.478 -8.015 46.937 1.00 26.77 418 LEU A CA 1
ATOM 3301 C C . LEU A 1 418 ? -7.570 -6.521 47.256 1.00 26.77 418 LEU A C 1
ATOM 3303 O O . LEU A 1 418 ? -8.359 -6.090 48.094 1.00 26.77 418 LEU A O 1
ATOM 3307 N N . SER A 1 419 ? -6.689 -5.737 46.632 1.00 25.31 419 SER A N 1
ATOM 3308 C CA . SER A 1 419 ? -6.637 -4.294 46.817 1.00 25.31 419 SER A CA 1
ATOM 3309 C C . SER A 1 419 ? -7.886 -3.630 46.231 1.00 25.31 419 SER A C 1
ATOM 3311 O O . SER A 1 419 ? -8.397 -3.975 45.164 1.00 25.31 419 SER A O 1
ATOM 3313 N N . ARG A 1 420 ? -8.371 -2.642 46.980 1.00 28.66 420 ARG A N 1
ATOM 3314 C CA . ARG A 1 420 ? -9.642 -1.909 46.881 1.00 28.66 420 ARG A CA 1
ATOM 3315 C C . ARG A 1 420 ? -9.881 -1.139 45.563 1.00 28.66 420 ARG A C 1
ATOM 3317 O O . ARG A 1 420 ? -10.808 -0.341 45.505 1.00 28.66 420 ARG A O 1
ATOM 3324 N N . GLN A 1 421 ? -9.066 -1.310 44.517 1.00 30.44 421 GLN A N 1
ATOM 3325 C CA . GLN A 1 421 ? -8.998 -0.366 43.385 1.00 30.44 421 GLN A CA 1
ATOM 3326 C C . GLN A 1 421 ? -9.249 -0.921 41.974 1.00 30.44 421 GLN A C 1
ATOM 3328 O O . GLN A 1 421 ? -9.164 -0.163 41.009 1.00 30.44 421 GLN A O 1
ATOM 3333 N N . GLN A 1 422 ? -9.630 -2.184 41.794 1.00 30.94 422 GLN A N 1
ATOM 3334 C CA . GLN A 1 422 ? -9.894 -2.713 40.448 1.00 30.94 422 GLN A CA 1
ATOM 3335 C C . GLN A 1 422 ? -11.388 -2.836 40.145 1.00 30.94 422 GLN A C 1
ATOM 3337 O O . GLN A 1 422 ? -11.921 -3.931 40.116 1.00 30.94 422 GLN A O 1
ATOM 3342 N N . ASN A 1 423 ? -12.065 -1.713 39.896 1.00 34.47 423 ASN A N 1
ATOM 3343 C CA . ASN A 1 423 ? -13.352 -1.701 39.176 1.00 34.47 423 ASN A CA 1
ATOM 3344 C C . ASN A 1 423 ? -13.489 -0.476 38.246 1.00 34.47 423 ASN A C 1
ATOM 3346 O O . ASN A 1 423 ? -14.588 -0.016 37.954 1.00 34.47 423 ASN A O 1
ATOM 3350 N N . LEU A 1 424 ? -12.372 0.063 37.747 1.00 35.22 424 LEU A N 1
ATOM 3351 C CA . LEU A 1 424 ? -12.367 0.975 36.599 1.00 35.22 424 LEU A CA 1
ATOM 3352 C C . LEU A 1 424 ? -12.202 0.133 35.333 1.00 35.22 424 LEU A C 1
ATOM 3354 O O . LEU A 1 424 ? -11.091 -0.104 34.858 1.00 35.22 424 LEU A O 1
ATOM 3358 N N . PHE A 1 425 ? -13.314 -0.371 34.807 1.00 43.03 425 PHE A N 1
ATOM 3359 C CA . PHE A 1 425 ? -13.298 -1.117 33.556 1.00 43.03 425 PHE A CA 1
ATOM 3360 C C . PHE A 1 425 ? -12.941 -0.159 32.414 1.00 43.03 425 PHE A C 1
ATOM 3362 O O . PHE A 1 425 ? -13.512 0.920 32.263 1.00 43.03 425 PHE A O 1
ATOM 3369 N N . SER A 1 426 ? -11.937 -0.529 31.623 1.00 36.03 426 SER A N 1
ATOM 3370 C CA . SER A 1 426 ? -11.551 0.227 30.433 1.00 36.03 426 SER A CA 1
ATOM 3371 C C . SER A 1 426 ? -12.169 -0.425 29.202 1.00 36.03 426 SER A C 1
ATOM 3373 O O . SER A 1 426 ? -11.944 -1.598 28.911 1.00 36.03 426 SER A O 1
ATOM 3375 N N . LEU A 1 427 ? -12.958 0.342 28.458 1.00 37.97 427 LEU A N 1
ATOM 3376 C CA . LEU A 1 427 ? -13.203 0.080 27.049 1.00 37.97 427 LEU A CA 1
ATOM 3377 C C . LEU A 1 427 ? -11.909 0.450 26.322 1.00 37.97 427 LEU A C 1
ATOM 3379 O O . LEU A 1 427 ? -11.489 1.601 26.339 1.00 37.97 427 LEU A O 1
ATOM 3383 N N . ALA A 1 428 ? -11.238 -0.521 25.716 1.00 40.62 428 ALA A N 1
ATOM 3384 C CA . ALA A 1 428 ? -10.075 -0.266 24.875 1.00 40.62 428 ALA A CA 1
ATOM 3385 C C . ALA A 1 428 ? -10.522 -0.382 23.416 1.00 40.62 428 ALA A C 1
ATOM 3387 O O . ALA A 1 428 ? -10.419 -1.477 22.856 1.00 40.62 428 ALA A O 1
ATOM 3388 N N . PRO A 1 429 ? -11.078 0.682 22.799 1.00 42.03 429 PRO A N 1
ATOM 3389 C CA . PRO A 1 429 ? -11.427 0.649 21.389 1.00 42.03 429 PRO A CA 1
ATOM 3390 C C . PRO A 1 429 ? -10.178 0.319 20.564 1.00 42.03 429 PRO A C 1
ATOM 3392 O O . PRO A 1 429 ? -9.370 1.184 20.249 1.00 42.03 429 PRO A O 1
ATOM 3395 N N . LYS A 1 430 ? -10.001 -0.958 20.210 1.00 41.84 430 LYS A N 1
ATOM 3396 C CA . LYS A 1 430 ? -9.030 -1.354 19.196 1.00 41.84 430 LYS A CA 1
ATOM 3397 C C . LYS A 1 430 ? -9.605 -0.995 17.844 1.00 41.84 430 LYS A C 1
ATOM 3399 O O . LYS A 1 430 ? -10.342 -1.774 17.247 1.00 41.84 430 LYS A O 1
ATOM 3404 N N . ILE A 1 431 ? -9.230 0.188 17.392 1.00 45.78 431 ILE A N 1
ATOM 3405 C CA . ILE A 1 431 ? -9.529 0.670 16.060 1.00 45.78 431 ILE A CA 1
ATOM 3406 C C . ILE A 1 431 ? -8.710 -0.165 15.081 1.00 45.78 431 ILE A C 1
ATOM 3408 O O . ILE A 1 431 ? -7.501 0.005 14.954 1.00 45.78 431 ILE A O 1
ATOM 3412 N N . LYS A 1 432 ? -9.367 -1.091 14.386 1.00 42.41 432 LYS A N 1
ATOM 3413 C CA . LYS A 1 432 ? -8.793 -1.715 13.198 1.00 42.41 432 LYS A CA 1
ATOM 3414 C C . LYS A 1 432 ? -9.110 -0.850 11.984 1.00 42.41 432 LYS A C 1
ATOM 3416 O O . LYS A 1 432 ? -10.158 -1.021 11.376 1.00 42.41 432 LYS A O 1
ATOM 3421 N N . ARG A 1 433 ? -8.211 0.062 11.604 1.00 50.06 433 ARG A N 1
ATOM 3422 C CA . ARG A 1 433 ? -8.314 0.725 10.296 1.00 50.06 433 ARG A CA 1
ATOM 3423 C C . ARG A 1 433 ? -8.006 -0.294 9.210 1.00 50.06 433 ARG A C 1
ATOM 3425 O O . ARG A 1 433 ? -6.858 -0.701 9.057 1.00 50.06 433 ARG A O 1
ATOM 3432 N N . LYS A 1 434 ? -9.012 -0.657 8.419 1.00 43.25 434 LYS A N 1
ATOM 3433 C CA . LYS A 1 434 ? -8.793 -1.466 7.212 1.00 43.25 434 LYS A CA 1
ATOM 3434 C C . LYS A 1 434 ? -7.975 -0.710 6.152 1.00 43.25 434 LYS A C 1
ATOM 3436 O O . LYS A 1 434 ? -7.257 -1.326 5.379 1.00 43.25 434 LYS A O 1
ATOM 3441 N N . TYR A 1 435 ? -8.034 0.627 6.170 1.00 49.06 435 TYR A N 1
ATOM 3442 C CA . TYR A 1 435 ? -7.295 1.508 5.264 1.00 49.06 435 TYR A CA 1
ATOM 3443 C C . TYR A 1 435 ? -6.659 2.642 6.050 1.00 49.06 435 TYR A C 1
ATOM 3445 O O . TYR A 1 435 ? -7.336 3.396 6.750 1.00 49.06 435 TYR A O 1
ATOM 3453 N N . ASN A 1 436 ? -5.345 2.777 5.936 1.00 48.34 436 ASN A N 1
ATOM 3454 C CA . ASN A 1 436 ? -4.572 3.618 6.834 1.00 48.34 436 ASN A CA 1
ATOM 3455 C C . ASN A 1 436 ? -4.438 5.069 6.300 1.00 48.34 436 ASN A C 1
ATOM 3457 O O . ASN A 1 436 ? -3.463 5.747 6.589 1.00 48.34 436 ASN A O 1
ATOM 3461 N N . ARG A 1 437 ? -5.392 5.595 5.515 1.00 54.25 437 ARG A N 1
ATOM 3462 C CA . ARG A 1 437 ? -5.310 6.971 4.969 1.00 54.25 437 ARG A CA 1
ATOM 3463 C C . ARG A 1 437 ? -5.242 8.043 6.074 1.00 54.25 437 ARG A C 1
ATOM 3465 O O . ARG A 1 437 ? -5.738 7.843 7.182 1.00 54.25 437 ARG A O 1
ATOM 3472 N N . PHE A 1 438 ? -4.658 9.201 5.756 1.00 51.94 438 PHE A N 1
ATOM 3473 C CA . PHE A 1 438 ? -4.640 10.380 6.631 1.00 51.94 438 PHE A CA 1
ATOM 3474 C C . PHE A 1 438 ? -6.062 10.922 6.823 1.00 51.94 438 PHE A C 1
ATOM 3476 O O . PHE A 1 438 ? -6.627 11.539 5.919 1.00 51.94 438 PHE A O 1
ATOM 3483 N N . ILE A 1 439 ? -6.658 10.661 7.985 1.00 58.09 439 ILE A N 1
ATOM 3484 C CA . ILE A 1 439 ? -7.976 11.181 8.362 1.00 58.09 439 ILE A CA 1
ATOM 3485 C C . ILE A 1 439 ? -7.820 11.922 9.674 1.00 58.09 439 ILE A C 1
ATOM 3487 O O . ILE A 1 439 ? -7.451 11.325 10.684 1.00 58.09 439 ILE A O 1
ATOM 3491 N N . GLU A 1 440 ? -8.127 13.211 9.647 1.00 64.12 440 GLU A N 1
ATOM 3492 C CA . GLU A 1 440 ? -8.339 14.006 10.843 1.00 64.12 440 GLU A CA 1
ATOM 3493 C C . GLU A 1 440 ? -9.825 13.950 11.191 1.00 64.12 440 GLU A C 1
ATOM 3495 O O . GLU A 1 440 ? -10.699 14.234 10.358 1.00 64.12 440 GLU A O 1
ATOM 3500 N N . LEU A 1 441 ? -10.124 13.558 12.427 1.00 72.94 441 LEU A N 1
ATOM 3501 C CA . LEU A 1 441 ? -11.490 13.608 12.925 1.00 72.94 441 LEU A CA 1
ATOM 3502 C C . LEU A 1 441 ? -11.808 15.041 13.347 1.00 72.94 441 LEU A C 1
ATOM 3504 O O . LEU A 1 441 ? -10.955 15.761 13.865 1.00 72.94 441 LEU A O 1
ATOM 3508 N N . SER A 1 442 ? -13.051 15.457 13.144 1.00 82.62 442 SER A N 1
ATOM 3509 C CA . SER A 1 442 ? -13.586 16.661 13.775 1.00 82.62 442 SER A CA 1
ATOM 3510 C C . SER A 1 442 ? -14.232 16.317 15.115 1.00 82.62 442 SER A C 1
ATOM 3512 O O . SER A 1 442 ? -14.005 16.999 16.108 1.00 82.62 442 SER A O 1
ATOM 3514 N N . GLU A 1 443 ? -15.012 15.234 15.160 1.00 88.38 443 GLU A N 1
ATOM 3515 C CA . GLU A 1 443 ? -15.684 14.749 16.369 1.00 88.38 443 GLU A CA 1
ATOM 3516 C C . GLU A 1 443 ? -15.804 13.223 16.354 1.00 88.38 443 GLU A C 1
ATOM 3518 O O . GLU A 1 443 ? -15.904 12.596 15.297 1.00 88.38 443 GLU A O 1
ATOM 3523 N N . TRP A 1 444 ? -15.845 12.621 17.537 1.00 89.81 444 TRP A N 1
ATOM 3524 C CA . TRP A 1 444 ? -16.211 11.224 17.729 1.00 89.81 444 TRP A CA 1
ATOM 3525 C C . TRP A 1 444 ? -17.152 11.075 18.923 1.00 89.81 444 TRP A C 1
ATOM 3527 O O . TRP A 1 444 ? -17.116 11.866 19.865 1.00 89.81 444 TRP A O 1
ATOM 3537 N N . ARG A 1 445 ? -18.023 10.063 18.863 1.00 92.06 445 ARG A N 1
ATOM 3538 C CA . ARG A 1 445 ? -19.006 9.721 19.893 1.00 92.06 445 ARG A CA 1
ATOM 3539 C C . ARG A 1 445 ? -19.060 8.212 20.087 1.00 92.06 445 ARG A C 1
ATOM 3541 O O . ARG A 1 445 ? -19.443 7.493 19.168 1.00 92.06 445 ARG A O 1
ATOM 3548 N N . LEU A 1 446 ? -18.708 7.714 21.265 1.00 89.25 446 LEU A N 1
ATOM 3549 C CA . LEU A 1 446 ? -18.952 6.322 21.647 1.00 89.25 446 LEU A CA 1
ATOM 3550 C C . LEU A 1 446 ? -20.272 6.265 22.411 1.00 89.25 446 LEU A C 1
ATOM 3552 O O . LEU A 1 446 ? -20.397 6.874 23.471 1.00 89.25 446 LEU A O 1
ATOM 3556 N N . ARG A 1 447 ? -21.247 5.529 21.877 1.00 91.69 447 ARG A N 1
ATOM 3557 C CA . ARG A 1 447 ? -22.563 5.365 22.499 1.00 91.69 447 ARG A CA 1
ATOM 3558 C C . ARG A 1 447 ? -22.730 3.965 23.037 1.00 91.69 447 ARG A C 1
ATOM 3560 O O . ARG A 1 447 ? -22.428 2.998 22.341 1.00 91.69 447 ARG A O 1
ATOM 3567 N N . ILE A 1 448 ? -23.272 3.886 24.243 1.00 89.06 448 ILE A N 1
ATOM 3568 C CA . ILE A 1 448 ? -23.741 2.659 24.871 1.00 89.06 448 ILE A CA 1
ATOM 3569 C C . ILE A 1 448 ? -25.255 2.765 24.973 1.00 89.06 448 ILE A C 1
ATOM 3571 O O . ILE A 1 448 ? -25.781 3.739 25.514 1.00 89.06 448 ILE A O 1
ATOM 3575 N N . ILE A 1 449 ? -25.939 1.777 24.415 1.00 92.00 449 ILE A N 1
ATOM 3576 C CA . ILE A 1 449 ? -27.385 1.733 24.267 1.00 92.00 449 ILE A CA 1
ATOM 3577 C C . ILE A 1 449 ? -27.969 0.490 24.941 1.00 92.00 449 ILE A C 1
ATOM 3579 O O . ILE A 1 449 ? -27.306 -0.545 25.059 1.00 92.00 449 ILE A O 1
ATOM 3583 N N . ASP A 1 450 ? -29.219 0.588 25.378 1.00 89.81 450 ASP A N 1
ATOM 3584 C CA . ASP A 1 450 ? -30.005 -0.567 25.803 1.00 89.81 450 ASP A CA 1
ATOM 3585 C C . ASP A 1 450 ? -30.494 -1.404 24.605 1.00 89.81 450 ASP A C 1
ATOM 3587 O O . ASP A 1 450 ? -30.273 -1.080 23.435 1.00 89.81 450 ASP A O 1
ATOM 3591 N N . SER A 1 451 ? -31.173 -2.514 24.902 1.00 85.00 451 SER A N 1
ATOM 3592 C CA . SER A 1 451 ? -31.775 -3.381 23.883 1.00 85.00 451 SER A CA 1
ATOM 3593 C C . SER A 1 451 ? -32.893 -2.733 23.050 1.00 85.00 451 SER A C 1
ATOM 3595 O O . SER A 1 451 ? -33.178 -3.223 21.961 1.00 85.00 451 SER A O 1
ATOM 3597 N N . GLY A 1 452 ? -33.495 -1.639 23.527 1.00 85.62 452 GLY A N 1
ATOM 3598 C CA . GLY A 1 452 ? -34.488 -0.837 22.810 1.00 85.62 452 GLY A CA 1
ATOM 3599 C C . GLY A 1 452 ? -33.884 0.313 21.993 1.00 85.62 452 GLY A C 1
ATOM 3600 O O . GLY A 1 452 ? -34.621 1.028 21.318 1.00 85.62 452 GLY A O 1
ATOM 3601 N N . GLY A 1 453 ? -32.559 0.498 22.026 1.00 85.56 453 GLY A N 1
ATOM 3602 C CA . GLY A 1 453 ? -31.853 1.574 21.329 1.00 85.56 453 GLY A CA 1
ATOM 3603 C C . GLY A 1 453 ? -31.732 2.885 22.113 1.00 85.56 453 GLY A C 1
ATOM 3604 O O . GLY A 1 453 ? -31.189 3.854 21.577 1.00 85.56 453 GLY A O 1
ATOM 3605 N N . GLY A 1 454 ? -32.194 2.933 23.365 1.00 91.00 454 GLY A N 1
ATOM 3606 C CA . GLY A 1 454 ? -32.054 4.093 24.241 1.00 91.00 454 GLY A CA 1
ATOM 3607 C C . GLY A 1 454 ? -30.596 4.325 24.632 1.00 91.00 454 GLY A C 1
ATOM 3608 O O . GLY A 1 454 ? -29.900 3.387 25.012 1.00 91.00 454 GLY A O 1
ATOM 3609 N N . VAL A 1 455 ? -30.111 5.567 24.531 1.00 91.50 455 VAL A N 1
ATOM 3610 C CA . VAL A 1 455 ? -28.731 5.919 24.908 1.00 91.50 455 VAL A CA 1
ATOM 3611 C C . VAL A 1 455 ? -28.615 5.990 26.426 1.00 91.50 455 VAL A C 1
ATOM 3613 O O . VAL A 1 455 ? -29.287 6.786 27.076 1.00 91.50 455 VAL A O 1
ATOM 3616 N N . LEU A 1 456 ? -27.738 5.160 26.979 1.00 89.75 456 LEU A N 1
ATOM 3617 C CA . LEU A 1 456 ? -27.458 5.088 28.409 1.00 89.75 456 LEU A CA 1
ATOM 3618 C C . LEU A 1 456 ? -26.217 5.886 28.779 1.00 89.75 456 LEU A C 1
ATOM 3620 O O . LEU A 1 456 ? -26.180 6.496 29.846 1.00 89.75 456 LEU A O 1
ATOM 3624 N N . LYS A 1 457 ? -25.197 5.837 27.918 1.00 89.06 457 LYS A N 1
ATOM 3625 C CA . LYS A 1 457 ? -23.923 6.523 28.109 1.00 89.06 457 LYS A CA 1
ATOM 3626 C C . LYS A 1 457 ? -23.398 7.037 26.779 1.00 89.06 457 LYS A C 1
ATOM 3628 O O . LYS A 1 457 ? -23.340 6.274 25.810 1.00 89.06 457 LYS A O 1
ATOM 3633 N N . GLU A 1 458 ? -22.968 8.291 26.746 1.00 93.19 458 GLU A N 1
ATOM 3634 C CA . GLU A 1 458 ? -22.251 8.875 25.615 1.00 93.19 458 GLU A CA 1
ATOM 3635 C C . GLU A 1 458 ? -20.876 9.401 26.054 1.00 93.19 458 GLU A C 1
ATOM 3637 O O . GLU A 1 458 ? -20.747 10.165 27.007 1.00 93.19 458 GLU A O 1
ATOM 3642 N N . PHE A 1 459 ? -19.829 8.997 25.335 1.00 88.31 459 PHE A N 1
ATOM 3643 C CA . PHE A 1 459 ? -18.514 9.632 25.406 1.00 88.31 459 PHE A CA 1
ATOM 3644 C C . PHE A 1 459 ? -18.299 10.432 24.136 1.00 88.31 459 PHE A C 1
ATOM 3646 O O . PHE A 1 459 ? -18.533 9.908 23.048 1.00 88.31 459 PHE A O 1
ATOM 3653 N N . VAL A 1 460 ? -17.820 11.664 24.265 1.00 91.88 460 VAL A N 1
ATOM 3654 C CA . VAL A 1 460 ? -17.570 12.561 23.135 1.00 91.88 460 VAL A CA 1
ATOM 3655 C C . VAL A 1 460 ? -16.130 13.046 23.194 1.00 91.88 460 VAL A C 1
ATOM 3657 O O . VAL A 1 460 ? -15.610 13.327 24.272 1.00 91.88 460 VAL A O 1
ATOM 3660 N N . GLY A 1 461 ? -15.498 13.179 22.035 1.00 86.12 461 GLY A N 1
ATOM 3661 C CA . GLY A 1 461 ? -14.207 13.841 21.912 1.00 86.12 461 GLY A CA 1
ATOM 3662 C C . GLY A 1 461 ? -13.993 14.437 20.528 1.00 86.12 461 GLY A C 1
ATOM 3663 O O . GLY A 1 461 ? -14.820 14.294 19.627 1.00 86.12 461 GLY A O 1
ATOM 3664 N N . GLN A 1 462 ? -12.879 15.146 20.380 1.00 84.00 462 GLN A N 1
ATOM 3665 C CA . GLN A 1 462 ? -12.486 15.837 19.153 1.00 84.00 462 GLN A CA 1
ATOM 3666 C C . GLN A 1 462 ? -11.090 15.383 18.721 1.00 84.00 462 GLN A C 1
ATOM 3668 O O . GLN A 1 462 ? -10.273 15.015 19.564 1.00 84.00 462 GLN A O 1
ATOM 3673 N N . PHE A 1 463 ? -10.822 15.457 17.415 1.00 73.50 463 PHE A N 1
ATOM 3674 C CA . PHE A 1 463 ? -9.526 15.170 16.782 1.00 73.50 463 PHE A CA 1
ATOM 3675 C C . PHE A 1 463 ? -9.037 13.723 16.893 1.00 73.50 463 PHE A C 1
ATOM 3677 O O . PHE A 1 463 ? -9.125 12.970 15.925 1.00 73.50 463 PHE A O 1
ATOM 3684 N N . ASP A 1 464 ? -8.531 13.327 18.056 1.00 70.81 464 ASP A N 1
ATOM 3685 C CA . ASP A 1 464 ? -7.909 12.026 18.261 1.00 70.81 464 ASP A CA 1
ATOM 3686 C C . ASP A 1 464 ? -8.827 11.125 19.094 1.00 70.81 464 ASP A C 1
ATOM 3688 O O . ASP A 1 464 ? -9.414 11.532 20.102 1.00 70.81 464 ASP A O 1
ATOM 3692 N N . LEU A 1 465 ? -8.966 9.874 18.652 1.00 73.94 465 LEU A N 1
ATOM 3693 C CA . LEU A 1 465 ? -9.605 8.829 19.443 1.00 73.94 465 LEU A CA 1
ATOM 3694 C C . LEU A 1 465 ? -8.609 8.334 20.499 1.00 73.94 465 LEU A C 1
ATOM 3696 O O . LEU A 1 465 ? -7.499 7.939 20.135 1.00 73.94 465 LEU A O 1
ATOM 3700 N N . PRO A 1 466 ? -8.975 8.324 21.790 1.00 69.12 466 PRO A N 1
ATOM 3701 C CA . PRO A 1 466 ? -8.097 7.810 22.829 1.00 69.12 466 PRO A CA 1
ATOM 3702 C C . PRO A 1 466 ? -7.900 6.297 22.668 1.00 69.12 466 PRO A C 1
ATOM 3704 O O . PRO A 1 466 ? -8.833 5.575 22.316 1.00 69.12 466 PRO A O 1
ATOM 3707 N N . GLU A 1 467 ? -6.704 5.796 22.998 1.00 59.59 467 GLU A N 1
ATOM 3708 C CA . GLU A 1 467 ? -6.419 4.350 22.975 1.00 59.59 467 GLU A CA 1
ATOM 3709 C C . GLU A 1 467 ? -7.323 3.562 23.942 1.00 59.59 467 GLU A C 1
ATOM 3711 O O . GLU A 1 467 ? -7.602 2.378 23.729 1.00 59.59 467 GLU A O 1
ATOM 3716 N N . ARG A 1 468 ? -7.776 4.210 25.027 1.00 61.56 468 ARG A N 1
ATOM 3717 C CA . ARG A 1 468 ? -8.671 3.644 26.045 1.00 61.56 468 ARG A CA 1
ATOM 3718 C C . ARG A 1 468 ? -9.658 4.689 26.557 1.00 61.56 468 ARG A C 1
ATOM 3720 O O . ARG A 1 468 ? -9.292 5.833 26.802 1.00 61.56 468 ARG A O 1
ATOM 3727 N N . ILE A 1 469 ? -10.897 4.262 26.772 1.00 67.19 469 ILE A N 1
ATOM 3728 C CA . ILE A 1 469 ? -11.973 5.010 27.424 1.00 67.19 469 ILE A CA 1
ATOM 3729 C C . ILE A 1 469 ? -12.346 4.253 28.698 1.00 67.19 469 ILE A C 1
ATOM 3731 O O . ILE A 1 469 ? -12.696 3.077 28.654 1.00 67.19 469 ILE A O 1
ATOM 3735 N N . HIS A 1 470 ? -12.268 4.909 29.851 1.00 66.50 470 HIS A N 1
ATOM 3736 C CA . HIS A 1 470 ? -12.671 4.307 31.120 1.00 66.50 470 HIS A CA 1
ATOM 3737 C C . HIS A 1 470 ? -14.166 4.521 31.356 1.00 66.50 470 HIS A C 1
ATOM 3739 O O . HIS A 1 470 ? -14.663 5.637 31.208 1.00 66.50 470 HIS A O 1
ATOM 3745 N N . TRP A 1 471 ? -14.874 3.457 31.733 1.00 71.25 471 TRP A N 1
ATOM 3746 C CA . TRP A 1 471 ? -16.292 3.513 32.061 1.00 71.25 471 TRP A CA 1
ATOM 3747 C C . TRP A 1 471 ? -16.585 2.756 33.356 1.00 71.25 471 TRP A C 1
ATOM 3749 O O . TRP A 1 471 ? -16.126 1.638 33.571 1.00 71.25 471 TRP A O 1
ATOM 3759 N N . ASP A 1 472 ? -17.377 3.378 34.219 1.00 66.44 472 ASP A N 1
ATOM 3760 C CA . ASP A 1 472 ? -17.751 2.892 35.545 1.00 66.44 472 ASP A CA 1
ATOM 3761 C C . ASP A 1 472 ? -19.103 2.156 35.566 1.00 66.44 472 ASP A C 1
ATOM 3763 O O . ASP A 1 472 ? -19.669 1.946 36.637 1.00 66.44 472 ASP A O 1
ATOM 3767 N N . TRP A 1 473 ? -19.627 1.767 34.396 1.00 71.56 473 TRP A N 1
ATOM 3768 C CA . TRP A 1 473 ? -20.919 1.079 34.231 1.00 71.56 473 TRP A CA 1
ATOM 3769 C C . TRP A 1 473 ? -22.135 1.867 34.711 1.00 71.56 473 TRP A C 1
ATOM 3771 O O . TRP A 1 473 ? -23.203 1.295 34.950 1.00 71.56 473 TRP A O 1
ATOM 3781 N N . LYS A 1 474 ? -21.998 3.186 34.843 1.00 76.25 474 LYS A N 1
ATOM 3782 C CA . LYS A 1 474 ? -23.122 4.071 35.126 1.00 76.25 474 LYS A CA 1
ATOM 3783 C C . LYS A 1 474 ? -23.643 4.698 33.846 1.00 76.25 474 LYS A C 1
ATOM 3785 O O . LYS A 1 474 ? -22.882 4.922 32.907 1.00 76.25 474 LYS A O 1
ATOM 3790 N N . SER A 1 475 ? -24.934 4.992 33.805 1.00 84.62 475 SER A N 1
ATOM 3791 C CA . SER A 1 475 ? -25.524 5.855 32.785 1.00 84.62 475 SER A CA 1
ATOM 3792 C C . SER A 1 475 ? -25.033 7.303 32.927 1.00 84.62 475 SER A C 1
ATOM 3794 O O . SER A 1 475 ? -24.397 7.671 33.918 1.00 84.62 475 SER A O 1
ATOM 3796 N N . ASP A 1 476 ? -25.377 8.171 31.978 1.00 83.25 476 ASP A N 1
ATOM 3797 C CA . ASP A 1 476 ? -25.164 9.621 32.112 1.00 83.25 476 ASP A CA 1
ATOM 3798 C C . ASP A 1 476 ? -25.959 10.246 33.265 1.00 83.25 476 ASP A C 1
ATOM 3800 O O . ASP A 1 476 ? -25.550 11.261 33.819 1.00 83.25 476 ASP A O 1
ATOM 3804 N N . SER A 1 477 ? -27.034 9.591 33.712 1.00 81.75 477 SER A N 1
ATOM 3805 C CA . SER A 1 477 ? -27.756 9.956 34.937 1.00 81.75 477 SER A CA 1
ATOM 3806 C C . SER A 1 477 ? -27.094 9.450 36.228 1.00 81.75 477 SER A C 1
ATOM 3808 O O . SER A 1 477 ? -27.668 9.599 37.305 1.00 81.75 477 SER A O 1
ATOM 3810 N N . GLY A 1 478 ? -25.913 8.826 36.145 1.00 74.88 478 GLY A N 1
ATOM 3811 C CA . GLY A 1 478 ? -25.166 8.317 37.298 1.00 74.88 478 GLY A CA 1
ATOM 3812 C C . GLY A 1 478 ? -25.742 7.040 37.916 1.00 74.88 478 GLY A C 1
ATOM 3813 O O . GLY A 1 478 ? -25.277 6.610 38.972 1.00 74.88 478 GLY A O 1
ATOM 3814 N N . LYS A 1 479 ? -26.738 6.409 37.282 1.00 73.44 479 LYS A N 1
ATOM 3815 C CA . LYS A 1 479 ? -27.330 5.154 37.760 1.00 73.44 479 LYS A CA 1
ATOM 3816 C C . LYS A 1 479 ? -26.518 3.969 37.262 1.00 73.44 479 LYS A C 1
ATOM 3818 O O . LYS A 1 479 ? -26.189 3.904 36.082 1.00 73.44 479 LYS A O 1
ATOM 3823 N N . LEU A 1 480 ? -26.230 3.019 38.149 1.00 71.31 480 LEU A N 1
ATOM 3824 C CA . LEU A 1 480 ? -25.597 1.762 37.760 1.00 71.31 480 LEU A CA 1
ATOM 3825 C C . LEU A 1 480 ? -26.522 0.990 36.811 1.00 71.31 480 LEU A C 1
ATOM 3827 O O . LEU A 1 480 ? -27.726 0.896 37.059 1.00 71.31 480 LEU A O 1
ATOM 3831 N N . LEU A 1 481 ? -25.964 0.450 35.729 1.00 74.25 481 LEU A N 1
ATOM 3832 C CA . LEU A 1 481 ? -26.732 -0.374 34.804 1.00 74.25 481 LEU A CA 1
ATOM 3833 C C . LEU A 1 481 ? -27.169 -1.693 35.456 1.00 74.25 481 LEU A C 1
ATOM 3835 O O . LEU A 1 481 ? -26.439 -2.303 36.237 1.00 74.25 481 LEU A O 1
ATOM 3839 N N . THR A 1 482 ? -28.380 -2.133 35.123 1.00 74.81 482 THR A N 1
ATOM 3840 C CA . THR A 1 482 ? -28.977 -3.372 35.631 1.00 74.81 482 THR A CA 1
ATOM 3841 C C . THR A 1 482 ? -28.507 -4.596 34.844 1.00 74.81 482 THR A C 1
ATOM 3843 O O . THR A 1 482 ? -27.811 -4.487 33.838 1.00 74.81 482 THR A O 1
ATOM 3846 N N . ALA A 1 483 ? -28.897 -5.794 35.282 1.00 70.50 483 ALA A N 1
ATOM 3847 C CA . ALA A 1 483 ? -28.711 -6.985 34.459 1.00 70.50 483 ALA A CA 1
ATOM 3848 C C . ALA A 1 483 ? -29.470 -6.843 33.132 1.00 70.50 483 ALA A C 1
ATOM 3850 O O . ALA A 1 483 ? -30.616 -6.391 33.114 1.00 70.50 483 ALA A O 1
ATOM 3851 N N . GLY A 1 484 ? -28.831 -7.224 32.030 1.00 75.38 484 GLY A N 1
ATOM 3852 C CA . GLY A 1 484 ? -29.398 -7.082 30.698 1.00 75.38 484 GLY A CA 1
ATOM 3853 C C . GLY A 1 484 ? -28.362 -7.143 29.582 1.00 75.38 484 GLY A C 1
ATOM 3854 O O . GLY A 1 484 ? -27.153 -7.198 29.810 1.00 75.38 484 GLY A O 1
ATOM 3855 N N . ASN A 1 485 ? -28.866 -7.132 28.350 1.00 82.75 485 ASN A N 1
ATOM 3856 C CA . ASN A 1 485 ? -28.048 -6.994 27.154 1.00 82.75 485 ASN A CA 1
ATOM 3857 C C . ASN A 1 485 ? -27.991 -5.521 26.749 1.00 82.75 485 ASN A C 1
ATOM 3859 O O . ASN A 1 485 ? -29.023 -4.865 26.603 1.00 82.75 485 ASN A O 1
ATOM 3863 N N . TYR A 1 486 ? -26.781 -5.050 26.505 1.00 85.56 486 TYR A N 1
ATOM 3864 C CA . TYR A 1 486 ? -26.466 -3.706 26.058 1.00 85.56 486 TYR A CA 1
ATOM 3865 C C . TYR A 1 486 ? -25.684 -3.783 24.757 1.00 85.56 486 TYR A C 1
ATOM 3867 O O . TYR A 1 486 ? -25.078 -4.809 24.433 1.00 85.56 486 TYR A O 1
ATOM 3875 N N . TYR A 1 487 ? -25.682 -2.688 24.012 1.00 88.19 487 TYR A N 1
ATOM 3876 C CA . TYR A 1 487 ? -24.895 -2.579 22.797 1.00 88.19 487 TYR A CA 1
ATOM 3877 C C . TYR A 1 487 ? -24.078 -1.307 22.815 1.00 88.19 487 TYR A C 1
ATOM 3879 O O . TYR A 1 487 ? -24.449 -0.327 23.449 1.00 88.19 487 TYR A O 1
ATOM 3887 N N . TYR A 1 488 ? -22.964 -1.303 22.103 1.00 87.38 488 TYR A N 1
ATOM 3888 C CA . TYR A 1 488 ? -22.171 -0.100 21.936 1.00 87.38 488 TYR A CA 1
ATOM 3889 C C . TYR A 1 488 ? -21.655 0.021 20.507 1.00 87.38 488 TYR A C 1
ATOM 3891 O O . TYR A 1 488 ? -21.452 -0.978 19.812 1.00 87.38 488 TYR A O 1
ATOM 3899 N N . TYR A 1 489 ? -21.470 1.258 20.058 1.00 86.62 489 TYR A N 1
ATOM 3900 C CA . TYR A 1 489 ? -20.904 1.576 18.751 1.00 86.62 489 TYR A CA 1
ATOM 3901 C C . TYR A 1 489 ? -20.219 2.943 18.783 1.00 86.62 489 TYR A C 1
ATOM 3903 O O . TYR A 1 489 ? -20.581 3.821 19.569 1.00 86.62 489 TYR A O 1
ATOM 3911 N N . LEU A 1 490 ? -19.255 3.139 17.889 1.00 85.94 490 LEU A N 1
ATOM 3912 C CA . LEU A 1 490 ? -18.590 4.418 17.687 1.00 85.94 490 LEU A CA 1
ATOM 3913 C C . LEU A 1 490 ? -19.180 5.13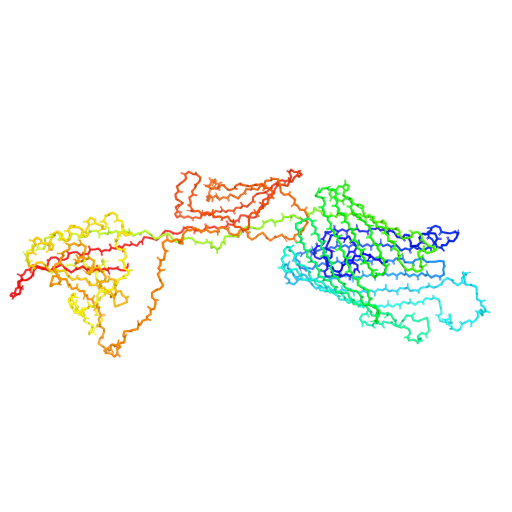4 16.481 1.00 85.94 490 LEU A C 1
ATOM 3915 O O . LEU A 1 490 ? -19.390 4.531 15.434 1.00 85.94 490 LEU A O 1
ATOM 3919 N N . GLN A 1 491 ? -19.420 6.425 16.626 1.00 88.69 491 GLN A N 1
ATOM 3920 C CA . GLN A 1 491 ? -19.692 7.362 15.551 1.00 88.69 491 GLN A CA 1
ATOM 3921 C C . GLN A 1 491 ? -18.538 8.344 15.451 1.00 88.69 491 GLN A C 1
ATOM 3923 O O . GLN A 1 491 ? -17.957 8.729 16.460 1.00 88.69 491 GLN A O 1
ATOM 3928 N N . TRP A 1 492 ? -18.209 8.770 14.243 1.00 86.81 492 TRP A N 1
ATOM 3929 C CA . TRP A 1 492 ? -17.210 9.809 14.039 1.00 86.81 492 TRP A CA 1
ATOM 3930 C C . TRP A 1 492 ? -17.554 10.642 12.819 1.00 86.81 492 TRP A C 1
ATOM 3932 O O . TRP A 1 492 ? -18.216 10.173 11.891 1.00 86.81 492 TRP A O 1
ATOM 3942 N N . ARG A 1 493 ? -17.097 11.888 12.842 1.00 83.38 493 ARG A N 1
ATOM 3943 C CA . ARG A 1 493 ? -17.170 12.826 11.733 1.00 83.38 493 ARG A CA 1
ATOM 3944 C C . ARG A 1 493 ? -15.761 13.264 11.382 1.00 83.38 493 ARG A C 1
ATOM 3946 O O . ARG A 1 493 ? -14.959 13.559 12.269 1.00 83.38 493 ARG A O 1
ATOM 3953 N N . ASP A 1 494 ? -15.458 13.274 10.095 1.00 76.12 494 ASP A N 1
ATOM 3954 C CA . ASP A 1 494 ? -14.205 13.828 9.598 1.00 76.12 494 ASP A CA 1
ATOM 3955 C C . ASP A 1 494 ? -14.291 15.353 9.407 1.00 76.12 494 ASP A C 1
ATOM 3957 O O . ASP A 1 494 ? -15.377 15.935 9.407 1.00 76.12 494 ASP A O 1
ATOM 3961 N N . LYS A 1 495 ? -13.148 16.028 9.222 1.00 68.44 495 LYS A N 1
ATOM 3962 C CA . LYS A 1 495 ? -13.126 17.479 8.943 1.00 68.44 495 LYS A CA 1
ATOM 3963 C C . LYS A 1 495 ? -13.904 17.899 7.688 1.00 68.44 495 LYS A C 1
ATOM 3965 O O . LYS A 1 495 ? -14.243 19.071 7.559 1.00 68.44 495 LYS A O 1
ATOM 3970 N N . ASN A 1 496 ? -14.231 16.958 6.803 1.00 63.81 496 ASN A N 1
ATOM 3971 C CA . ASN A 1 496 ? -15.029 17.203 5.603 1.00 63.81 496 ASN A CA 1
ATOM 3972 C C . ASN A 1 496 ? -16.542 17.063 5.866 1.00 63.81 496 ASN A C 1
ATOM 3974 O O . ASN A 1 496 ? -17.341 17.154 4.936 1.00 63.81 496 ASN A O 1
ATOM 3978 N N . GLY A 1 497 ? -16.952 16.832 7.118 1.00 71.56 497 GLY A N 1
ATOM 3979 C CA . GLY A 1 497 ? -18.350 16.723 7.530 1.00 71.56 497 GLY A CA 1
ATOM 3980 C C . GLY A 1 497 ? -18.970 15.338 7.327 1.00 71.56 497 GLY A C 1
ATOM 3981 O O . GLY A 1 497 ? -20.143 15.141 7.657 1.00 71.56 497 GLY A O 1
ATOM 3982 N N . ILE A 1 498 ? -18.216 14.353 6.831 1.00 72.12 498 ILE A N 1
ATOM 3983 C CA . ILE A 1 498 ? -18.730 13.005 6.579 1.00 72.12 498 ILE A CA 1
ATOM 3984 C C . ILE A 1 498 ? -18.839 12.268 7.909 1.00 72.12 498 ILE A C 1
ATOM 3986 O O . ILE A 1 498 ? -17.840 12.011 8.579 1.00 72.12 498 ILE A O 1
ATOM 3990 N N . SER A 1 499 ? -20.066 11.902 8.277 1.00 80.19 499 SER A N 1
ATOM 3991 C CA . SER A 1 499 ? -20.354 11.139 9.495 1.00 80.19 499 SER A CA 1
ATOM 3992 C C . SER A 1 499 ? -20.460 9.644 9.187 1.00 80.19 499 SER A C 1
ATOM 3994 O O . SER A 1 499 ? -21.111 9.252 8.220 1.00 80.19 499 SER A O 1
ATOM 3996 N N . ARG A 1 500 ? -19.830 8.804 10.010 1.00 80.75 500 ARG A N 1
ATOM 3997 C CA . ARG A 1 500 ? -19.799 7.338 9.874 1.00 80.75 500 ARG A CA 1
ATOM 3998 C C . ARG A 1 500 ? -20.011 6.662 11.228 1.00 80.75 500 ARG A C 1
ATOM 4000 O O . ARG A 1 500 ? -19.980 7.320 12.270 1.00 80.75 500 ARG A O 1
ATOM 4007 N N . ARG A 1 501 ? -20.257 5.348 11.210 1.00 83.81 501 ARG A N 1
ATOM 4008 C CA . ARG A 1 501 ? -20.548 4.547 12.404 1.00 83.81 501 ARG A CA 1
ATOM 4009 C C . ARG A 1 501 ? -19.969 3.131 12.293 1.00 83.81 501 ARG A C 1
ATOM 4011 O O . ARG A 1 501 ? -20.059 2.523 11.235 1.00 83.81 501 ARG A O 1
ATOM 4018 N N . SER A 1 502 ? -19.442 2.598 13.395 1.00 77.75 502 SER A N 1
ATOM 4019 C CA . SER A 1 502 ? -18.992 1.207 13.510 1.00 77.75 502 SER A CA 1
ATOM 4020 C C . SER A 1 502 ? -20.174 0.233 13.614 1.00 77.75 502 SER A C 1
ATOM 4022 O O . SER A 1 502 ? -21.244 0.615 14.106 1.00 77.75 502 SER A O 1
ATOM 4024 N N . PRO A 1 503 ? -19.987 -1.059 13.288 1.00 75.94 503 PRO A N 1
ATOM 4025 C CA . PRO A 1 503 ? -20.935 -2.093 13.687 1.00 75.94 503 PRO A CA 1
ATOM 4026 C C . PRO A 1 503 ? -21.219 -2.040 15.196 1.00 75.94 503 PRO A C 1
ATOM 4028 O O . PRO A 1 503 ? -20.331 -1.725 15.997 1.00 75.94 503 PRO A O 1
ATOM 4031 N N . SER A 1 504 ? -22.462 -2.335 15.585 1.00 84.50 504 SER A N 1
ATOM 4032 C CA . SER A 1 504 ? -22.827 -2.461 16.999 1.00 84.50 504 SER A CA 1
ATOM 4033 C C . SER A 1 504 ? -22.277 -3.757 17.577 1.00 84.50 504 SER A C 1
ATOM 4035 O O . SER A 1 504 ? -22.441 -4.822 16.984 1.00 84.50 504 SER A O 1
ATOM 4037 N N . ARG A 1 505 ? -21.687 -3.682 18.769 1.00 80.00 505 ARG A N 1
ATOM 4038 C CA . ARG A 1 505 ? -21.226 -4.848 19.527 1.00 80.00 505 ARG A CA 1
ATOM 4039 C C . ARG A 1 505 ? -22.027 -5.034 20.803 1.00 80.00 505 ARG A C 1
ATOM 4041 O O . ARG A 1 505 ? -22.508 -4.060 21.372 1.00 80.00 505 ARG A O 1
ATOM 4048 N N . LYS A 1 506 ? -22.179 -6.289 21.227 1.00 82.06 506 LYS A N 1
ATOM 4049 C CA . LYS A 1 506 ? -22.970 -6.683 22.397 1.00 82.06 506 LYS A CA 1
ATOM 4050 C C . LYS A 1 506 ? -22.117 -6.692 23.668 1.00 82.06 506 LYS A C 1
ATOM 4052 O O . LYS A 1 506 ? -20.961 -7.101 23.640 1.00 82.06 506 LYS A O 1
ATOM 4057 N N . LEU A 1 507 ? -22.729 -6.287 24.774 1.00 76.81 507 LEU A N 1
ATOM 4058 C CA . LEU A 1 507 ? -22.202 -6.318 26.131 1.00 76.81 507 LEU A CA 1
ATOM 4059 C C . LEU A 1 507 ? -23.283 -6.884 27.059 1.00 76.81 507 LEU A C 1
ATOM 4061 O O . LEU A 1 507 ? -24.426 -6.440 26.997 1.00 76.81 507 LEU A O 1
ATOM 4065 N N . SER A 1 508 ? -22.961 -7.861 27.903 1.00 69.81 508 SER A N 1
ATOM 4066 C CA . SER A 1 508 ? -23.961 -8.526 28.756 1.00 69.81 508 SER A CA 1
ATOM 4067 C C . SER A 1 508 ? -23.678 -8.284 30.237 1.00 69.81 508 SER A C 1
ATOM 4069 O O . SER A 1 508 ? -22.623 -8.655 30.738 1.00 69.81 508 SER A O 1
ATOM 4071 N N . ILE A 1 509 ? -24.621 -7.702 30.972 1.00 67.31 509 ILE A N 1
ATOM 4072 C CA . ILE A 1 509 ? -24.536 -7.591 32.431 1.00 67.31 509 ILE A CA 1
ATOM 4073 C C . ILE A 1 509 ? -25.392 -8.695 33.032 1.00 67.31 509 ILE A C 1
ATOM 4075 O O . ILE A 1 509 ? -26.585 -8.803 32.758 1.00 67.31 509 ILE A O 1
ATOM 4079 N N . SER A 1 510 ? -24.780 -9.518 33.869 1.00 53.09 510 SER A N 1
ATOM 4080 C CA . SER A 1 510 ? -25.451 -10.577 34.613 1.00 53.09 510 SER A CA 1
ATOM 4081 C C . SER A 1 510 ? -25.365 -10.271 36.099 1.00 53.09 510 SER A C 1
ATOM 4083 O O . SER A 1 510 ? -24.304 -9.918 36.615 1.00 53.09 510 SER A O 1
ATOM 4085 N N . LYS A 1 511 ? -26.500 -10.378 36.782 1.00 49.00 511 LYS A N 1
ATOM 4086 C CA . LYS A 1 511 ? -26.597 -10.212 38.227 1.00 49.00 511 LYS A CA 1
ATOM 4087 C C . LYS A 1 511 ? -26.837 -11.583 38.834 1.00 49.00 511 LYS A C 1
ATOM 4089 O O . LYS A 1 511 ? -27.759 -12.277 38.418 1.00 49.00 511 LYS A O 1
ATOM 4094 N N . TYR A 1 512 ? -26.002 -11.964 39.791 1.00 41.88 512 TYR A N 1
ATOM 4095 C CA . TYR A 1 512 ? -26.164 -13.205 40.536 1.00 41.88 512 TYR A CA 1
ATOM 4096 C C . TYR A 1 512 ? -26.518 -12.857 41.972 1.00 41.88 512 TYR A C 1
ATOM 4098 O O . TYR A 1 512 ? -25.804 -12.102 42.641 1.00 41.88 512 TYR A O 1
ATOM 4106 N N . LYS A 1 513 ? -27.647 -13.403 42.418 1.00 35.81 513 LYS A N 1
ATOM 4107 C CA . LYS A 1 513 ? -28.058 -13.364 43.813 1.00 35.81 513 LYS A CA 1
ATOM 4108 C C . LYS A 1 513 ? -27.222 -14.397 44.559 1.00 35.81 513 LYS A C 1
ATOM 4110 O O . LYS A 1 513 ? -27.185 -15.555 44.152 1.00 35.81 513 LYS A O 1
ATOM 4115 N N . ARG A 1 514 ? -26.519 -13.972 45.604 1.00 35.34 514 ARG A N 1
ATOM 4116 C CA . ARG A 1 514 ? -25.862 -14.880 46.543 1.00 35.34 514 ARG A CA 1
ATOM 4117 C C . ARG A 1 514 ? -26.602 -14.768 47.862 1.00 35.34 514 ARG A C 1
ATOM 4119 O O . ARG A 1 514 ? -26.538 -13.720 48.503 1.00 35.34 514 ARG A O 1
ATOM 4126 N N . GLU A 1 515 ? -27.359 -15.800 48.193 1.00 34.47 515 GLU A N 1
ATOM 4127 C CA . GLU A 1 515 ? -28.054 -15.893 49.471 1.00 34.47 515 GLU A CA 1
ATOM 4128 C C . GLU A 1 515 ? -27.053 -16.382 50.515 1.00 34.47 515 GLU A C 1
ATOM 4130 O O . GLU A 1 515 ? -26.311 -17.331 50.287 1.00 34.47 515 GLU A O 1
ATOM 4135 N N . VAL A 1 516 ? -26.948 -15.638 51.607 1.00 35.44 516 VAL A N 1
ATOM 4136 C CA . VAL A 1 516 ? -26.195 -16.015 52.794 1.00 35.44 516 VAL A CA 1
ATOM 4137 C C . VAL A 1 516 ? -27.245 -16.301 53.849 1.00 35.44 516 VAL A C 1
ATOM 4139 O O . VAL A 1 516 ? -27.830 -15.373 54.411 1.00 35.44 516 VAL A O 1
ATOM 4142 N N . ASP A 1 517 ? -27.513 -17.579 54.076 1.00 34.72 517 ASP A N 1
ATOM 4143 C CA . ASP A 1 517 ? -28.414 -18.004 55.137 1.00 34.72 517 ASP A CA 1
ATOM 4144 C C . ASP A 1 517 ? -27.655 -17.970 56.463 1.00 34.72 517 ASP A C 1
ATOM 4146 O O . ASP A 1 517 ? -26.586 -18.569 56.607 1.00 34.72 517 ASP A O 1
ATOM 4150 N N . ILE A 1 518 ? -28.186 -17.204 57.414 1.00 35.38 518 ILE A N 1
ATOM 4151 C CA . ILE A 1 518 ? -27.694 -17.163 58.788 1.00 35.38 518 ILE A CA 1
ATOM 4152 C C . ILE A 1 518 ? -28.725 -17.888 59.644 1.00 35.38 518 ILE A C 1
ATOM 4154 O O . ILE A 1 518 ? -29.794 -17.350 59.940 1.00 35.38 518 ILE A O 1
ATOM 4158 N N . GLU A 1 519 ? -28.399 -19.118 60.027 1.00 36.78 519 GLU A N 1
ATOM 4159 C CA . GLU A 1 519 ? -29.213 -19.925 60.928 1.00 36.78 519 GLU A CA 1
ATOM 4160 C C . GLU A 1 519 ? -28.722 -19.746 62.369 1.00 36.78 519 GLU A C 1
ATOM 4162 O O . GLU A 1 519 ? -27.544 -19.947 62.663 1.00 36.78 519 GLU A O 1
ATOM 4167 N N . VAL A 1 520 ? -29.622 -19.343 63.270 1.00 34.53 520 VAL A N 1
ATOM 4168 C CA . VAL A 1 520 ? -29.343 -19.198 64.705 1.00 34.53 520 VAL A CA 1
ATOM 4169 C C . VAL A 1 520 ? -30.162 -20.245 65.451 1.00 34.53 520 VAL A C 1
ATOM 4171 O O . VAL A 1 520 ? -31.334 -20.034 65.758 1.00 34.53 520 VAL A O 1
ATOM 4174 N N . THR A 1 521 ? -29.559 -21.396 65.742 1.00 35.25 521 THR A N 1
ATOM 4175 C CA . THR A 1 521 ? -30.213 -22.471 66.502 1.00 35.25 521 THR A CA 1
ATOM 4176 C C . THR A 1 521 ? -29.977 -22.275 67.999 1.00 35.25 521 THR A C 1
ATOM 4178 O O . THR A 1 521 ? -28.841 -22.274 68.468 1.00 35.25 521 THR A O 1
ATOM 4181 N N . LYS A 1 522 ? -31.055 -22.129 68.780 1.00 34.66 522 LYS A N 1
ATOM 4182 C CA . LYS A 1 522 ? -30.991 -22.104 70.248 1.00 34.66 522 LYS A CA 1
ATOM 4183 C C . LYS A 1 522 ? -31.274 -23.509 70.777 1.00 34.66 522 LYS A C 1
ATOM 4185 O O . LYS A 1 522 ? -32.424 -23.944 70.801 1.00 34.66 522 LYS A O 1
ATOM 4190 N N . VAL A 1 523 ? -30.241 -24.237 71.197 1.00 35.97 523 VAL A N 1
ATOM 4191 C CA . VAL A 1 523 ? -30.422 -25.576 71.783 1.00 35.97 523 VAL A CA 1
ATOM 4192 C C . VAL A 1 523 ? -30.963 -25.430 73.211 1.00 35.97 523 VAL A C 1
ATOM 4194 O O . VAL A 1 523 ? -30.325 -24.821 74.066 1.00 35.97 523 VAL A O 1
ATOM 4197 N N . SER A 1 524 ? -32.161 -25.963 73.471 1.00 28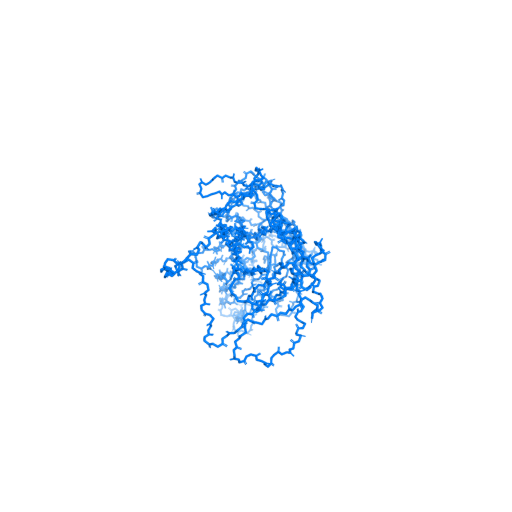.31 524 SER A N 1
ATOM 4198 C CA . SER A 1 524 ? -32.748 -26.010 74.818 1.00 28.31 524 SER A CA 1
ATOM 4199 C C . SER A 1 524 ? -32.115 -27.151 75.633 1.00 28.31 524 SER A C 1
ATOM 4201 O O . SER A 1 524 ? -31.928 -28.245 75.091 1.00 28.31 524 SER A O 1
ATOM 4203 N N . PRO A 1 525 ? -31.780 -26.944 76.920 1.00 31.30 525 PRO A N 1
ATOM 4204 C CA . PRO A 1 525 ? -30.987 -27.893 77.681 1.00 31.30 525 PRO A CA 1
ATOM 4205 C C . PRO A 1 525 ? -31.847 -29.081 78.105 1.00 31.30 525 PRO A C 1
ATOM 4207 O O . PRO A 1 525 ? -32.685 -28.992 79.003 1.00 31.30 525 PRO A O 1
ATOM 4210 N N . LYS A 1 526 ? -31.587 -30.244 77.518 1.00 32.44 526 LYS A N 1
ATOM 4211 C CA . LYS A 1 526 ? -31.819 -31.506 78.212 1.00 32.44 526 LYS A CA 1
ATOM 4212 C C . LYS A 1 526 ? -30.478 -32.214 78.330 1.00 32.44 526 LYS A C 1
ATOM 4214 O O . LYS A 1 526 ? -29.928 -32.652 77.333 1.00 32.44 526 LYS A O 1
ATOM 4219 N N . VAL A 1 527 ? -30.038 -32.347 79.585 1.00 30.22 527 VAL A N 1
ATOM 4220 C CA . VAL A 1 527 ? -28.890 -33.127 80.087 1.00 30.22 527 VAL A CA 1
ATOM 4221 C C . VAL A 1 527 ? -27.578 -32.335 80.286 1.00 30.22 527 VAL A C 1
ATOM 4223 O O . VAL A 1 527 ? -26.767 -32.181 79.389 1.00 30.22 527 VAL A O 1
ATOM 4226 N N . ARG A 1 528 ? -27.390 -31.882 81.539 1.00 34.28 528 ARG A N 1
ATOM 4227 C CA . ARG A 1 528 ? -26.143 -31.791 82.344 1.00 34.28 528 ARG A CA 1
ATOM 4228 C C . ARG A 1 528 ? -24.842 -31.174 81.787 1.00 34.28 528 ARG A C 1
ATOM 4230 O O . ARG A 1 528 ? -23.817 -31.360 82.431 1.00 34.28 528 ARG A O 1
ATOM 4237 N N . ASP A 1 529 ? -24.888 -30.342 80.754 1.00 34.94 529 ASP A N 1
ATOM 4238 C CA . ASP A 1 529 ? -23.829 -29.349 80.500 1.00 34.94 529 ASP A CA 1
ATOM 4239 C C . ASP A 1 529 ? -24.454 -27.962 80.299 1.00 34.94 529 ASP A C 1
ATOM 4241 O O . ASP A 1 529 ? -25.277 -27.753 79.407 1.00 34.94 529 ASP A O 1
ATOM 4245 N N . VAL A 1 530 ? -24.148 -27.024 81.196 1.00 38.31 530 VAL A N 1
ATOM 4246 C CA . VAL A 1 530 ? -24.851 -25.735 81.318 1.00 38.31 530 VAL A CA 1
ATOM 4247 C C . VAL A 1 530 ? -24.136 -24.672 80.481 1.00 38.31 530 VAL A C 1
ATOM 4249 O O . VAL A 1 530 ? -23.514 -23.765 81.020 1.00 38.31 530 VAL A O 1
ATOM 4252 N N . SER A 1 531 ? -24.206 -24.788 79.154 1.00 41.66 531 SER A N 1
ATOM 4253 C CA . SER A 1 531 ? -23.797 -23.713 78.237 1.00 41.66 531 SER A CA 1
ATOM 4254 C C . SER A 1 531 ? -24.928 -23.388 77.263 1.00 41.66 531 SER A C 1
ATOM 4256 O O . SER A 1 531 ? -25.543 -24.280 76.676 1.00 41.66 531 SER A O 1
ATOM 4258 N N . HIS A 1 532 ? -25.238 -22.100 77.107 1.00 43.34 532 HIS A N 1
ATOM 4259 C CA . HIS A 1 532 ? -26.025 -21.626 75.976 1.00 43.34 532 HIS A CA 1
ATOM 4260 C C . HIS A 1 532 ? -25.081 -21.558 74.773 1.00 43.34 532 HIS A C 1
ATOM 4262 O O . HIS A 1 532 ? -23.956 -21.077 74.885 1.00 43.34 532 HIS A O 1
ATOM 4268 N N . ARG A 1 533 ? -25.505 -22.056 73.613 1.00 48.50 533 ARG A N 1
ATOM 4269 C CA . ARG A 1 533 ? -24.649 -22.094 72.424 1.00 48.50 533 ARG A CA 1
ATOM 4270 C C . ARG A 1 533 ? -25.383 -21.549 71.211 1.00 48.50 533 ARG A C 1
ATOM 4272 O O . ARG A 1 533 ? -26.535 -21.915 70.988 1.00 48.50 533 ARG A O 1
ATOM 4279 N N . ILE A 1 534 ? -24.697 -20.697 70.452 1.00 49.38 534 ILE A N 1
ATOM 4280 C CA . ILE A 1 534 ? -25.070 -20.277 69.101 1.00 49.38 534 ILE A CA 1
ATOM 4281 C C . ILE A 1 534 ? -24.097 -20.943 68.135 1.00 49.38 534 ILE A C 1
ATOM 4283 O O . ILE A 1 534 ? -22.898 -20.673 68.180 1.00 49.38 534 ILE A O 1
ATOM 4287 N N . ASP A 1 535 ? -24.619 -21.785 67.250 1.00 49.97 535 ASP A N 1
ATOM 4288 C CA . ASP A 1 535 ? -23.856 -22.346 66.141 1.00 49.97 535 ASP A CA 1
ATOM 4289 C C . ASP A 1 535 ? -24.161 -21.510 64.883 1.00 49.97 535 ASP A C 1
ATOM 4291 O O . ASP A 1 535 ? -25.241 -21.599 64.308 1.00 49.97 535 ASP A O 1
ATOM 4295 N N . LEU A 1 536 ? -23.222 -20.647 64.484 1.00 52.06 536 LEU A N 1
ATOM 4296 C CA . LEU A 1 536 ? -23.291 -19.835 63.271 1.00 52.06 536 LEU A CA 1
ATOM 4297 C C . LEU A 1 536 ? -22.704 -20.626 62.100 1.00 52.06 536 LEU A C 1
ATOM 4299 O O . LEU A 1 536 ? -21.483 -20.759 61.966 1.00 52.06 536 LEU A O 1
ATOM 4303 N N . VAL A 1 537 ? -23.574 -21.129 61.231 1.00 48.41 537 VAL A N 1
ATOM 4304 C CA . VAL A 1 537 ? -23.173 -21.826 60.005 1.00 48.41 537 VAL A CA 1
ATOM 4305 C C . VAL A 1 537 ? -23.107 -20.818 58.862 1.00 48.41 537 VAL A C 1
ATOM 4307 O O . VAL A 1 537 ? -24.110 -20.205 58.516 1.00 48.41 537 VAL A O 1
ATOM 4310 N N . LEU A 1 538 ? -21.928 -20.629 58.263 1.00 48.25 538 LEU A N 1
ATOM 4311 C CA . LEU A 1 538 ? -21.784 -19.755 57.094 1.00 48.25 538 LEU A CA 1
ATOM 4312 C C . LEU A 1 538 ? -21.867 -20.593 55.810 1.00 48.25 538 LEU A C 1
ATOM 4314 O O . LEU A 1 538 ? -20.890 -21.241 55.412 1.00 48.25 538 LEU A O 1
ATOM 4318 N N . GLY A 1 539 ? -23.048 -20.573 55.182 1.00 41.00 539 GLY A N 1
ATOM 4319 C CA . GLY A 1 539 ? -23.334 -21.184 53.879 1.00 41.00 539 GLY A CA 1
ATOM 4320 C C . GLY A 1 539 ? -22.618 -20.502 52.702 1.00 41.00 539 GLY A C 1
ATOM 4321 O O . GLY A 1 539 ? -22.061 -19.409 52.833 1.00 41.00 539 GLY A O 1
ATOM 4322 N N . LEU A 1 540 ? -22.566 -21.190 51.555 1.00 31.95 540 LEU A N 1
ATOM 4323 C CA . LEU A 1 540 ? -21.786 -20.808 50.366 1.00 31.95 540 LEU A CA 1
ATOM 4324 C C . LEU A 1 540 ? -22.302 -19.589 49.607 1.00 31.95 540 LEU A C 1
ATOM 4326 O O . LEU A 1 540 ? -23.487 -19.551 49.252 1.00 31.95 540 LEU A O 1
#

Foldseek 3Di:
DDPDACWDLAPPCNCVQAVQSLLQHFQKKKWKKKQFFQQQDVPDRRQWMKIKIKGGANQDPPQQKIWMWIWMWTHHQFKIKIKIKTKMKGCPDLFKIKMKIKMKMKIFTDVVPDPDPDPPPPQQVLHGMDIDIWMKMKIWGDPDLFKIKIKIKIRPVQDDGGSNPPRRTQWIKIKIWMWGDDQFKIWIWIWMDGRHDIWTKIKIKGDDPPFWMWIWMGTRQKTKTWIWGDPDQFKIKIKMWIDGPPPSNVRGPTMIMMMIMGGDDRDPDFAFFFDFPDQEAEAEDEDEDEDDPPDPDDDDDDPDPVVVPPDPDPDQPVAKDKDKDQLVRDDQDPADDPVPDDPVVVVVLLVVLVVLVVDPQEAEEEEEAPVCQNVLSNVQVCSCPVSVRDRRRYMYIHMDHPPPPPDPDPDPPDPPRPDPDPQFGKRQRPTDGSHSDNFWFQKKWKFKAAPVRHTFDIDMDGGDDDRIDTDNCGGPVRHHDDFHKMKIKMWTATPVRDIDIHDIDIHGYHYDYHYWYWDFDFDDDDDDDRHTYTYTYTDD

pLDDT: mean 73.03, std 23.16, range [24.41, 98.69]

Sequence (540 aa):
MTNTTVVDFYHPGSAALNPAIIPFQDEQLVVGTQALHAGFLDNSTFGLRHDIFQVSLPAVRNWNLSLGLRGEHFNTPIFKQNRLGMQAAFLVRDNISCGVNIGFLNQSFDKDEFQLVDKNDPVFASGSSVFVADVGLGLVYQRDEKWRYGLALDHLNRPDISLVGAGEKLPFEASGAVLYRQKYVETAIGMRTIDSRVEPIIEFSSGIQGIGTLRNGFYGSTYVAGGQLYLSNKFSIDYQYAYSFSELNQFSSGSHKIDFVYRFGKTPEIEYEVTALFDSLRISERYVNQVFDNVIAAKDQVVSQEMIDHGRFDALPEGAYYRFVPLDSVAPIPEIDFDAYLVHYQDLITHLAEQLRNDALLTLRVIVPQRKKRVASAFVHHLHAVYGIAADKLEYGWAVNHGDEAANGYGTNSASTLSRQQNLFSLAPKIKRKYNRFIELSEWRLRIIDSGGGVLKEFVGQFDLPERIHWDWKSDSGKLLTAGNYYYYLQWRDKNGISRRSPSRKLSISKYKREVDIEVTKVSPKVRDVSHRIDLVLGL

Radius of gyration: 40.26 Å; chains: 1; bounding box: 73×61×125 Å